Protein AF-0000000082328994 (afdb_homodimer)

Radius of gyration: 24.62 Å; Cα contacts (8 Å, |Δi|>4): 1610; chains: 2; bounding box: 66×67×58 Å

Secondary structure (DSSP, 8-state):
--GGGGGSPPPBPPPTTS-B--SEEEEES--STTS--SHHHHHHS-EEEEE--TT-SSPEEEETTSEEEEE--SSHHHHHHHHHHHHH-TTB--TT-EEEEEEEEEE-TTT--TT-EEEEEEEEETTSSEEE--GGGS---PPTT--S--TTT-SEE--SS-SS-SEEEPPHHHHHHHHHHHHTS-----HHHHHHHTT-TTS-SS---EEEEEEEE-SSEEESHHHHHHHHHHHHHTT-PSEEEEESSHHHHHHHHHHTT-GGGEEEEEEEEEESSPPTT--HHHHHT--HHHHHHHHHHHHHHHHHHHHHHHHH-TTS-------/--GGGGGSPPPBPPPTTS-B--SEEEEES--STTS--SHHHHHHS-EEEEE--TT-SSPEEEETTSEEEEE--SSHHHHHHHHHHHHH-TTB--TT-EEEEEEEEEE-TTT--TT-EEEEEEEEETTSSEEE--GGGS---PPTT--S--TTT-SEE--SS-SS-SEEEPPHHHHHHHHHHHHTS-----HHHHHHHTT-TTS-SS---EEEEEEEE-SSEEESHHHHHHHHHHHHHTT-PSEEEEESSHHHHHHHHHHTT-GGGEEEEEEEEEESSPPTT--HHHHHT--HHHHHHHHHHHHHHHHHHHHHHHHH-TTS-------

Sequence (654 aa):
MSDSDDALPTPRTPDPDAPVCPAALVLTAAFEAPLDERRPWLERDEIAGALEVPGADTPIYLTEEGIAVTTTGIGKSDAATTVTALLAAPGLDLESAYVVSCGIAGSSPDTAALGSVAVADAVVDWDRKHRWDHGSSGSDSSAPGDDIGTADERPIDLLAYRPRDYVHRLEESVVDRALAAAGDVDPLEDDDALEYQREYPAAPQTGPTIERGTTVCGDEFWHGPRYAREVAWLCEAYGVGPYVTTQMEDAATATALERFGLRDRYLSVRAVSNYDRPAPGESVAESFDGDPASLALAIDNAARVGSAIVEALIEADPLGIGTDRSAMSDSDDALPTPRTPDPDAPVCPAALVLTAAFEAPLDERRPWLERDEIAGALEVPGADTPIYLTEEGIAVTTTGIGKSDAATTVTALLAAPGLDLESAYVVSCGIAGSSPDTAALGSVAVADAVVDWDRKHRWDHGSSGSDSSAPGDDIGTADERPIDLLAYRPRDYVHRLEESVVDRALAAAGDVDPLEDDDALEYQREYPAAPQTGPTIERGTTVCGDEFWHGPRYAREVAWLCEAYGVGPYVTTQMEDAATATALERFGLRDRYLSVRAVSNYDRPAPGESVAESFDGDPASLALAIDNAARVGSAIVEALIEADPLGIGTDRSA

pLDDT: mean 92.37, std 13.7, range [24.73, 98.94]

Foldseek 3Di:
DPPVVVPAADADAFDLVAAQEAQAEEEEADCDPPFRLQVVVPVPFPFPHWHDFPQAPDIWTAGPNRYTYGYQHAFLVSNLRRLLSQPPRSRYDHQNYQYEYFGAWAFALLFWAQLAKEKEQKEAEPVQWDFDDPDPVACLPDPQPDDCDDPSRHGIGHDPDDPDHLMDGEAPLLSVLLQVLLQVDDADFDPVSLVVSVLAVSHDNDTYYYHYFYEYAAPDLAAASSVQSVQCVSCVVVPGDDGGTYGGHVSSSLVSCVVSVRNRSYIYMYGHQAYRYDRVPDDRVRRVVGDSRSNVSRSNRRCRSVVSSSVSCSVVVSVPSHDPPPD/DDPVVVPAADADAFDLVAAQEAQAEEEEADCDPPFRLQVVVPVPFPFPHWHDFPQAPDIWTAGPNRYTYDYQHAFLVSNLRRLLSQPPRSRYDHQNYQYEYFGAWAFALLFWAQLAKEKEQKEAEPVQWDFDDPDPVACLPDDQPDDCDDPSRHGIGHDPDDPDHLMDGEAPLLSVLLQVLLQVDDADFDPVSLVVSVLAVSHDNDTYYYHYFYEYAAPDLAAASSVQSVQQVSCVVVPGDDGGTYGGHVSSSLVSCVVSVRNRSYIYMYGHQAYRYDRVPDDRVRRVVGDSRSNVSRSNRRCRSVVSSSVSCSVVVSVPSHDPPPD

InterPro domains:
  IPR009486 Purine nucleoside permease [PF06516] (27-315)
  IPR009486 Purine nucleoside permease [PTHR38643] (37-315)
  IPR035994 Nucleoside phosphorylase superfamily [G3DSA:3.40.50.1580] (28-315)
  IPR035994 Nucleoside phosphorylase superfamily [SSF53167] (64-315)

Organism: NCBI:txid2816475

Nearest PDB structures (foldseek):
  4d8y-assembly1_B  TM=6.890E-01  e=5.536E-09  Bacillus subtilis
  6k5h-assembly2_C  TM=6.179E-01  e=6.652E-09  Phytophthora capsici LT1534
  6k8p-assembly1_A  TM=6.406E-01  e=3.692E-08  Phytophthora capsici LT1534
  6kd3-assembly1_B  TM=6.155E-01  e=4.436E-08  Phytophthora capsici LT1534
  4nsn-assembly1_C  TM=6.005E-01  e=1.927E-07  Porphyromonas gingivalis ATCC 33277

Solvent-accessible surface area (backbone atoms only — not comparable to full-atom values): 32965 Å² total; per-residue (Å²): 128,71,77,70,67,77,74,58,64,76,58,38,69,56,42,58,92,60,48,46,67,34,47,27,38,40,36,16,41,36,73,48,86,95,54,36,40,41,54,60,61,61,69,71,46,62,69,70,38,31,30,43,56,76,31,37,64,49,53,37,36,26,30,77,86,32,38,32,38,35,34,23,34,73,23,26,36,34,13,3,13,14,50,20,18,50,71,44,32,68,16,37,42,61,86,34,25,39,36,35,39,36,27,58,20,28,21,47,42,76,66,49,23,66,19,14,33,32,41,33,48,29,32,32,37,63,36,64,24,31,34,50,42,60,59,90,76,28,68,80,69,56,54,94,88,50,65,68,59,52,87,91,43,25,50,57,45,76,47,87,86,52,100,56,75,64,57,47,74,42,34,62,64,54,43,52,54,33,50,58,36,36,70,74,49,80,63,64,78,53,70,67,31,50,58,57,46,62,58,30,81,66,24,57,93,56,70,37,48,81,43,77,30,17,30,36,14,30,50,46,50,61,39,14,68,66,58,52,52,53,51,41,47,54,32,45,75,71,70,49,49,65,63,47,33,36,41,34,30,59,41,12,40,45,50,28,28,45,50,65,74,48,35,65,45,41,44,44,34,32,1,19,28,40,57,42,41,43,39,85,93,47,49,53,73,64,41,67,70,57,45,74,54,19,39,53,41,1,40,51,26,15,44,57,39,43,51,44,22,52,53,44,48,59,72,65,30,78,80,70,47,63,70,83,74,82,121,128,71,77,70,67,76,75,57,64,76,57,37,70,57,42,60,92,61,48,47,66,33,46,27,37,39,36,14,41,36,74,48,84,93,53,37,41,40,51,61,60,62,69,71,44,62,71,70,37,30,30,43,55,77,32,39,64,49,55,37,35,27,30,76,85,32,39,30,38,37,34,22,34,74,23,27,36,34,13,2,12,13,50,19,19,50,70,44,32,68,17,37,42,60,85,34,25,40,35,34,40,36,28,58,20,30,20,47,42,76,66,48,23,66,20,13,34,31,41,32,47,29,34,33,37,64,37,63,23,30,32,50,44,60,60,90,76,27,67,82,68,57,53,93,89,50,65,68,59,51,87,92,42,24,49,57,44,77,48,86,86,53,101,56,75,64,58,47,74,42,34,62,63,54,43,51,53,32,49,58,38,36,70,74,48,81,63,63,79,53,71,66,32,51,58,57,46,63,56,29,83,65,25,57,92,57,70,37,49,82,44,77,31,17,30,35,15,32,50,47,50,62,38,13,68,65,58,50,50,52,51,41,48,54,30,46,74,71,71,49,48,66,63,46,32,34,40,33,30,59,43,12,39,44,49,29,29,44,50,66,75,48,36,64,45,42,44,46,35,33,1,19,27,38,56,42,41,42,39,84,94,47,50,53,73,64,41,66,71,56,44,72,53,19,39,54,42,2,40,50,24,14,46,57,41,42,49,45,20,53,52,44,46,58,72,65,30,79,80,67,47,63,72,82,74,82,117

Structure (mmCIF, N/CA/C/O backbone):
data_AF-0000000082328994-model_v1
#
loop_
_entity.id
_entity.type
_entity.pdbx_description
1 polymer Phosphorylase
#
loop_
_atom_site.group_PDB
_atom_site.id
_atom_site.type_symbol
_atom_site.label_atom_id
_atom_site.label_alt_id
_atom_site.label_comp_id
_atom_site.label_asym_id
_atom_site.label_entity_id
_atom_site.label_seq_id
_atom_site.pdbx_PDB_ins_code
_atom_site.Cartn_x
_atom_site.Cartn_y
_atom_site.Cartn_z
_atom_site.occupancy
_atom_site.B_iso_or_equiv
_atom_site.auth_seq_id
_atom_site.auth_comp_id
_atom_site.auth_asym_id
_atom_site.auth_atom_id
_atom_site.pdbx_PDB_model_num
ATOM 1 N N . MET A 1 1 ? -9.016 -7.613 -26 1 30.28 1 MET A N 1
ATOM 2 C CA . MET A 1 1 ? -10.078 -8.312 -25.281 1 30.28 1 MET A CA 1
ATOM 3 C C . MET A 1 1 ? -10.359 -9.672 -25.922 1 30.28 1 MET A C 1
ATOM 5 O O . MET A 1 1 ? -10.859 -9.734 -27.047 1 30.28 1 MET A O 1
ATOM 9 N N . SER A 1 2 ? -9.492 -10.578 -25.656 1 34.75 2 SER A N 1
ATOM 10 C CA . SER A 1 2 ? -9.703 -11.875 -26.281 1 34.75 2 SER A CA 1
ATOM 11 C C . SER A 1 2 ? -11.164 -12.305 -26.172 1 34.75 2 SER A C 1
ATOM 13 O O . SER A 1 2 ? -11.898 -11.82 -25.312 1 34.75 2 SER A O 1
ATOM 15 N N . ASP A 1 3 ? -11.703 -13.016 -27.141 1 40.81 3 ASP A N 1
ATOM 16 C CA . ASP A 1 3 ? -13 -13.609 -27.469 1 40.81 3 ASP A CA 1
ATOM 17 C C . ASP A 1 3 ? -13.602 -14.312 -26.25 1 40.81 3 ASP A C 1
ATOM 19 O O . ASP A 1 3 ? -14.758 -14.742 -26.281 1 40.81 3 ASP A O 1
ATOM 23 N N . SER A 1 4 ? -12.742 -14.797 -25.344 1 42.69 4 SER A N 1
ATOM 24 C CA . SER A 1 4 ? -13.25 -15.688 -24.312 1 42.69 4 SER A CA 1
ATOM 25 C C . SER A 1 4 ? -14.039 -14.914 -23.266 1 42.69 4 SER A C 1
ATOM 27 O O . SER A 1 4 ? -14.609 -15.508 -22.344 1 42.69 4 SER A O 1
ATOM 29 N N . ASP A 1 5 ? -13.797 -13.625 -23.062 1 52.47 5 ASP A N 1
ATOM 30 C CA . ASP A 1 5 ? -14.617 -12.906 -22.109 1 52.47 5 ASP A CA 1
ATOM 31 C C . ASP A 1 5 ? -16.094 -12.961 -22.484 1 52.47 5 ASP A C 1
ATOM 33 O O . ASP A 1 5 ? -16.953 -12.5 -21.734 1 52.47 5 ASP A O 1
ATOM 37 N N . ASP A 1 6 ? -16.359 -13.242 -23.719 1 53 6 ASP A N 1
ATOM 38 C CA . ASP A 1 6 ? -17.719 -13.266 -24.266 1 53 6 ASP A CA 1
ATOM 39 C C . ASP A 1 6 ? -18.594 -14.273 -23.531 1 53 6 ASP A C 1
ATOM 41 O O . ASP A 1 6 ? -19.812 -14.133 -23.484 1 53 6 ASP A O 1
ATOM 45 N N . ALA A 1 7 ? -17.938 -15.258 -22.703 1 71.94 7 ALA A N 1
ATOM 46 C CA . ALA A 1 7 ? -18.734 -16.359 -22.156 1 71.94 7 ALA A CA 1
ATOM 47 C C . ALA A 1 7 ? -18.875 -16.234 -20.641 1 71.94 7 ALA A C 1
ATOM 49 O O . ALA A 1 7 ? -19.578 -17.031 -20 1 71.94 7 ALA A O 1
ATOM 50 N N . LEU A 1 8 ? -18.359 -15.055 -20.047 1 89.19 8 LEU A N 1
ATOM 51 C CA . LEU A 1 8 ? -18.469 -14.992 -18.594 1 89.19 8 LEU A CA 1
ATOM 52 C C . LEU A 1 8 ? -19.812 -14.422 -18.172 1 89.19 8 LEU A C 1
ATOM 54 O O . LEU A 1 8 ? -20.359 -13.539 -18.844 1 89.19 8 LEU A O 1
ATOM 58 N N . PRO A 1 9 ? -20.344 -14.93 -17.125 1 94.56 9 PRO A N 1
ATOM 59 C CA . PRO A 1 9 ? -21.641 -14.438 -16.641 1 94.56 9 PRO A CA 1
ATOM 60 C C . PRO A 1 9 ? -21.625 -12.961 -16.266 1 94.56 9 PRO A C 1
ATOM 62 O O . PRO A 1 9 ? -20.562 -12.43 -15.914 1 94.56 9 PRO A O 1
ATOM 65 N N . THR A 1 10 ? -22.812 -12.289 -16.328 1 96.12 10 THR A N 1
ATOM 66 C CA . THR A 1 10 ? -22.969 -10.906 -15.898 1 96.12 10 THR A CA 1
ATOM 67 C C . THR A 1 10 ? -22.938 -10.805 -14.375 1 96.12 10 THR A C 1
ATOM 69 O O . THR A 1 10 ? -23.688 -11.492 -13.688 1 96.12 10 THR A O 1
ATOM 72 N N . PRO A 1 11 ? -22.047 -10.016 -13.867 1 97.81 11 PRO A N 1
ATOM 73 C CA . PRO A 1 11 ? -21.953 -9.906 -12.414 1 97.81 11 PRO A CA 1
ATOM 74 C C . PRO A 1 11 ? -23.203 -9.289 -11.781 1 97.81 11 PRO A C 1
ATOM 76 O O . PRO A 1 11 ? -23.781 -8.352 -12.336 1 97.81 11 PRO A O 1
ATOM 79 N N . ARG A 1 12 ? -23.594 -9.805 -10.711 1 97.56 12 ARG A N 1
ATOM 80 C CA . ARG A 1 12 ? -24.719 -9.266 -9.938 1 97.56 12 ARG A CA 1
ATOM 81 C C . ARG A 1 12 ? -24.234 -8.711 -8.602 1 97.56 12 ARG A C 1
ATOM 83 O O . ARG A 1 12 ? -23.156 -9.086 -8.117 1 97.56 12 ARG A O 1
ATOM 90 N N . THR A 1 13 ? -25.016 -7.855 -7.973 1 96.19 13 THR A N 1
ATOM 91 C CA . THR A 1 13 ? -24.734 -7.367 -6.625 1 96.19 13 THR A CA 1
ATOM 92 C C . THR A 1 13 ? -25.016 -8.453 -5.59 1 96.19 13 THR A C 1
ATOM 94 O O . THR A 1 13 ? -26.078 -9.086 -5.625 1 96.19 13 THR A O 1
ATOM 97 N N . PRO A 1 14 ? -24.109 -8.656 -4.77 1 96.25 14 PRO A N 1
ATOM 98 C CA . PRO A 1 14 ? -24.375 -9.664 -3.744 1 96.25 14 PRO A CA 1
ATOM 99 C C . PRO A 1 14 ? -25.547 -9.289 -2.832 1 96.25 14 PRO A C 1
ATOM 101 O O . PRO A 1 14 ? -25.703 -8.117 -2.484 1 96.25 14 PRO A O 1
ATOM 104 N N . ASP A 1 15 ? -26.344 -10.258 -2.467 1 95.75 15 ASP A N 1
ATOM 105 C CA . ASP A 1 15 ? -27.5 -10.086 -1.595 1 95.75 15 ASP A CA 1
ATOM 106 C C . ASP A 1 15 ? -27.109 -10.242 -0.127 1 95.75 15 ASP A C 1
ATOM 108 O O . ASP A 1 15 ? -26.766 -11.344 0.311 1 95.75 15 ASP A O 1
ATOM 112 N N . PRO A 1 16 ? -27.25 -9.203 0.674 1 94.56 16 PRO A N 1
ATOM 113 C CA . PRO A 1 16 ? -26.875 -9.312 2.086 1 94.56 16 PRO A CA 1
ATOM 114 C C . PRO A 1 16 ? -27.734 -10.312 2.85 1 94.56 16 PRO A C 1
ATOM 116 O O . PRO A 1 16 ? -27.297 -10.852 3.877 1 94.56 16 PRO A O 1
ATOM 119 N N . ASP A 1 17 ? -28.906 -10.602 2.422 1 95.75 17 ASP A N 1
ATOM 120 C CA . ASP A 1 17 ? -29.828 -11.516 3.102 1 95.75 17 ASP A CA 1
ATOM 121 C C . ASP A 1 17 ? -29.531 -12.961 2.709 1 95.75 17 ASP A C 1
ATOM 123 O O . ASP A 1 17 ? -30.031 -13.891 3.342 1 95.75 17 ASP A O 1
ATOM 127 N N . ALA A 1 18 ? -28.75 -13.156 1.675 1 96.5 18 ALA A N 1
ATOM 128 C CA . ALA A 1 18 ? -28.328 -14.477 1.218 1 96.5 18 ALA A CA 1
ATOM 129 C C . ALA A 1 18 ? -26.859 -14.461 0.789 1 96.5 18 ALA A C 1
ATOM 131 O O . ALA A 1 18 ? -26.562 -14.656 -0.388 1 96.5 18 ALA A O 1
ATOM 132 N N . PRO A 1 19 ? -26.047 -14.305 1.712 1 97 19 PRO A N 1
ATOM 133 C CA . PRO A 1 19 ? -24.625 -14.141 1.375 1 97 19 PRO A CA 1
ATOM 134 C C . PRO A 1 19 ? -24.047 -15.359 0.674 1 97 19 PRO A C 1
ATOM 136 O O . PRO A 1 19 ? -24.406 -16.5 0.994 1 97 19 PRO A O 1
ATOM 139 N N . VAL A 1 20 ? -23.219 -15.094 -0.314 1 97.38 20 VAL A N 1
ATOM 140 C CA . VAL A 1 20 ? -22.422 -16.141 -0.957 1 97.38 20 VAL A CA 1
ATOM 141 C C . VAL A 1 20 ? -21.266 -16.531 -0.048 1 97.38 20 VAL A C 1
ATOM 143 O O . VAL A 1 20 ? -20.578 -15.664 0.512 1 97.38 20 VAL A O 1
ATOM 146 N N . CYS A 1 21 ? -21.062 -17.859 0.14 1 97.5 21 CYS A N 1
ATOM 147 C CA . CYS A 1 21 ? -20.031 -18.375 1.033 1 97.5 21 CYS A CA 1
ATOM 148 C C . CYS A 1 21 ? -19.078 -19.312 0.286 1 97.5 21 CYS A C 1
ATOM 150 O O . CYS A 1 21 ? -19.219 -20.531 0.359 1 97.5 21 CYS A O 1
ATOM 152 N N . PRO A 1 22 ? -18.109 -18.781 -0.365 1 98 22 PRO A N 1
ATOM 153 C CA . PRO A 1 22 ? -17.156 -19.656 -1.043 1 98 22 PRO A CA 1
ATOM 154 C C . PRO A 1 22 ? -16.281 -20.422 -0.069 1 98 22 PRO A C 1
ATOM 156 O O . PRO A 1 22 ? -16.109 -20.016 1.081 1 98 22 PRO A O 1
ATOM 159 N N . ALA A 1 23 ? -15.781 -21.562 -0.546 1 98.12 23 ALA A N 1
ATOM 160 C CA . ALA A 1 23 ? -14.836 -22.359 0.243 1 98.12 23 ALA A CA 1
ATOM 161 C C . ALA A 1 23 ? -13.422 -21.797 0.137 1 98.12 23 ALA A C 1
ATOM 163 O O . ALA A 1 23 ? -12.594 -22 1.029 1 98.12 23 ALA A O 1
ATOM 164 N N . ALA A 1 24 ? -13.203 -21.109 -0.997 1 98.69 24 ALA A N 1
ATOM 165 C CA . ALA A 1 24 ? -11.898 -20.5 -1.216 1 98.69 24 ALA A CA 1
ATOM 166 C C . ALA A 1 24 ? -12.023 -19.234 -2.051 1 98.69 24 ALA A C 1
ATOM 168 O O . ALA A 1 24 ? -12.953 -19.094 -2.848 1 98.69 24 ALA A O 1
ATOM 169 N N . LEU A 1 25 ? -11.164 -18.312 -1.786 1 98.94 25 LEU A N 1
ATOM 170 C CA . LEU A 1 25 ? -10.961 -17.109 -2.59 1 98.94 25 LEU A CA 1
ATOM 171 C C . LEU A 1 25 ? -9.555 -17.094 -3.189 1 98.94 25 LEU A C 1
ATOM 173 O O . LEU A 1 25 ? -8.562 -17.094 -2.459 1 98.94 25 LEU A O 1
ATOM 177 N N . VAL A 1 26 ? -9.5 -17.125 -4.504 1 98.88 26 VAL A N 1
ATOM 178 C CA . VAL A 1 26 ? -8.227 -17.047 -5.219 1 98.88 26 VAL A CA 1
ATOM 179 C C . VAL A 1 26 ? -8.016 -15.633 -5.738 1 98.88 26 VAL A C 1
ATOM 181 O O . VAL A 1 26 ? -8.875 -15.078 -6.43 1 98.88 26 VAL A O 1
ATOM 184 N N . LEU A 1 27 ? -6.883 -15.102 -5.352 1 98.94 27 LEU A N 1
ATOM 185 C CA . LEU A 1 27 ? -6.508 -13.742 -5.719 1 98.94 27 LEU A CA 1
ATOM 186 C C . LEU A 1 27 ? -5.324 -13.742 -6.68 1 98.94 27 LEU A C 1
ATOM 188 O O . LEU A 1 27 ? -4.215 -14.133 -6.305 1 98.94 27 LEU A O 1
ATOM 192 N N . THR A 1 28 ? -5.539 -13.305 -7.902 1 98.69 28 THR A N 1
ATOM 193 C CA . THR A 1 28 ? -4.449 -13.008 -8.82 1 98.69 28 THR A CA 1
ATOM 194 C C . THR A 1 28 ? -4.242 -11.5 -8.945 1 98.69 28 THR A C 1
ATOM 196 O O . THR A 1 28 ? -5.102 -10.719 -8.531 1 98.69 28 THR A O 1
ATOM 199 N N . ALA A 1 29 ? -3.104 -11.086 -9.461 1 96.31 29 ALA A N 1
ATOM 200 C CA . ALA A 1 29 ? -2.807 -9.656 -9.484 1 96.31 29 ALA A CA 1
ATOM 201 C C . ALA A 1 29 ? -3.355 -9 -10.742 1 96.31 29 ALA A C 1
ATOM 203 O O . ALA A 1 29 ? -3.887 -7.887 -10.695 1 96.31 29 ALA A O 1
ATOM 204 N N . ALA A 1 30 ? -3.244 -9.695 -11.883 1 92.81 30 ALA A N 1
ATOM 205 C CA . ALA A 1 30 ? -3.533 -9.07 -13.172 1 92.81 30 ALA A CA 1
ATOM 206 C C . ALA A 1 30 ? -4.402 -9.984 -14.031 1 92.81 30 ALA A C 1
ATOM 208 O O . ALA A 1 30 ? -4.43 -11.195 -13.836 1 92.81 30 ALA A O 1
ATOM 209 N N . PHE A 1 31 ? -5.133 -9.344 -15.047 1 89.19 31 PHE A N 1
ATOM 210 C CA . PHE A 1 31 ? -6.066 -10.109 -15.859 1 89.19 31 PHE A CA 1
ATOM 211 C C . PHE A 1 31 ? -5.891 -9.797 -17.344 1 89.19 31 PHE A C 1
ATOM 213 O O . PHE A 1 31 ? -6.703 -10.211 -18.172 1 89.19 31 PHE A O 1
ATOM 220 N N . GLU A 1 32 ? -4.906 -9 -17.609 1 89.06 32 GLU A N 1
ATOM 221 C CA . GLU A 1 32 ? -4.668 -8.648 -19.016 1 89.06 32 GLU A CA 1
ATOM 222 C C . GLU A 1 32 ? -3.326 -9.195 -19.5 1 89.06 32 GLU A C 1
ATOM 224 O O . GLU A 1 32 ? -2.367 -9.266 -18.719 1 89.06 32 GLU A O 1
ATOM 229 N N . ALA A 1 33 ? -3.375 -9.523 -20.781 1 86.12 33 ALA A N 1
ATOM 230 C CA . ALA A 1 33 ? -2.115 -9.938 -21.391 1 86.12 33 ALA A CA 1
ATOM 231 C C . ALA A 1 33 ? -1.089 -8.805 -21.344 1 86.12 33 ALA A C 1
ATOM 233 O O . ALA A 1 33 ? -1.441 -7.633 -21.469 1 86.12 33 ALA A O 1
ATOM 234 N N . PRO A 1 34 ? 0.236 -9.234 -21.172 1 87.12 34 PRO A N 1
ATOM 235 C CA . PRO A 1 34 ? 0.789 -10.586 -21.078 1 87.12 34 PRO A CA 1
ATOM 236 C C . PRO A 1 34 ? 0.764 -11.133 -19.656 1 87.12 34 PRO A C 1
ATOM 238 O O . PRO A 1 34 ? 1.148 -12.281 -19.422 1 87.12 34 PRO A O 1
ATOM 241 N N . LEU A 1 35 ? 0.246 -10.367 -18.688 1 90.5 35 LEU A N 1
ATOM 242 C CA . LEU A 1 35 ? 0.301 -10.75 -17.281 1 90.5 35 LEU A CA 1
ATOM 243 C C . LEU A 1 35 ? -1.03 -11.336 -16.828 1 90.5 35 LEU A C 1
ATOM 245 O O . LEU A 1 35 ? -1.448 -11.125 -15.688 1 90.5 35 LEU A O 1
ATOM 249 N N . ASP A 1 36 ? -1.715 -12.078 -17.672 1 94.44 36 ASP A N 1
ATOM 250 C CA . ASP A 1 36 ? -3.039 -12.578 -17.328 1 94.44 36 ASP A CA 1
ATOM 251 C C . ASP A 1 36 ? -2.941 -13.828 -16.453 1 94.44 36 ASP A C 1
ATOM 253 O O . ASP A 1 36 ? -3.133 -14.945 -16.938 1 94.44 36 ASP A O 1
ATOM 257 N N . GLU A 1 37 ? -2.816 -13.617 -15.219 1 96.88 37 GLU A N 1
ATOM 258 C CA . GLU A 1 37 ? -2.703 -14.68 -14.227 1 96.88 37 GLU A CA 1
ATOM 259 C C . GLU A 1 37 ? -4.066 -15.297 -13.914 1 96.88 37 GLU A C 1
ATOM 261 O O . GLU A 1 37 ? -4.145 -16.391 -13.352 1 96.88 37 GLU A O 1
ATOM 266 N N . ARG A 1 38 ? -5.102 -14.625 -14.242 1 97.19 38 ARG A N 1
ATOM 267 C CA . ARG A 1 38 ? -6.449 -15.086 -13.922 1 97.19 38 ARG A CA 1
ATOM 268 C C . ARG A 1 38 ? -6.941 -16.094 -14.961 1 97.19 38 ARG A C 1
ATOM 270 O O . ARG A 1 38 ? -7.746 -16.969 -14.641 1 97.19 38 ARG A O 1
ATOM 277 N N . ARG A 1 39 ? -6.461 -16.016 -16.156 1 95.88 39 ARG A N 1
ATOM 278 C CA . ARG A 1 39 ? -6.938 -16.781 -17.312 1 95.88 39 ARG A CA 1
ATOM 279 C C . ARG A 1 39 ? -6.941 -18.281 -17 1 95.88 39 ARG A C 1
ATOM 281 O O . ARG A 1 39 ? -7.957 -18.953 -17.188 1 95.88 39 ARG A O 1
ATOM 288 N N . PRO A 1 40 ? -5.867 -18.844 -16.469 1 96.62 40 PRO A N 1
ATOM 289 C CA . PRO A 1 40 ? -5.863 -20.297 -16.234 1 96.62 40 PRO A CA 1
ATOM 290 C C . PRO A 1 40 ? -6.945 -20.734 -15.258 1 96.62 40 PRO A C 1
ATOM 292 O O . PRO A 1 40 ? -7.465 -21.844 -15.359 1 96.62 40 PRO A O 1
ATOM 295 N N . TRP A 1 41 ? -7.297 -19.938 -14.312 1 96.19 41 TRP A N 1
ATOM 296 C CA . TRP A 1 41 ? -8.312 -20.266 -13.312 1 96.19 41 TRP A CA 1
ATOM 297 C C . TRP A 1 41 ? -9.703 -20.266 -13.938 1 96.19 41 TRP A C 1
ATOM 299 O O . TRP A 1 41 ? -10.531 -21.109 -13.617 1 96.19 41 TRP A O 1
ATOM 309 N N . LEU A 1 42 ? -9.945 -19.312 -14.797 1 95 42 LEU A N 1
ATOM 310 C CA . LEU A 1 42 ? -11.258 -19.188 -15.422 1 95 42 LEU A CA 1
ATOM 311 C C . LEU A 1 42 ? -11.445 -20.25 -16.5 1 95 42 LEU A C 1
ATOM 313 O O . LEU A 1 42 ? -12.578 -20.641 -16.797 1 95 42 LEU A O 1
ATOM 317 N N . GLU A 1 43 ? -10.359 -20.75 -17.031 1 94.06 43 GLU A N 1
ATOM 318 C CA . GLU A 1 43 ? -10.438 -21.75 -18.094 1 94.06 43 GLU A CA 1
ATOM 319 C C . GLU A 1 43 ? -10.57 -23.156 -17.516 1 94.06 43 GLU A C 1
ATOM 321 O O . GLU A 1 43 ? -11.07 -24.062 -18.188 1 94.06 43 GLU A O 1
ATOM 326 N N . ARG A 1 44 ? -10.188 -23.344 -16.375 1 90.88 44 ARG A N 1
ATOM 327 C CA . ARG A 1 44 ? -10.109 -24.656 -15.758 1 90.88 44 ARG A CA 1
ATOM 328 C C . ARG A 1 44 ? -11.492 -25.141 -15.305 1 90.88 44 ARG A C 1
ATOM 330 O O . ARG A 1 44 ? -11.805 -26.312 -15.422 1 90.88 44 ARG A O 1
ATOM 337 N N . ASP A 1 45 ? -12.266 -24.219 -14.797 1 87.25 45 ASP A N 1
ATOM 338 C CA . ASP A 1 45 ? -13.523 -24.609 -14.172 1 87.25 45 ASP A CA 1
ATOM 339 C C . ASP A 1 45 ? -14.703 -23.906 -14.852 1 87.25 45 ASP A C 1
ATOM 341 O O . ASP A 1 45 ? -14.539 -22.844 -15.461 1 87.25 45 ASP A O 1
ATOM 345 N N . GLU A 1 46 ? -15.805 -24.578 -14.672 1 91.38 46 GLU A N 1
ATOM 346 C CA . GLU A 1 46 ? -17.031 -23.906 -15.109 1 91.38 46 GLU A CA 1
ATOM 347 C C . GLU A 1 46 ? -17.391 -22.766 -14.172 1 91.38 46 GLU A C 1
ATOM 349 O O . GLU A 1 46 ? -17.375 -22.922 -12.945 1 91.38 46 GLU A O 1
ATOM 354 N N . ILE A 1 47 ? -17.672 -21.641 -14.703 1 96.38 47 ILE A N 1
ATOM 355 C CA . ILE A 1 47 ? -18.047 -20.469 -13.93 1 96.38 47 ILE A CA 1
ATOM 356 C C . ILE A 1 47 ? -19.562 -20.406 -13.773 1 96.38 47 ILE A C 1
ATOM 358 O O . ILE A 1 47 ? -20.297 -20.281 -14.766 1 96.38 47 ILE A O 1
ATOM 362 N N . ALA A 1 48 ? -20.047 -20.5 -12.57 1 95.62 48 ALA A N 1
ATOM 363 C CA . ALA A 1 48 ? -21.469 -20.609 -12.258 1 95.62 48 ALA A CA 1
ATOM 364 C C . ALA A 1 48 ? -22.109 -19.234 -12.078 1 95.62 48 ALA A C 1
ATOM 366 O O . ALA A 1 48 ? -23.328 -19.078 -12.227 1 95.62 48 ALA A O 1
ATOM 367 N N . GLY A 1 49 ? -21.297 -18.25 -11.758 1 96.81 49 GLY A N 1
ATOM 368 C CA . GLY A 1 49 ? -21.812 -16.906 -11.508 1 96.81 49 GLY A CA 1
ATOM 369 C C . GLY A 1 49 ? -20.719 -15.883 -11.281 1 96.81 49 GLY A C 1
ATOM 370 O O . GLY A 1 49 ? -19.531 -16.219 -11.32 1 96.81 49 GLY A O 1
ATOM 371 N N . ALA A 1 50 ? -21.203 -14.664 -11.125 1 98.19 50 ALA A N 1
ATOM 372 C CA . ALA A 1 50 ? -20.281 -13.57 -10.867 1 98.19 50 ALA A CA 1
ATOM 373 C C . ALA A 1 50 ? -20.906 -12.516 -9.969 1 98.19 50 ALA A C 1
ATOM 375 O O . ALA A 1 50 ? -22.125 -12.328 -9.977 1 98.19 50 ALA A O 1
ATOM 376 N N . LEU A 1 51 ? -20.078 -11.922 -9.164 1 98.56 51 LEU A N 1
ATOM 377 C CA . LEU A 1 51 ? -20.5 -10.859 -8.258 1 98.56 51 LEU A CA 1
ATOM 378 C C . LEU A 1 51 ? -19.75 -9.562 -8.547 1 98.56 51 LEU A C 1
ATOM 380 O O . LEU A 1 51 ? -18.562 -9.586 -8.867 1 98.56 51 LEU A O 1
ATOM 384 N N . GLU A 1 52 ? -20.422 -8.531 -8.422 1 98.31 52 GLU A N 1
ATOM 385 C CA . GLU A 1 52 ? -19.828 -7.199 -8.43 1 98.31 52 GLU A CA 1
ATOM 386 C C . GLU A 1 52 ? -19.812 -6.59 -7.031 1 98.31 52 GLU A C 1
ATOM 388 O O . GLU A 1 52 ? -20.875 -6.43 -6.41 1 98.31 52 GLU A O 1
ATOM 393 N N . VAL A 1 53 ? -18.672 -6.344 -6.547 1 98.31 53 VAL A N 1
ATOM 394 C CA . VAL A 1 53 ? -18.5 -5.73 -5.234 1 98.31 53 VAL A CA 1
ATOM 395 C C . VAL A 1 53 ? -17.828 -4.367 -5.387 1 98.31 53 VAL A C 1
ATOM 397 O O . VAL A 1 53 ? -16.719 -4.27 -5.906 1 98.31 53 VAL A O 1
ATOM 400 N N . PRO A 1 54 ? -18.484 -3.25 -4.934 1 97.62 54 PRO A N 1
ATOM 401 C CA . PRO A 1 54 ? -17.828 -1.942 -4.996 1 97.62 54 PRO A CA 1
ATOM 402 C C . PRO A 1 54 ? -16.453 -1.938 -4.336 1 97.62 54 PRO A C 1
ATOM 404 O O . PRO A 1 54 ? -16.266 -2.543 -3.275 1 97.62 54 PRO A O 1
ATOM 407 N N . GLY A 1 55 ? -15.508 -1.312 -4.992 1 98.38 55 GLY A N 1
ATOM 408 C CA . GLY A 1 55 ? -14.156 -1.221 -4.457 1 98.38 55 GLY A CA 1
ATOM 409 C C . GLY A 1 55 ? -13.227 -2.287 -5 1 98.38 55 GLY A C 1
ATOM 410 O O . GLY A 1 55 ? -12.008 -2.152 -4.918 1 98.38 55 GLY A O 1
ATOM 411 N N . ALA A 1 56 ? -13.789 -3.422 -5.477 1 98.62 56 ALA A N 1
ATOM 412 C CA . ALA A 1 56 ? -12.969 -4.496 -6.035 1 98.62 56 ALA A CA 1
ATOM 413 C C . ALA A 1 56 ? -12.445 -4.125 -7.418 1 98.62 56 ALA A C 1
ATOM 415 O O . ALA A 1 56 ? -13.047 -3.314 -8.125 1 98.62 56 ALA A O 1
ATOM 416 N N . ASP A 1 57 ? -11.336 -4.707 -7.789 1 97.62 57 ASP A N 1
ATOM 417 C CA . ASP A 1 57 ? -10.664 -4.441 -9.055 1 97.62 57 ASP A CA 1
ATOM 418 C C . ASP A 1 57 ? -11.477 -4.977 -10.234 1 97.62 57 ASP A C 1
ATOM 420 O O . ASP A 1 57 ? -11.648 -4.289 -11.242 1 97.62 57 ASP A O 1
ATOM 424 N N . THR A 1 58 ? -11.922 -6.211 -10.148 1 97.5 58 THR A N 1
ATOM 425 C CA . THR A 1 58 ? -12.75 -6.895 -11.141 1 97.5 58 THR A CA 1
ATOM 426 C C . THR A 1 58 ? -13.867 -7.676 -10.453 1 97.5 58 THR A C 1
ATOM 428 O O . THR A 1 58 ? -13.883 -7.805 -9.227 1 97.5 58 THR A O 1
ATOM 431 N N . PRO A 1 59 ? -14.828 -8.141 -11.25 1 98.06 59 PRO A N 1
ATOM 432 C CA . PRO A 1 59 ? -15.836 -9.008 -10.641 1 98.06 59 PRO A CA 1
ATOM 433 C C . PRO A 1 59 ? -15.234 -10.273 -10.023 1 98.06 59 PRO A C 1
ATOM 435 O O . PRO A 1 59 ? -14.117 -10.656 -10.375 1 98.06 59 PRO A O 1
ATOM 438 N N . ILE A 1 60 ? -15.961 -10.812 -9.094 1 98.56 60 ILE A N 1
ATOM 439 C CA . ILE A 1 60 ? -15.641 -12.109 -8.516 1 98.56 60 ILE A CA 1
ATOM 440 C C . ILE A 1 60 ? -16.344 -13.211 -9.289 1 98.56 60 ILE A C 1
ATOM 442 O O . ILE A 1 60 ? -17.578 -13.219 -9.398 1 98.56 60 ILE A O 1
ATOM 446 N N . TYR A 1 61 ? -15.586 -14.109 -9.805 1 98.19 61 TYR A N 1
ATOM 447 C CA . TYR A 1 61 ? -16.156 -15.234 -10.539 1 98.19 61 TYR A CA 1
ATOM 448 C C . TYR A 1 61 ? -16.234 -16.469 -9.656 1 98.19 61 TYR A C 1
ATOM 450 O O . TYR A 1 61 ? -15.281 -16.812 -8.953 1 98.19 61 TYR A O 1
ATOM 458 N N . LEU A 1 62 ? -17.438 -17.094 -9.688 1 97.94 62 LEU A N 1
ATOM 459 C CA . LEU A 1 62 ? -17.719 -18.234 -8.828 1 97.94 62 LEU A CA 1
ATOM 460 C C . LEU A 1 62 ? -17.75 -19.531 -9.633 1 97.94 62 LEU A C 1
ATOM 462 O O . LEU A 1 62 ? -18.531 -19.656 -10.578 1 97.94 62 LEU A O 1
ATOM 466 N N . THR A 1 63 ? -16.891 -20.469 -9.227 1 96.62 63 THR A N 1
ATOM 467 C CA . THR A 1 63 ? -16.922 -21.766 -9.875 1 96.62 63 THR A CA 1
ATOM 468 C C . THR A 1 63 ? -18.031 -22.641 -9.281 1 96.62 63 THR A C 1
ATOM 470 O O . THR A 1 63 ? -18.562 -22.328 -8.219 1 96.62 63 THR A O 1
ATOM 473 N N . GLU A 1 64 ? -18.359 -23.734 -9.961 1 93.19 64 GLU A N 1
ATOM 474 C CA . GLU A 1 64 ? -19.375 -24.672 -9.484 1 93.19 64 GLU A CA 1
ATOM 475 C C . GLU A 1 64 ? -18.922 -25.344 -8.188 1 93.19 64 GLU A C 1
ATOM 477 O O . GLU A 1 64 ? -19.75 -25.75 -7.371 1 93.19 64 GLU A O 1
ATOM 482 N N . GLU A 1 65 ? -17.641 -25.375 -7.977 1 91.25 65 GLU A N 1
ATOM 483 C CA . GLU A 1 65 ? -17.078 -26.062 -6.824 1 91.25 65 GLU A CA 1
ATOM 484 C C . GLU A 1 65 ? -16.969 -25.141 -5.621 1 91.25 65 GLU A C 1
ATOM 486 O O . GLU A 1 65 ? -16.484 -25.531 -4.562 1 91.25 65 GLU A O 1
ATOM 491 N N . GLY A 1 66 ? -17.422 -23.891 -5.793 1 93.88 66 GLY A N 1
ATOM 492 C CA . GLY A 1 66 ? -17.438 -22.969 -4.66 1 93.88 66 GLY A CA 1
ATOM 493 C C . GLY A 1 66 ? -16.156 -22.203 -4.492 1 93.88 66 GLY A C 1
ATOM 494 O O . GLY A 1 66 ? -15.836 -21.734 -3.393 1 93.88 66 GLY A O 1
ATOM 495 N N . ILE A 1 67 ? -15.391 -22.156 -5.52 1 97.81 67 ILE A N 1
ATOM 496 C CA . ILE A 1 67 ? -14.172 -21.359 -5.516 1 97.81 67 ILE A CA 1
ATOM 497 C C . ILE A 1 67 ? -14.445 -20 -6.16 1 97.81 67 ILE A C 1
ATOM 499 O O . ILE A 1 67 ? -15.031 -19.938 -7.242 1 97.81 67 ILE A O 1
ATOM 503 N N . ALA A 1 68 ? -14.102 -18.953 -5.418 1 98.56 68 ALA A N 1
ATOM 504 C CA . ALA A 1 68 ? -14.18 -17.594 -5.945 1 98.56 68 ALA A CA 1
ATOM 505 C C . ALA A 1 68 ? -12.836 -17.125 -6.504 1 98.56 68 ALA A C 1
ATOM 507 O O . ALA A 1 68 ? -11.789 -17.406 -5.918 1 98.56 68 ALA A O 1
ATOM 508 N N . VAL A 1 69 ? -12.859 -16.453 -7.676 1 98.62 69 VAL A N 1
ATOM 509 C CA . VAL A 1 69 ? -11.641 -15.984 -8.336 1 98.62 69 VAL A CA 1
ATOM 510 C C . VAL A 1 69 ? -11.789 -14.508 -8.695 1 98.62 69 VAL A C 1
ATOM 512 O O . VAL A 1 69 ? -12.805 -14.094 -9.266 1 98.62 69 VAL A O 1
ATOM 515 N N . THR A 1 70 ? -10.844 -13.695 -8.352 1 98.56 70 THR A N 1
ATOM 516 C CA . THR A 1 70 ? -10.828 -12.297 -8.766 1 98.56 70 THR A CA 1
ATOM 517 C C . THR A 1 70 ? -9.398 -11.773 -8.836 1 98.56 70 THR A C 1
ATOM 519 O O . THR A 1 70 ? -8.445 -12.516 -8.578 1 98.56 70 THR A O 1
ATOM 522 N N . THR A 1 71 ? -9.219 -10.539 -9.297 1 98.56 71 THR A N 1
ATOM 523 C CA . THR A 1 71 ? -7.918 -9.875 -9.328 1 98.56 71 THR A CA 1
ATOM 524 C C . THR A 1 71 ? -7.848 -8.773 -8.281 1 98.56 71 THR A C 1
ATOM 526 O O . THR A 1 71 ? -8.836 -8.086 -8.031 1 98.56 71 THR A O 1
ATOM 529 N N . THR A 1 72 ? -6.703 -8.617 -7.742 1 98.56 72 THR A N 1
ATOM 530 C CA . THR A 1 72 ? -6.523 -7.578 -6.734 1 98.56 72 THR A CA 1
ATOM 531 C C . THR A 1 72 ? -6.152 -6.25 -7.391 1 98.56 72 THR A C 1
ATOM 533 O O . THR A 1 72 ? -6.336 -5.184 -6.793 1 98.56 72 THR A O 1
ATOM 536 N N . GLY A 1 73 ? -5.703 -6.336 -8.594 1 97.44 73 GLY A N 1
ATOM 537 C CA . GLY A 1 73 ? -4.863 -5.25 -9.078 1 97.44 73 GLY A CA 1
ATOM 538 C C . GLY A 1 73 ? -3.424 -5.363 -8.617 1 97.44 73 GLY A C 1
ATOM 539 O O . GLY A 1 73 ? -3.098 -6.195 -7.773 1 97.44 73 GLY A O 1
ATOM 540 N N . ILE A 1 74 ? -2.615 -4.531 -9.211 1 97.31 74 ILE A N 1
ATOM 541 C CA . ILE A 1 74 ? -1.184 -4.664 -8.961 1 97.3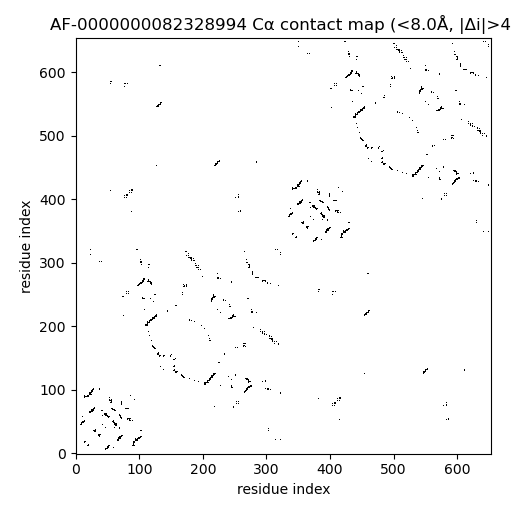1 74 ILE A CA 1
ATOM 542 C C . ILE A 1 74 ? -0.748 -3.646 -7.906 1 97.31 74 ILE A C 1
ATOM 544 O O . ILE A 1 74 ? -1.073 -2.461 -8.008 1 97.31 74 ILE A O 1
ATOM 548 N N . GLY A 1 75 ? -0.032 -4.152 -6.91 1 97.62 75 GLY A N 1
ATOM 549 C CA . GLY A 1 75 ? 0.513 -3.277 -5.883 1 97.62 75 GLY A CA 1
ATOM 550 C C . GLY A 1 75 ? -0.286 -3.299 -4.594 1 97.62 75 GLY A C 1
ATOM 551 O O . GLY A 1 75 ? -1.404 -3.818 -4.559 1 97.62 75 GLY A O 1
ATOM 552 N N . LYS A 1 76 ? 0.268 -2.705 -3.561 1 98.62 76 LYS A N 1
ATOM 553 C CA . LYS A 1 76 ? -0.29 -2.807 -2.217 1 98.62 76 LYS A CA 1
ATOM 554 C C . LYS A 1 76 ? -1.591 -2.018 -2.1 1 98.62 76 LYS A C 1
ATOM 556 O O . LYS A 1 76 ? -2.551 -2.482 -1.481 1 98.62 76 LYS A O 1
ATOM 561 N N . SER A 1 77 ? -1.619 -0.791 -2.713 1 98.69 77 SER A N 1
ATOM 562 C CA . SER A 1 77 ? -2.842 0.003 -2.643 1 98.69 77 SER A CA 1
ATOM 563 C C . SER A 1 77 ? -4.02 -0.74 -3.268 1 98.69 77 SER A C 1
ATOM 565 O O . SER A 1 77 ? -5.102 -0.807 -2.68 1 98.69 77 SER A O 1
ATOM 567 N N . ASP A 1 78 ? -3.787 -1.351 -4.41 1 98.56 78 ASP A N 1
ATOM 568 C CA . ASP A 1 78 ? -4.836 -2.078 -5.117 1 98.56 78 ASP A CA 1
ATOM 569 C C . ASP A 1 78 ? -5.246 -3.334 -4.348 1 98.56 78 ASP A C 1
ATOM 571 O O . ASP A 1 78 ? -6.438 -3.604 -4.176 1 98.56 78 ASP A O 1
ATOM 575 N N . ALA A 1 79 ? -4.273 -4.047 -3.916 1 98.88 79 ALA A N 1
ATOM 576 C CA . ALA A 1 79 ? -4.543 -5.309 -3.234 1 98.88 79 ALA A CA 1
ATOM 577 C C . ALA A 1 79 ? -5.32 -5.082 -1.941 1 98.88 79 ALA A C 1
ATOM 579 O O . ALA A 1 79 ? -6.332 -5.742 -1.692 1 98.88 79 ALA A O 1
ATOM 580 N N . ALA A 1 80 ? -4.855 -4.125 -1.125 1 98.94 80 ALA A N 1
ATOM 581 C CA . ALA A 1 80 ? -5.543 -3.838 0.133 1 98.94 80 ALA A CA 1
ATOM 582 C C . ALA A 1 80 ? -6.973 -3.365 -0.117 1 98.94 80 ALA A C 1
ATOM 584 O O . ALA A 1 80 ? -7.898 -3.77 0.591 1 98.94 80 ALA A O 1
ATOM 585 N N . THR A 1 81 ? -7.137 -2.51 -1.112 1 98.94 81 THR A N 1
ATOM 586 C CA . THR A 1 81 ? -8.461 -1.989 -1.42 1 98.94 81 THR A CA 1
ATOM 587 C C . THR A 1 81 ? -9.406 -3.117 -1.842 1 98.94 81 THR A C 1
ATOM 589 O O . THR A 1 81 ? -10.5 -3.25 -1.302 1 98.94 81 THR A O 1
ATOM 592 N N . THR A 1 82 ? -8.945 -3.963 -2.734 1 98.94 82 THR A N 1
ATOM 593 C CA . THR A 1 82 ? -9.781 -5.055 -3.223 1 98.94 82 THR A CA 1
ATOM 594 C C . THR A 1 82 ? -10.109 -6.027 -2.096 1 98.94 82 THR A C 1
ATOM 596 O O . THR A 1 82 ? -11.281 -6.344 -1.867 1 98.94 82 THR A O 1
ATOM 599 N N . VAL A 1 83 ? -9.148 -6.477 -1.393 1 98.94 83 VAL A N 1
ATOM 600 C CA . VAL A 1 83 ? -9.352 -7.508 -0.379 1 98.94 83 VAL A CA 1
ATOM 601 C C . VAL A 1 83 ? -10.25 -6.973 0.734 1 98.94 83 VAL A C 1
ATOM 603 O O . VAL A 1 83 ? -11.172 -7.656 1.176 1 98.94 83 VAL A O 1
ATOM 606 N N . THR A 1 84 ? -10.031 -5.734 1.126 1 98.94 84 THR A N 1
ATOM 607 C CA . THR A 1 84 ? -10.852 -5.152 2.18 1 98.94 84 THR A CA 1
ATOM 608 C C . THR A 1 84 ? -12.297 -4.984 1.711 1 98.94 84 THR A C 1
ATOM 610 O O . THR A 1 84 ? -13.234 -5.242 2.469 1 98.94 84 THR A O 1
ATOM 613 N N . ALA A 1 85 ? -12.445 -4.547 0.486 1 98.88 85 ALA A N 1
ATOM 614 C CA . ALA A 1 85 ? -13.797 -4.414 -0.063 1 98.88 85 ALA A CA 1
ATOM 615 C C . ALA A 1 85 ? -14.547 -5.742 -0.008 1 98.88 85 ALA A C 1
ATOM 617 O O . ALA A 1 85 ? -15.719 -5.785 0.362 1 98.88 85 ALA A O 1
ATOM 618 N N . LEU A 1 86 ? -13.859 -6.805 -0.346 1 98.88 86 LEU A N 1
ATOM 619 C CA . LEU A 1 86 ? -14.477 -8.125 -0.331 1 98.88 86 LEU A CA 1
ATOM 620 C C . LEU A 1 86 ? -14.812 -8.555 1.094 1 98.88 86 LEU A C 1
ATOM 622 O O . LEU A 1 86 ? -15.898 -9.086 1.349 1 98.88 86 LEU A O 1
ATOM 626 N N . LEU A 1 87 ? -13.93 -8.32 1.999 1 98.75 87 LEU A N 1
ATOM 627 C CA . LEU A 1 87 ? -14.109 -8.711 3.395 1 98.75 87 LEU A CA 1
ATOM 628 C C . LEU A 1 87 ? -15.266 -7.941 4.027 1 98.75 87 LEU A C 1
ATOM 630 O O . LEU A 1 87 ? -15.945 -8.461 4.914 1 98.75 87 LEU A O 1
ATOM 634 N N . ALA A 1 88 ? -15.508 -6.738 3.559 1 98.38 88 ALA A N 1
ATOM 635 C CA . ALA A 1 88 ? -16.5 -5.859 4.172 1 98.38 88 ALA A CA 1
ATOM 636 C C . ALA A 1 88 ? -17.844 -5.977 3.467 1 98.38 88 ALA A C 1
ATOM 638 O O . ALA A 1 88 ? -18.828 -5.375 3.896 1 98.38 88 ALA A O 1
ATOM 639 N N . ALA A 1 89 ? -17.938 -6.75 2.379 1 97.5 89 ALA A N 1
ATOM 640 C CA . ALA A 1 89 ? -19.156 -6.848 1.583 1 97.5 89 ALA A CA 1
ATOM 641 C C . ALA A 1 89 ? -20.203 -7.699 2.289 1 97.5 89 ALA A C 1
ATOM 643 O O . ALA A 1 89 ? -20 -8.898 2.494 1 97.5 89 ALA A O 1
ATOM 644 N N . PRO A 1 90 ? -21.391 -7.207 2.713 1 93.88 90 PRO A N 1
ATOM 645 C CA . PRO A 1 90 ? -22.375 -7.988 3.471 1 93.88 90 PRO A CA 1
ATOM 646 C C . PRO A 1 90 ? -22.922 -9.172 2.68 1 93.88 90 PRO A C 1
ATOM 648 O O . PRO A 1 90 ? -23.359 -10.164 3.27 1 93.88 90 PRO A O 1
ATOM 651 N N . GLY A 1 91 ? -22.875 -9.164 1.401 1 96.5 91 GLY A N 1
ATOM 652 C CA . GLY A 1 91 ? -23.391 -10.266 0.608 1 96.5 91 GLY A CA 1
ATOM 653 C C . GLY A 1 91 ? -22.344 -11.305 0.271 1 96.5 91 GLY A C 1
ATOM 654 O O . GLY A 1 91 ? -22.609 -12.242 -0.48 1 96.5 91 GLY A O 1
ATOM 655 N N . LEU A 1 92 ? -21.172 -11.18 0.811 1 97.81 92 LEU A N 1
ATOM 656 C CA . LEU A 1 92 ? -20.047 -12.109 0.642 1 97.81 92 LEU A CA 1
ATOM 657 C C . LEU A 1 92 ? -19.453 -12.492 1.991 1 97.81 92 LEU A C 1
ATOM 659 O O . LEU A 1 92 ? -18.922 -11.641 2.701 1 97.81 92 LEU A O 1
ATOM 663 N N . ASP A 1 93 ? -19.625 -13.742 2.33 1 97.5 93 ASP A N 1
ATOM 664 C CA . ASP A 1 93 ? -19.109 -14.234 3.605 1 97.5 93 ASP A CA 1
ATOM 665 C C . ASP A 1 93 ? -17.844 -15.062 3.404 1 97.5 93 ASP A C 1
ATOM 667 O O . ASP A 1 93 ? -17.906 -16.172 2.881 1 97.5 93 ASP A O 1
ATOM 671 N N . LEU A 1 94 ? -16.719 -14.562 3.9 1 98.12 94 LEU A N 1
ATOM 672 C CA . LEU A 1 94 ? -15.438 -15.219 3.672 1 98.12 94 LEU A CA 1
ATOM 673 C C . LEU A 1 94 ? -14.93 -15.883 4.949 1 98.12 94 LEU A C 1
ATOM 675 O O . LEU A 1 94 ? -13.773 -16.312 5.016 1 98.12 94 LEU A O 1
ATOM 679 N N . GLU A 1 95 ? -15.758 -16.016 5.938 1 96.88 95 GLU A N 1
ATOM 680 C CA . GLU A 1 95 ? -15.367 -16.562 7.23 1 96.88 95 GLU A CA 1
ATOM 681 C C . GLU A 1 95 ? -14.953 -18.031 7.109 1 96.88 95 GLU A C 1
ATOM 683 O O . GLU A 1 95 ? -14.148 -18.516 7.898 1 96.88 95 GLU A O 1
ATOM 688 N N . SER A 1 96 ? -15.477 -18.719 6.098 1 97 96 SER A N 1
ATOM 689 C CA . SER A 1 96 ? -15.18 -20.141 5.922 1 97 96 SER A CA 1
ATOM 690 C C . SER A 1 96 ? -14.32 -20.375 4.684 1 97 96 SER A C 1
ATOM 692 O O . SER A 1 96 ? -14.211 -21.5 4.199 1 97 96 SER A O 1
ATOM 694 N N . ALA A 1 97 ? -13.742 -19.328 4.152 1 98.62 97 ALA A N 1
ATOM 695 C CA . ALA A 1 97 ? -12.984 -19.438 2.914 1 98.62 97 ALA A CA 1
ATOM 696 C C . ALA A 1 97 ? -11.484 -19.406 3.189 1 98.62 97 ALA A C 1
ATOM 698 O O . ALA A 1 97 ? -11 -18.562 3.955 1 98.62 97 ALA A O 1
ATOM 699 N N . TYR A 1 98 ? -10.719 -20.328 2.65 1 98.88 98 TYR A N 1
ATOM 700 C CA . TYR A 1 98 ? -9.281 -20.141 2.518 1 98.88 98 TYR A CA 1
ATOM 701 C C . TYR A 1 98 ? -8.969 -19.094 1.451 1 98.88 98 TYR A C 1
ATOM 703 O O . TYR A 1 98 ? -9.617 -19.062 0.402 1 98.88 98 TYR A O 1
ATOM 711 N N . VAL A 1 99 ? -8.086 -18.203 1.74 1 98.94 99 VAL A N 1
ATOM 712 C CA . VAL A 1 99 ? -7.707 -17.141 0.812 1 98.94 99 VAL A CA 1
ATOM 713 C C . VAL A 1 99 ? -6.301 -17.406 0.276 1 98.94 99 VAL A C 1
ATOM 715 O O . VAL A 1 99 ? -5.352 -17.531 1.049 1 98.94 99 VAL A O 1
ATOM 718 N N . VAL A 1 100 ? -6.152 -17.453 -1.053 1 98.94 100 VAL A N 1
ATOM 719 C CA . VAL A 1 100 ? -4.879 -17.812 -1.662 1 98.94 100 VAL A CA 1
ATOM 720 C C . VAL A 1 100 ? -4.5 -16.781 -2.727 1 98.94 100 VAL A C 1
ATOM 722 O O . VAL A 1 100 ? -5.191 -16.656 -3.742 1 98.94 100 VAL A O 1
ATOM 725 N N . SER A 1 101 ? -3.443 -16 -2.451 1 98.94 101 SER A N 1
ATOM 726 C CA . SER A 1 101 ? -2.812 -15.273 -3.545 1 98.94 101 SER A CA 1
ATOM 727 C C . SER A 1 101 ? -2.041 -16.219 -4.465 1 98.94 101 SER A C 1
ATOM 729 O O . SER A 1 101 ? -1.227 -17.016 -4 1 98.94 101 SER A O 1
ATOM 731 N N . CYS A 1 102 ? -2.307 -16.109 -5.707 1 98.88 102 CYS A N 1
ATOM 732 C CA . CYS A 1 102 ? -1.671 -17.016 -6.664 1 98.88 102 CYS A CA 1
ATOM 733 C C . CYS A 1 102 ? -1.228 -16.25 -7.91 1 98.88 102 CYS A C 1
ATOM 735 O O . CYS A 1 102 ? -2.057 -15.68 -8.625 1 98.88 102 CYS A O 1
ATOM 737 N N . GLY A 1 103 ? 0.027 -16.219 -8.141 1 98.56 103 GLY A N 1
ATOM 738 C CA . GLY A 1 103 ? 0.524 -15.5 -9.297 1 98.56 103 GLY A CA 1
ATOM 739 C C . GLY A 1 103 ? 2.021 -15.641 -9.492 1 98.56 103 GLY A C 1
ATOM 740 O O . GLY A 1 103 ? 2.65 -16.516 -8.906 1 98.56 103 GLY A O 1
ATOM 741 N N . ILE A 1 104 ? 2.598 -14.82 -10.398 1 98.31 104 ILE A N 1
ATOM 742 C CA . ILE A 1 104 ? 4.012 -14.898 -10.758 1 98.31 104 ILE A CA 1
ATOM 743 C C . ILE A 1 104 ? 4.836 -14.086 -9.758 1 98.31 104 ILE A C 1
ATOM 745 O O . ILE A 1 104 ? 4.293 -13.266 -9.016 1 98.31 104 ILE A O 1
ATOM 749 N N . ALA A 1 105 ? 6.113 -14.336 -9.742 1 98.25 105 ALA A N 1
ATOM 750 C CA . ALA A 1 105 ? 7.059 -13.648 -8.867 1 98.25 105 ALA A CA 1
ATOM 751 C C . ALA A 1 105 ? 8.469 -13.672 -9.453 1 98.25 105 ALA A C 1
ATOM 753 O O . ALA A 1 105 ? 8.75 -14.453 -10.367 1 98.25 105 ALA A O 1
ATOM 754 N N . GLY A 1 106 ? 9.289 -12.758 -8.984 1 97.62 106 GLY A N 1
ATOM 755 C CA . GLY A 1 106 ? 10.727 -12.859 -9.195 1 97.62 106 GLY A CA 1
ATOM 756 C C . GLY A 1 106 ? 11.422 -13.727 -8.156 1 97.62 106 GLY A C 1
ATOM 757 O O . GLY A 1 106 ? 10.844 -14.047 -7.121 1 97.62 106 GLY A O 1
ATOM 758 N N . SER A 1 107 ? 12.633 -14.109 -8.477 1 98.25 107 SER A N 1
ATOM 759 C CA . SER A 1 107 ? 13.445 -14.891 -7.543 1 98.25 107 SER A CA 1
ATOM 760 C C . SER A 1 107 ? 14.93 -14.664 -7.789 1 98.25 107 SER A C 1
ATOM 762 O O . SER A 1 107 ? 15.32 -14.016 -8.766 1 98.25 107 SER A O 1
ATOM 764 N N . SER A 1 108 ? 15.664 -15.148 -6.828 1 97.19 108 SER A N 1
ATOM 765 C CA . SER A 1 108 ? 17.109 -15.234 -7.016 1 97.19 108 SER A CA 1
ATOM 766 C C . SER A 1 108 ? 17.484 -16.484 -7.812 1 97.19 108 SER A C 1
ATOM 768 O O . SER A 1 108 ? 16.953 -17.562 -7.578 1 97.19 108 SER A O 1
ATOM 770 N N . PRO A 1 109 ? 18.438 -16.281 -8.734 1 97 109 PRO A N 1
ATOM 771 C CA . PRO A 1 109 ? 18.906 -17.484 -9.43 1 97 109 PRO A CA 1
ATOM 772 C C . PRO A 1 109 ? 19.531 -18.516 -8.477 1 97 109 PRO A C 1
ATOM 774 O O . PRO A 1 109 ? 19.578 -19.703 -8.797 1 97 109 PRO A O 1
ATOM 777 N N . ASP A 1 110 ? 19.906 -18.078 -7.309 1 95.94 110 ASP A N 1
ATOM 778 C CA . ASP A 1 110 ? 20.531 -18.984 -6.336 1 95.94 110 ASP A CA 1
ATOM 779 C C . ASP A 1 110 ? 19.484 -19.844 -5.629 1 95.94 110 ASP A C 1
ATOM 781 O O . ASP A 1 110 ? 19.812 -20.828 -4.969 1 95.94 110 ASP A O 1
ATOM 785 N N . THR A 1 111 ? 18.25 -19.469 -5.812 1 96 111 THR A N 1
ATOM 786 C CA . THR A 1 111 ? 17.234 -20.047 -4.934 1 96 111 THR A CA 1
ATOM 787 C C . THR A 1 111 ? 16.391 -21.078 -5.68 1 96 111 THR A C 1
ATOM 789 O O . THR A 1 111 ? 16.141 -22.172 -5.168 1 96 111 THR A O 1
ATOM 792 N N . ALA A 1 112 ? 15.922 -20.719 -6.93 1 97.25 112 ALA A N 1
ATOM 793 C CA . ALA A 1 112 ? 14.945 -21.578 -7.582 1 97.25 112 ALA A CA 1
ATOM 794 C C . ALA A 1 112 ? 15.07 -21.5 -9.102 1 97.25 112 ALA A C 1
ATOM 796 O O . ALA A 1 112 ? 15.477 -20.469 -9.648 1 97.25 112 ALA A O 1
ATOM 797 N N . ALA A 1 113 ? 14.648 -22.609 -9.703 1 98.38 113 ALA A N 1
ATOM 798 C CA . ALA A 1 113 ? 14.539 -22.641 -11.164 1 98.38 113 ALA A CA 1
ATOM 799 C C . ALA A 1 113 ? 13.352 -21.797 -11.633 1 98.38 113 ALA A C 1
ATOM 801 O O . ALA A 1 113 ? 12.391 -21.609 -10.891 1 98.38 113 ALA A O 1
ATOM 802 N N . LEU A 1 114 ? 13.508 -21.312 -12.891 1 98.31 114 LEU A N 1
ATOM 803 C CA . LEU A 1 114 ? 12.352 -20.672 -13.508 1 98.31 114 LEU A CA 1
ATOM 804 C C . LEU A 1 114 ? 11.18 -21.641 -13.602 1 98.31 114 LEU A C 1
ATOM 806 O O . LEU A 1 114 ? 11.367 -22.828 -13.891 1 98.31 114 LEU A O 1
ATOM 810 N N . GLY A 1 115 ? 9.984 -21.141 -13.281 1 98.62 115 GLY A N 1
ATOM 811 C CA . GLY A 1 115 ? 8.789 -21.969 -13.305 1 98.62 115 GLY A CA 1
ATOM 812 C C . GLY A 1 115 ? 8.516 -22.641 -11.977 1 98.62 115 GLY A C 1
ATOM 813 O O . GLY A 1 115 ? 7.422 -23.188 -11.766 1 98.62 115 GLY A O 1
ATOM 814 N N . SER A 1 116 ? 9.477 -22.641 -11.078 1 98.88 116 SER A N 1
ATOM 815 C CA . SER A 1 116 ? 9.25 -23.203 -9.758 1 98.88 116 SER A CA 1
ATOM 816 C C . SER A 1 116 ? 8.117 -22.5 -9.031 1 98.88 116 SER A C 1
ATOM 818 O O . SER A 1 116 ? 7.84 -21.328 -9.289 1 98.88 116 SER A O 1
ATOM 820 N N . VAL A 1 117 ? 7.445 -23.234 -8.18 1 98.94 117 VAL A N 1
ATOM 821 C CA . VAL A 1 117 ? 6.336 -22.688 -7.41 1 98.94 117 VAL A CA 1
ATOM 822 C C . VAL A 1 117 ? 6.699 -22.672 -5.93 1 98.94 117 VAL A C 1
ATOM 824 O O . VAL A 1 117 ? 7.102 -23.688 -5.363 1 98.94 117 VAL A O 1
ATOM 827 N N . ALA A 1 118 ? 6.578 -21.531 -5.336 1 98.94 118 ALA A N 1
ATOM 828 C CA . ALA A 1 118 ? 6.902 -21.344 -3.924 1 98.94 118 ALA A CA 1
ATOM 829 C C . ALA A 1 118 ? 5.641 -21.156 -3.09 1 98.94 118 ALA A C 1
ATOM 831 O O . ALA A 1 118 ? 4.766 -20.375 -3.449 1 98.94 118 ALA A O 1
ATOM 832 N N . VAL A 1 119 ? 5.531 -21.906 -2.031 1 98.94 119 VAL A N 1
ATOM 833 C CA . VAL A 1 119 ? 4.555 -21.688 -0.97 1 98.94 119 VAL A CA 1
ATOM 834 C C . VAL A 1 119 ? 5.188 -20.875 0.159 1 98.94 119 VAL A C 1
ATOM 836 O O . VAL A 1 119 ? 6.156 -21.312 0.779 1 98.94 119 VAL A O 1
ATOM 839 N N . ALA A 1 120 ? 4.629 -19.734 0.426 1 98.94 120 ALA A N 1
ATOM 840 C CA . ALA A 1 120 ? 5.262 -18.844 1.396 1 98.94 120 ALA A CA 1
ATOM 841 C C . ALA A 1 120 ? 4.926 -19.266 2.824 1 98.94 120 ALA A C 1
ATOM 843 O O . ALA A 1 120 ? 3.793 -19.641 3.113 1 98.94 120 ALA A O 1
ATOM 844 N N . ASP A 1 121 ? 5.891 -19.141 3.691 1 98.88 121 ASP A N 1
ATOM 845 C CA . ASP A 1 121 ? 5.629 -19.312 5.121 1 98.88 121 ASP A CA 1
ATOM 846 C C . ASP A 1 121 ? 5.75 -17.969 5.852 1 98.88 121 ASP A C 1
ATOM 848 O O . ASP A 1 121 ? 5.348 -17.859 7.012 1 98.88 121 ASP A O 1
ATOM 852 N N . ALA A 1 122 ? 6.262 -16.984 5.148 1 98.94 122 ALA A N 1
ATOM 853 C CA . ALA A 1 122 ? 6.332 -15.617 5.652 1 98.94 122 ALA A CA 1
ATOM 854 C C . ALA A 1 122 ? 6.211 -14.602 4.516 1 98.94 122 ALA A C 1
ATOM 856 O O . ALA A 1 122 ? 6.66 -14.859 3.395 1 98.94 122 ALA A O 1
ATOM 857 N N . VAL A 1 123 ? 5.602 -13.469 4.801 1 98.94 123 VAL A N 1
ATOM 858 C CA . VAL A 1 123 ? 5.512 -12.336 3.891 1 98.94 123 VAL A CA 1
ATOM 859 C C . VAL A 1 123 ? 6.191 -11.117 4.512 1 98.94 123 VAL A C 1
ATOM 861 O O . VAL A 1 123 ? 5.812 -10.672 5.598 1 98.94 123 VAL A O 1
ATOM 864 N N . VAL A 1 124 ? 7.227 -10.594 3.852 1 98.88 124 VAL A N 1
ATOM 865 C CA . VAL A 1 124 ? 7.938 -9.414 4.324 1 98.88 124 VAL A CA 1
ATOM 866 C C . VAL A 1 124 ? 7.539 -8.203 3.49 1 98.88 124 VAL A C 1
ATOM 868 O O . VAL A 1 124 ? 7.473 -8.281 2.262 1 98.88 124 VAL A O 1
ATOM 871 N N . ASP A 1 125 ? 7.203 -7.121 4.133 1 98.62 125 ASP A N 1
ATOM 872 C CA . ASP A 1 125 ? 6.984 -5.867 3.424 1 98.62 125 ASP A CA 1
ATOM 873 C C . ASP A 1 125 ? 8.297 -5.117 3.215 1 98.62 125 ASP A C 1
ATOM 875 O O . ASP A 1 125 ? 8.766 -4.406 4.109 1 98.62 125 ASP A O 1
ATOM 879 N N . TRP A 1 126 ? 8.797 -5.152 2.01 1 98.12 126 TRP A N 1
ATOM 880 C CA . TRP A 1 126 ? 10.094 -4.613 1.615 1 98.12 126 TRP A CA 1
ATOM 881 C C . TRP A 1 126 ? 10.102 -3.09 1.694 1 98.12 126 TRP A C 1
ATOM 883 O O . TRP A 1 126 ? 11.133 -2.479 1.993 1 98.12 126 TRP A O 1
ATOM 893 N N . ASP A 1 127 ? 9.023 -2.502 1.497 1 97.94 127 ASP A N 1
ATOM 894 C CA . ASP A 1 127 ? 8.984 -1.046 1.408 1 97.94 127 ASP A CA 1
ATOM 895 C C . ASP A 1 127 ? 9.055 -0.409 2.795 1 97.94 127 ASP A C 1
ATOM 897 O O . ASP A 1 127 ? 9.375 0.774 2.924 1 97.94 127 ASP A O 1
ATOM 901 N N . ARG A 1 128 ? 8.68 -1.131 3.793 1 97.94 128 ARG A N 1
ATOM 902 C CA . ARG A 1 128 ? 8.703 -0.612 5.156 1 97.94 128 ARG A CA 1
ATOM 903 C C . ARG A 1 128 ? 10.117 -0.676 5.738 1 97.94 128 ARG A C 1
ATOM 905 O O . ARG A 1 128 ? 10.43 -1.582 6.512 1 97.94 128 ARG A O 1
ATOM 912 N N . LYS A 1 129 ? 10.914 0.371 5.438 1 96.75 129 LYS A N 1
ATOM 913 C CA . LYS A 1 129 ? 12.32 0.448 5.84 1 96.75 129 LYS A CA 1
ATOM 914 C C . LYS A 1 129 ? 12.836 1.88 5.754 1 96.75 129 LYS A C 1
ATOM 916 O O . LYS A 1 129 ? 12.203 2.74 5.145 1 96.75 129 LYS A O 1
ATOM 921 N N . HIS A 1 130 ? 14 2.092 6.426 1 94.62 130 HIS A N 1
ATOM 922 C CA . HIS A 1 130 ? 14.766 3.301 6.156 1 94.62 130 HIS A CA 1
ATOM 923 C C . HIS A 1 130 ? 15.695 3.109 4.961 1 94.62 130 HIS A C 1
ATOM 925 O O . HIS A 1 130 ? 16.234 2.021 4.762 1 94.62 130 HIS A O 1
ATOM 931 N N . ARG A 1 131 ? 15.844 4.082 4.207 1 94.94 131 ARG A N 1
ATOM 932 C CA . ARG A 1 131 ? 16.891 4.16 3.203 1 94.94 131 ARG A CA 1
ATOM 933 C C . ARG A 1 131 ? 17.719 5.426 3.377 1 94.94 131 ARG A C 1
ATOM 935 O O . ARG A 1 131 ? 17.188 6.531 3.387 1 94.94 131 ARG A O 1
ATOM 942 N N . TRP A 1 132 ? 19 5.227 3.377 1 92.62 132 TRP A N 1
ATOM 943 C CA . TRP A 1 132 ? 19.922 6.309 3.746 1 92.62 132 TRP A CA 1
ATOM 944 C C . TRP A 1 132 ? 20.828 6.68 2.576 1 92.62 132 TRP A C 1
ATOM 946 O O . TRP A 1 132 ? 21.406 5.805 1.927 1 92.62 132 TRP A O 1
ATOM 956 N N . ASP A 1 133 ? 20.875 7.926 2.375 1 90.25 133 ASP A N 1
ATOM 957 C CA . ASP A 1 133 ? 21.906 8.461 1.495 1 90.25 133 ASP A CA 1
ATOM 958 C C . ASP A 1 133 ? 23.141 8.867 2.287 1 90.25 133 ASP A C 1
ATOM 960 O O . ASP A 1 133 ? 23.234 10 2.764 1 90.25 133 ASP A O 1
ATOM 964 N N . HIS A 1 134 ? 24.094 7.977 2.359 1 83.69 134 HIS A N 1
ATOM 965 C CA . HIS A 1 134 ? 25.297 8.266 3.133 1 83.69 134 HIS A CA 1
ATOM 966 C C . HIS A 1 134 ? 26.281 9.117 2.336 1 83.69 134 HIS A C 1
ATOM 968 O O . HIS A 1 134 ? 27.344 9.484 2.84 1 83.69 134 HIS A O 1
ATOM 974 N N . GLY A 1 135 ? 25.891 9.586 1.183 1 72.25 135 GLY A N 1
ATOM 975 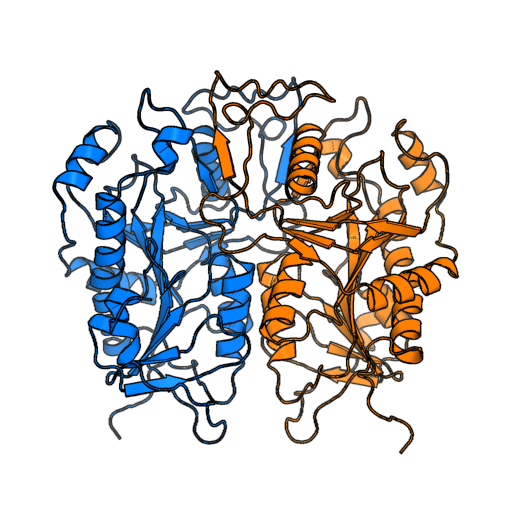C CA . GLY A 1 135 ? 26.766 10.383 0.352 1 72.25 135 GLY A CA 1
ATOM 976 C C . GLY A 1 135 ? 28 9.625 -0.109 1 72.25 135 GLY A C 1
ATOM 977 O O . GLY A 1 135 ? 27.938 8.422 -0.362 1 72.25 135 GLY A O 1
ATOM 978 N N . SER A 1 136 ? 28.984 10.461 -0.442 1 57.59 136 SER A N 1
ATOM 979 C CA . SER A 1 136 ? 30.234 9.898 -0.941 1 57.59 136 SER A CA 1
ATOM 980 C C . SER A 1 136 ? 30.891 9 0.101 1 57.59 136 SER A C 1
ATOM 982 O O . SER A 1 136 ? 31.766 8.195 -0.228 1 57.59 136 SER A O 1
ATOM 984 N N . SER A 1 137 ? 30.609 9.234 1.265 1 49.66 137 SER A N 1
ATOM 985 C CA . SER A 1 137 ? 31.25 8.445 2.303 1 49.66 137 SER A CA 1
ATOM 986 C C . SER A 1 137 ? 30.672 7.035 2.369 1 49.66 137 SER A C 1
ATOM 988 O O . SER A 1 137 ? 31.25 6.145 2.992 1 49.66 137 SER A O 1
ATOM 990 N N . GLY A 1 138 ? 29.5 6.832 1.859 1 49.69 138 GLY A N 1
ATOM 991 C CA . GLY A 1 138 ? 28.875 5.523 2.014 1 49.69 138 GLY A CA 1
ATOM 992 C C . GLY A 1 138 ? 29.375 4.504 1.009 1 49.69 138 GLY A C 1
ATOM 993 O O . GLY A 1 138 ? 29.75 4.859 -0.114 1 49.69 138 GLY A O 1
ATOM 994 N N . SER A 1 139 ? 30.172 3.586 1.363 1 44.59 139 SER A N 1
ATOM 995 C CA . SER A 1 139 ? 30.641 2.471 0.552 1 44.59 139 SER A CA 1
ATOM 996 C C . SER A 1 139 ? 29.5 1.789 -0.18 1 44.59 139 SER A C 1
ATOM 998 O O . SER A 1 139 ? 28.703 1.065 0.43 1 44.59 139 SER A O 1
ATOM 1000 N N . ASP A 1 140 ? 28.844 2.529 -1.068 1 51.34 140 ASP A N 1
ATOM 1001 C CA . ASP A 1 140 ? 27.891 1.796 -1.896 1 51.34 140 ASP A CA 1
ATOM 1002 C C . ASP A 1 140 ? 28.516 0.535 -2.479 1 51.34 140 ASP A C 1
ATOM 1004 O O . ASP A 1 140 ? 27.875 -0.193 -3.24 1 51.34 140 ASP A O 1
ATOM 1008 N N . SER A 1 141 ? 29.875 0.469 -2.305 1 45.38 141 SER A N 1
ATOM 1009 C CA . SER A 1 141 ? 30.719 -0.453 -3.049 1 45.38 141 SER A CA 1
ATOM 1010 C C . SER A 1 141 ? 30.703 -1.843 -2.42 1 45.38 141 SER A C 1
ATOM 1012 O O . SER A 1 141 ? 31.766 -2.457 -2.242 1 45.38 141 SER A O 1
ATOM 1014 N N . SER A 1 142 ? 29.656 -2.111 -1.77 1 46.5 142 SER A N 1
ATOM 1015 C CA . SER A 1 142 ? 29.922 -3.451 -1.252 1 46.5 142 SER A CA 1
ATOM 1016 C C . SER A 1 142 ? 29.984 -4.477 -2.377 1 46.5 142 SER A C 1
ATOM 1018 O O . SER A 1 142 ? 29.141 -4.465 -3.277 1 46.5 142 SER A O 1
ATOM 1020 N N . ALA A 1 143 ? 31.109 -5.047 -2.539 1 44.28 143 ALA A N 1
ATOM 1021 C CA . ALA A 1 143 ? 31.281 -6.176 -3.449 1 44.28 143 ALA A CA 1
ATOM 1022 C C . ALA A 1 143 ? 30.203 -7.227 -3.246 1 44.28 143 ALA A C 1
ATOM 1024 O O . ALA A 1 143 ? 29.625 -7.324 -2.164 1 44.28 143 ALA A O 1
ATOM 1025 N N . PRO A 1 144 ? 29.938 -7.941 -4.289 1 46.06 144 PRO A N 1
ATOM 1026 C CA . PRO A 1 144 ? 29.078 -9.125 -4.172 1 46.06 144 PRO A CA 1
ATOM 1027 C C . PRO A 1 144 ? 29.484 -10.031 -3.012 1 46.06 144 PRO A C 1
ATOM 1029 O O . PRO A 1 144 ? 30.656 -10.312 -2.824 1 46.06 144 PRO A O 1
ATOM 1032 N N . GLY A 1 145 ? 28.625 -10.266 -2.008 1 47.41 145 GLY A N 1
ATOM 1033 C CA . GLY A 1 145 ? 28.875 -11.094 -0.837 1 47.41 145 GLY A CA 1
ATOM 1034 C C . GLY A 1 145 ? 29.062 -10.281 0.435 1 47.41 145 GLY A C 1
ATOM 1035 O O . GLY A 1 145 ? 29.078 -10.844 1.534 1 47.41 145 GLY A O 1
ATOM 1036 N N . ASP A 1 146 ? 29.359 -9.016 0.284 1 56.03 146 ASP A N 1
ATOM 1037 C CA . ASP A 1 146 ? 29.672 -8.203 1.458 1 56.03 146 ASP A CA 1
ATOM 1038 C C . ASP A 1 146 ? 28.406 -7.816 2.215 1 56.03 146 ASP A C 1
ATOM 1040 O O . ASP A 1 146 ? 27.328 -7.703 1.618 1 56.03 146 ASP A O 1
ATOM 1044 N N . ASP A 1 147 ? 28.562 -7.875 3.453 1 64.25 147 ASP A N 1
ATOM 1045 C CA . ASP A 1 147 ? 27.562 -7.332 4.371 1 64.25 147 ASP A CA 1
ATOM 1046 C C . ASP A 1 147 ? 27.203 -5.895 4.004 1 64.25 147 ASP A C 1
ATOM 1048 O O . ASP A 1 147 ? 27.969 -5.207 3.332 1 64.25 147 ASP A O 1
ATOM 1052 N N . ILE A 1 148 ? 25.984 -5.602 3.91 1 71.19 148 ILE A N 1
ATOM 1053 C CA . ILE A 1 148 ? 25.578 -4.27 3.496 1 71.19 148 I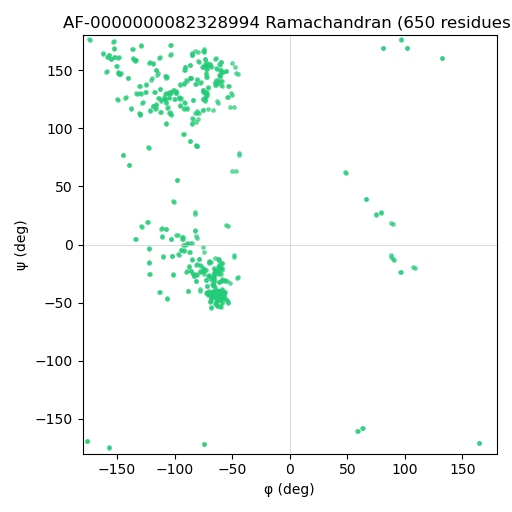LE A CA 1
ATOM 1054 C C . ILE A 1 148 ? 26.203 -3.221 4.41 1 71.19 148 ILE A C 1
ATOM 1056 O O . ILE A 1 148 ? 25.828 -2.049 4.375 1 71.19 148 ILE A O 1
ATOM 1060 N N . GLY A 1 149 ? 27.234 -3.615 5.168 1 69.31 149 GLY A N 1
ATOM 1061 C CA . GLY A 1 149 ? 27.969 -2.65 5.965 1 69.31 149 GLY A CA 1
ATOM 1062 C C . GLY A 1 149 ? 27.5 -2.584 7.406 1 69.31 149 GLY A C 1
ATOM 1063 O O . GLY A 1 149 ? 26.594 -3.322 7.805 1 69.31 149 GLY A O 1
ATOM 1064 N N . THR A 1 150 ? 28.234 -1.762 8.109 1 71.25 150 THR A N 1
ATOM 1065 C CA . THR A 1 150 ? 27.891 -1.522 9.508 1 71.25 150 THR A CA 1
ATOM 1066 C C . THR A 1 150 ? 26.672 -0.623 9.625 1 71.25 150 THR A C 1
ATOM 1068 O O . THR A 1 150 ? 26.219 -0.052 8.633 1 71.25 150 THR A O 1
ATOM 1071 N N . ALA A 1 151 ? 26.156 -0.577 10.734 1 69.12 151 ALA A N 1
ATOM 1072 C CA . ALA A 1 151 ? 24.938 0.186 11 1 69.12 151 ALA A CA 1
ATOM 1073 C C . ALA A 1 151 ? 25.078 1.622 10.5 1 69.12 151 ALA A C 1
ATOM 1075 O O . ALA A 1 151 ? 24.125 2.191 9.961 1 69.12 151 ALA A O 1
ATOM 1076 N N . ASP A 1 152 ? 26.219 2.105 10.562 1 70.69 152 ASP A N 1
ATOM 1077 C CA . ASP A 1 152 ? 26.422 3.504 10.203 1 70.69 152 ASP A CA 1
ATOM 1078 C C . ASP A 1 152 ? 26.656 3.656 8.703 1 70.69 152 ASP A C 1
ATOM 1080 O O . ASP A 1 152 ? 26.594 4.766 8.172 1 70.69 152 ASP A O 1
ATOM 1084 N N . GLU A 1 153 ? 26.766 2.484 8.008 1 78.62 153 GLU A N 1
ATOM 1085 C CA . GLU A 1 153 ? 27.156 2.545 6.602 1 78.62 153 GLU A CA 1
ATOM 1086 C C . GLU A 1 153 ? 26.094 1.895 5.711 1 78.62 153 GLU A C 1
ATOM 1088 O O . GLU A 1 153 ? 26.062 2.143 4.504 1 78.62 153 GLU A O 1
ATOM 1093 N N . ARG A 1 154 ? 25.312 1.191 6.387 1 85.88 154 ARG A N 1
ATOM 1094 C CA . ARG A 1 154 ? 24.406 0.412 5.551 1 85.88 154 ARG A CA 1
ATOM 1095 C C . ARG A 1 154 ? 23.359 1.307 4.898 1 85.88 154 ARG A C 1
ATOM 1097 O O . ARG A 1 154 ? 22.844 2.238 5.527 1 85.88 154 ARG A O 1
ATOM 1104 N N . PRO A 1 155 ? 23.016 0.952 3.699 1 91.31 155 PRO A N 1
ATOM 1105 C CA . PRO A 1 155 ? 22.125 1.802 2.906 1 91.31 155 PRO A CA 1
ATOM 1106 C C . PRO A 1 155 ? 20.688 1.749 3.389 1 91.31 155 PRO A C 1
ATOM 1108 O O . PRO A 1 155 ? 19.891 2.635 3.064 1 91.31 155 PRO A O 1
ATOM 1111 N N . ILE A 1 156 ? 20.328 0.647 4.113 1 93.94 156 ILE A N 1
ATOM 1112 C CA . ILE A 1 156 ? 18.969 0.515 4.613 1 93.94 156 ILE A CA 1
ATOM 1113 C C . ILE A 1 156 ? 18.984 0.069 6.07 1 93.94 156 ILE A C 1
ATOM 1115 O O . ILE A 1 156 ? 20.016 -0.42 6.562 1 93.94 156 ILE A O 1
ATOM 1119 N N . ASP A 1 157 ? 17.938 0.3 6.746 1 93.56 157 ASP A N 1
ATOM 1120 C CA . ASP A 1 157 ? 17.766 -0.118 8.133 1 93.56 157 ASP A CA 1
ATOM 1121 C C . ASP A 1 157 ? 16.297 -0.419 8.445 1 93.56 157 ASP A C 1
ATOM 1123 O O . ASP A 1 157 ? 15.406 -0.048 7.676 1 93.56 157 ASP A O 1
ATOM 1127 N N . LEU A 1 158 ? 16.125 -1.187 9.547 1 94.56 158 LEU A N 1
ATOM 1128 C CA . LEU A 1 158 ? 14.773 -1.288 10.078 1 94.56 158 LEU A CA 1
ATOM 1129 C C . LEU A 1 158 ? 14.227 0.09 10.43 1 94.56 158 LEU A C 1
ATOM 1131 O O . LEU A 1 158 ? 14.984 0.986 10.805 1 94.56 158 LEU A O 1
ATOM 1135 N N . LEU A 1 159 ? 12.906 0.241 10.289 1 92.75 159 LEU A N 1
ATOM 1136 C CA . LEU A 1 159 ? 12.297 1.503 10.688 1 92.75 159 LEU A CA 1
ATOM 1137 C C . LEU A 1 159 ? 12.547 1.783 12.172 1 92.75 159 LEU A C 1
ATOM 1139 O O . LEU A 1 159 ? 12.484 0.874 13 1 92.75 159 LEU A O 1
ATOM 1143 N N . ALA A 1 160 ? 12.805 3.043 12.484 1 87.31 160 ALA A N 1
ATOM 1144 C CA . ALA A 1 160 ? 13.008 3.449 13.875 1 87.31 160 ALA A CA 1
ATOM 1145 C C . ALA A 1 160 ? 11.703 3.344 14.664 1 87.31 160 ALA A C 1
ATOM 1147 O O . ALA A 1 160 ? 11.688 2.795 15.773 1 87.31 160 ALA A O 1
ATOM 1148 N N . TYR A 1 161 ? 10.648 4.008 14.148 1 86.44 161 TYR A N 1
ATOM 1149 C CA . TYR A 1 161 ? 9.32 3.785 14.711 1 86.44 161 TYR A CA 1
ATOM 1150 C C . TYR A 1 161 ? 8.672 2.551 14.102 1 86.44 161 TYR A C 1
ATOM 1152 O O . TYR A 1 161 ? 8.266 2.564 12.938 1 86.44 161 TYR A O 1
ATOM 1160 N N . ARG A 1 162 ? 8.57 1.519 14.844 1 88.75 162 ARG A N 1
ATOM 1161 C CA . ARG A 1 162 ? 8.133 0.21 14.375 1 88.75 162 ARG A CA 1
ATOM 1162 C C . ARG A 1 162 ? 7.312 -0.511 15.438 1 88.75 162 ARG A C 1
ATOM 1164 O O . ARG A 1 162 ? 7.785 -1.469 16.047 1 88.75 162 ARG A O 1
ATOM 1171 N N . PRO A 1 163 ? 6.039 -0.089 15.57 1 87.25 163 PRO A N 1
ATOM 1172 C CA . PRO A 1 163 ? 5.199 -0.685 16.609 1 87.25 163 PRO A CA 1
ATOM 1173 C C . PRO A 1 163 ? 5 -2.188 16.422 1 87.25 163 PRO A C 1
ATOM 1175 O O . PRO A 1 163 ? 4.562 -2.877 17.344 1 87.25 163 PRO A O 1
ATOM 1178 N N . ARG A 1 164 ? 5.34 -2.664 15.273 1 91.06 164 ARG A N 1
ATOM 1179 C CA . ARG A 1 164 ? 5.355 -4.086 14.945 1 91.06 164 ARG A CA 1
ATOM 1180 C C . ARG A 1 164 ? 6.387 -4.387 13.859 1 91.06 164 ARG A C 1
ATOM 1182 O O . ARG A 1 164 ? 6.848 -3.479 13.164 1 91.06 164 ARG A O 1
ATOM 1189 N N . ASP A 1 165 ? 6.73 -5.684 13.797 1 96 165 ASP A N 1
ATOM 1190 C CA . ASP A 1 165 ? 7.527 -6.09 12.641 1 96 165 ASP A CA 1
ATOM 1191 C C . ASP A 1 165 ? 6.676 -6.125 11.367 1 96 165 ASP A C 1
ATOM 1193 O O . ASP A 1 165 ? 5.484 -6.43 11.422 1 96 165 ASP A O 1
ATOM 1197 N N . TYR A 1 166 ? 7.277 -5.828 10.312 1 97.75 166 TYR A N 1
ATOM 1198 C CA . TYR A 1 166 ? 6.539 -5.824 9.055 1 97.75 166 TYR A CA 1
ATOM 1199 C C . TYR A 1 166 ? 6.754 -7.125 8.289 1 97.75 166 TYR A C 1
ATOM 1201 O O . TYR A 1 166 ? 7.211 -7.113 7.148 1 97.75 166 TYR A O 1
ATOM 1209 N N . VAL A 1 167 ? 6.438 -8.148 9.016 1 98.56 167 VAL A N 1
ATOM 1210 C CA . VAL A 1 167 ? 6.465 -9.547 8.586 1 98.56 167 VAL A CA 1
ATOM 1211 C C . VAL A 1 167 ? 5.172 -10.242 9 1 98.56 167 VAL A C 1
ATOM 1213 O O . VAL A 1 167 ? 4.68 -10.039 10.117 1 98.56 167 VAL A O 1
ATOM 1216 N N . HIS A 1 168 ? 4.555 -10.906 8.07 1 98.75 168 HIS A N 1
ATOM 1217 C CA . HIS A 1 168 ? 3.451 -11.812 8.383 1 98.75 168 HIS A CA 1
ATOM 1218 C C . HIS A 1 168 ? 3.902 -13.266 8.344 1 98.75 168 HIS A C 1
ATOM 1220 O O . HIS A 1 168 ? 4.266 -13.781 7.285 1 98.75 168 HIS A O 1
ATOM 1226 N N . ARG A 1 169 ? 3.928 -13.883 9.445 1 98.69 169 ARG A N 1
ATOM 1227 C CA . ARG A 1 169 ? 4.164 -15.32 9.492 1 98.69 169 ARG A CA 1
ATOM 1228 C C . ARG A 1 169 ? 2.867 -16.094 9.273 1 98.69 169 ARG A C 1
ATOM 1230 O O . ARG A 1 169 ? 1.878 -15.867 9.969 1 98.69 169 ARG A O 1
ATOM 1237 N N . LEU A 1 170 ? 2.879 -16.953 8.297 1 98.88 170 LEU A N 1
ATOM 1238 C CA . LEU A 1 170 ? 1.645 -17.625 7.891 1 98.88 170 LEU A CA 1
ATOM 1239 C C . LEU A 1 170 ? 1.405 -18.875 8.719 1 98.88 170 LEU A C 1
ATOM 1241 O O . LEU A 1 170 ? 2.342 -19.438 9.305 1 98.88 170 LEU A O 1
ATOM 1245 N N . GLU A 1 171 ? 0.177 -19.266 8.836 1 98.88 171 GLU A N 1
ATOM 1246 C CA . GLU A 1 171 ? -0.26 -20.359 9.695 1 98.88 171 GLU A CA 1
ATOM 1247 C C . GLU A 1 171 ? 0.362 -21.688 9.266 1 98.88 171 GLU A C 1
ATOM 1249 O O . GLU A 1 171 ? 0.117 -22.156 8.148 1 98.88 171 GLU A O 1
ATOM 1254 N N . GLU A 1 172 ? 1.049 -22.297 10.148 1 98.69 172 GLU A N 1
ATOM 1255 C CA . GLU A 1 172 ? 1.874 -23.469 9.852 1 98.69 172 GLU A CA 1
ATOM 1256 C C . GLU A 1 172 ? 1.029 -24.625 9.305 1 98.69 172 GLU A C 1
ATOM 1258 O O . GLU A 1 172 ? 1.431 -25.297 8.359 1 98.69 172 GLU A O 1
ATOM 1263 N N . SER A 1 173 ? -0.116 -24.875 9.859 1 98.81 173 SER A N 1
ATOM 1264 C CA . SER A 1 173 ? -0.944 -26 9.43 1 98.81 173 SER A CA 1
ATOM 1265 C C . SER A 1 173 ? -1.439 -25.797 8 1 98.81 173 SER A C 1
ATOM 1267 O O . SER A 1 173 ? -1.57 -26.766 7.238 1 98.81 173 SER A O 1
ATOM 1269 N N . VAL A 1 174 ? -1.717 -24.562 7.652 1 98.94 174 VAL A N 1
ATOM 1270 C CA . VAL A 1 174 ? -2.156 -24.234 6.301 1 98.94 174 VAL A CA 1
ATOM 1271 C C . VAL A 1 174 ? -0.989 -24.375 5.324 1 98.94 174 VAL A C 1
ATOM 1273 O O . VAL A 1 174 ? -1.136 -24.984 4.258 1 98.94 174 VAL A O 1
ATOM 1276 N N . VAL A 1 175 ? 0.182 -23.922 5.691 1 98.94 175 VAL A N 1
ATOM 1277 C CA . VAL A 1 175 ? 1.379 -24.016 4.859 1 98.94 175 VAL A CA 1
ATOM 1278 C C . VAL A 1 175 ? 1.757 -25.469 4.645 1 98.94 175 VAL A C 1
ATOM 1280 O O . VAL A 1 175 ? 2.035 -25.891 3.518 1 98.94 175 VAL A O 1
ATOM 1283 N N . ASP A 1 176 ? 1.717 -26.234 5.695 1 98.88 176 ASP A N 1
ATOM 1284 C CA . ASP A 1 176 ? 2.096 -27.641 5.613 1 98.88 176 ASP A CA 1
ATOM 1285 C C . ASP A 1 176 ? 1.155 -28.406 4.688 1 98.88 176 ASP A C 1
ATOM 1287 O O . ASP A 1 176 ? 1.602 -29.234 3.879 1 98.88 176 ASP A O 1
ATOM 1291 N N . ARG A 1 177 ? -0.094 -28.172 4.859 1 98.81 177 ARG A N 1
ATOM 1292 C CA . ARG A 1 177 ? -1.062 -28.859 4.004 1 98.81 177 ARG A CA 1
ATOM 1293 C C . ARG A 1 177 ? -0.868 -28.469 2.543 1 98.81 177 ARG A C 1
ATOM 1295 O O . ARG A 1 177 ? -0.984 -29.312 1.65 1 98.81 177 ARG A O 1
ATOM 1302 N N . ALA A 1 178 ? -0.59 -27.203 2.299 1 98.94 178 ALA A N 1
ATOM 1303 C CA . ALA A 1 178 ? -0.344 -26.719 0.945 1 98.94 178 ALA A CA 1
ATOM 1304 C C . ALA A 1 178 ? 0.885 -27.391 0.337 1 98.94 178 ALA A C 1
ATOM 1306 O O . ALA A 1 178 ? 0.857 -27.828 -0.818 1 98.94 178 ALA A O 1
ATOM 1307 N N . LEU A 1 179 ? 1.896 -27.516 1.145 1 98.94 179 LEU A N 1
ATOM 1308 C CA . LEU A 1 179 ? 3.139 -28.109 0.665 1 98.94 179 LEU A CA 1
ATOM 1309 C C . LEU A 1 179 ? 2.939 -29.578 0.326 1 98.94 179 LEU A C 1
ATOM 1311 O O . LEU A 1 179 ? 3.482 -30.062 -0.667 1 98.94 179 LEU A O 1
ATOM 1315 N N . ALA A 1 180 ? 2.217 -30.266 1.132 1 98.81 180 ALA A N 1
ATOM 1316 C CA . ALA A 1 180 ? 1.918 -31.672 0.851 1 98.81 180 ALA A CA 1
ATOM 1317 C C . ALA A 1 180 ? 1.185 -31.812 -0.479 1 98.81 180 ALA A C 1
ATOM 1319 O O . ALA A 1 180 ? 1.539 -32.656 -1.3 1 98.81 180 ALA A O 1
ATOM 1320 N N . ALA A 1 181 ? 0.227 -31 -0.67 1 98.88 181 ALA A N 1
ATOM 1321 C CA . ALA A 1 181 ? -0.539 -31.031 -1.913 1 98.88 181 ALA A CA 1
ATOM 1322 C C . ALA A 1 181 ? 0.335 -30.672 -3.107 1 98.88 181 ALA A C 1
ATOM 1324 O O . ALA A 1 181 ? 0.245 -31.281 -4.168 1 98.88 181 ALA A O 1
ATOM 1325 N N . ALA A 1 182 ? 1.116 -29.625 -2.965 1 98.88 182 ALA A N 1
ATOM 1326 C CA . ALA A 1 182 ? 2.004 -29.172 -4.031 1 98.88 182 ALA A CA 1
ATOM 1327 C C . ALA A 1 182 ? 2.982 -30.266 -4.434 1 98.88 182 ALA A C 1
ATOM 1329 O O . ALA A 1 182 ? 3.311 -30.422 -5.613 1 98.88 182 ALA A O 1
ATOM 1330 N N . GLY A 1 183 ? 3.436 -30.984 -3.469 1 98 183 GLY A N 1
ATOM 1331 C CA . GLY A 1 183 ? 4.402 -32.031 -3.701 1 98 183 GLY A CA 1
ATOM 1332 C C . GLY A 1 183 ? 3.879 -33.125 -4.605 1 98 183 GLY A C 1
ATOM 1333 O O . GLY A 1 183 ? 4.66 -33.906 -5.188 1 98 183 GLY A O 1
ATOM 1334 N N . ASP A 1 184 ? 2.613 -33.25 -4.758 1 97.56 184 ASP A N 1
ATOM 1335 C CA . ASP A 1 184 ? 1.987 -34.281 -5.555 1 97.56 184 ASP A CA 1
ATOM 1336 C C . ASP A 1 184 ? 1.774 -33.812 -6.996 1 97.56 184 ASP A C 1
ATOM 1338 O O . ASP A 1 184 ? 1.238 -34.562 -7.82 1 97.56 184 ASP A O 1
ATOM 1342 N N . VAL A 1 185 ? 2.152 -32.625 -7.293 1 98.31 185 VAL A N 1
ATOM 1343 C CA . VAL A 1 185 ? 1.952 -32.031 -8.625 1 98.31 185 VAL A CA 1
ATOM 1344 C C . VAL A 1 185 ? 3.295 -31.922 -9.344 1 98.31 185 VAL A C 1
ATOM 1346 O O . VAL A 1 185 ? 4.254 -31.375 -8.789 1 98.31 185 VAL A O 1
ATOM 1349 N N . ASP A 1 186 ? 3.365 -32.469 -10.5 1 97.12 186 ASP A N 1
ATOM 1350 C CA . ASP A 1 186 ? 4.539 -32.219 -11.336 1 97.12 186 ASP A CA 1
ATOM 1351 C C . ASP A 1 186 ? 4.426 -30.859 -12.055 1 97.12 186 ASP A C 1
ATOM 1353 O O . ASP A 1 186 ? 3.578 -30.703 -12.938 1 97.12 186 ASP A O 1
ATOM 1357 N N . PRO A 1 187 ? 5.297 -29.953 -11.664 1 98.25 187 PRO A N 1
ATOM 1358 C CA . PRO A 1 187 ? 5.23 -28.703 -12.43 1 98.25 187 PRO A CA 1
ATOM 1359 C C . PRO A 1 187 ? 5.582 -28.891 -13.898 1 98.25 187 PRO A C 1
ATOM 1361 O O . PRO A 1 187 ? 6.348 -29.781 -14.242 1 98.25 187 PRO A O 1
ATOM 1364 N N . LEU A 1 188 ? 4.996 -28.016 -14.719 1 98.5 188 LEU A N 1
ATOM 1365 C CA . LEU A 1 188 ? 5.328 -28.031 -16.141 1 98.5 188 LEU A CA 1
ATOM 1366 C C . LEU A 1 188 ? 6.762 -27.562 -16.359 1 98.5 188 LEU A C 1
ATOM 1368 O O . LEU A 1 188 ? 7.316 -26.828 -15.555 1 98.5 188 LEU A O 1
ATOM 1372 N N . GLU A 1 189 ? 7.309 -28.062 -17.453 1 98.25 189 GLU A N 1
ATOM 1373 C CA . GLU A 1 189 ? 8.625 -27.625 -17.922 1 98.25 189 GLU A CA 1
ATOM 1374 C C . GLU A 1 189 ? 8.539 -26.984 -19.312 1 98.25 189 GLU A C 1
ATOM 1376 O O . GLU A 1 189 ? 7.562 -27.188 -20.031 1 98.25 189 GLU A O 1
ATOM 1381 N N . ASP A 1 190 ? 9.469 -26.172 -19.578 1 98.19 190 ASP A N 1
ATOM 1382 C CA . ASP A 1 190 ? 9.57 -25.531 -20.875 1 98.19 190 ASP A CA 1
ATOM 1383 C C . ASP A 1 190 ? 11.023 -25.406 -21.312 1 98.19 190 ASP A C 1
ATOM 1385 O O . ASP A 1 190 ? 11.852 -24.812 -20.609 1 98.19 190 ASP A O 1
ATOM 1389 N N . ASP A 1 191 ? 11.352 -25.906 -22.547 1 97.44 191 ASP A N 1
ATOM 1390 C CA . ASP A 1 191 ? 12.727 -25.969 -23.031 1 97.44 191 ASP A CA 1
ATOM 1391 C C . ASP A 1 191 ? 13.305 -24.562 -23.219 1 97.44 191 ASP A C 1
ATOM 1393 O O . ASP A 1 191 ? 14.492 -24.328 -22.984 1 97.44 191 ASP A O 1
ATOM 1397 N N . ASP A 1 192 ? 12.547 -23.688 -23.719 1 97.56 192 ASP A N 1
ATOM 1398 C CA . ASP A 1 192 ? 13.016 -22.328 -23.922 1 97.56 192 ASP A CA 1
ATOM 1399 C C . ASP A 1 192 ? 13.336 -21.641 -22.594 1 97.56 192 ASP A C 1
ATOM 1401 O O . ASP A 1 192 ? 14.312 -20.906 -22.5 1 97.56 192 ASP A O 1
ATOM 1405 N N . ALA A 1 193 ? 12.453 -21.859 -21.625 1 97.56 193 ALA A N 1
ATOM 1406 C CA . ALA A 1 193 ? 12.719 -21.312 -20.297 1 97.56 193 ALA A CA 1
ATOM 1407 C C . ALA A 1 193 ? 14.008 -21.891 -19.719 1 97.56 193 ALA A C 1
ATOM 1409 O O . ALA A 1 193 ? 14.797 -21.172 -19.094 1 97.56 193 ALA A O 1
ATOM 1410 N N . LEU A 1 194 ? 14.18 -23.141 -19.906 1 97.25 194 LEU A N 1
ATOM 1411 C CA . LEU A 1 194 ? 15.391 -23.797 -19.422 1 97.25 194 LEU A CA 1
ATOM 1412 C C . LEU A 1 194 ? 16.625 -23.25 -20.125 1 97.25 194 LEU A C 1
ATOM 1414 O O . LEU A 1 194 ? 17.672 -23.062 -19.484 1 97.25 194 LEU A O 1
ATOM 1418 N N . GLU A 1 195 ? 16.594 -23.078 -21.406 1 96.19 195 GLU A N 1
ATOM 1419 C CA . GLU A 1 195 ? 17.703 -22.5 -22.156 1 96.19 195 GLU A CA 1
ATOM 1420 C C . GLU A 1 195 ? 18.062 -21.125 -21.625 1 96.19 195 GLU A C 1
ATOM 1422 O O . GLU A 1 195 ? 19.25 -20.797 -21.453 1 96.19 195 GLU A O 1
ATOM 1427 N N . TYR A 1 196 ? 17.062 -20.344 -21.391 1 95.56 196 TYR A N 1
ATOM 1428 C CA . TYR A 1 196 ? 17.297 -19.016 -20.828 1 95.56 196 TYR A CA 1
ATOM 1429 C C . TYR A 1 196 ? 17.922 -19.125 -19.438 1 95.56 196 TYR A C 1
ATOM 1431 O O . TYR A 1 196 ? 18.828 -18.359 -19.109 1 95.56 196 TYR A O 1
ATOM 1439 N N . GLN A 1 197 ? 17.438 -20.031 -18.641 1 97 197 GLN A N 1
ATOM 1440 C CA . GLN A 1 197 ? 17.938 -20.266 -17.281 1 97 197 GLN A CA 1
ATOM 1441 C C . GLN A 1 197 ? 19.438 -20.562 -17.297 1 97 197 GLN A C 1
ATOM 1443 O O . GLN A 1 197 ? 20.156 -20.203 -16.359 1 97 197 GLN A O 1
ATOM 1448 N N . ARG A 1 198 ? 19.922 -21.141 -18.297 1 96.25 198 ARG A N 1
ATOM 1449 C CA . ARG A 1 198 ? 21.312 -21.547 -18.391 1 96.25 198 ARG A CA 1
ATOM 1450 C C . ARG A 1 198 ? 22.234 -20.328 -18.516 1 96.25 198 ARG A C 1
ATOM 1452 O O . ARG A 1 198 ? 23.453 -20.453 -18.312 1 96.25 198 ARG A O 1
ATOM 1459 N N . GLU A 1 199 ? 21.672 -19.25 -18.812 1 95.12 199 GLU A N 1
ATOM 1460 C CA . GLU A 1 199 ? 22.469 -18.031 -18.844 1 95.12 199 GLU A CA 1
ATOM 1461 C C . GLU A 1 199 ? 22.891 -17.625 -17.438 1 95.12 199 GLU A C 1
ATOM 1463 O O . GLU A 1 199 ? 23.781 -16.766 -17.281 1 95.12 199 GLU A O 1
ATOM 1468 N N . TYR A 1 200 ? 22.219 -18.25 -16.484 1 96.56 200 TYR A N 1
ATOM 1469 C CA . TYR A 1 200 ? 22.516 -17.984 -15.078 1 96.56 200 TYR A CA 1
ATOM 1470 C C . TYR A 1 200 ? 23.25 -19.156 -14.438 1 96.56 200 TYR A C 1
ATOM 1472 O O . TYR A 1 200 ? 22.625 -20.094 -13.953 1 96.56 200 TYR A O 1
ATOM 1480 N N . PRO A 1 201 ? 24.531 -18.969 -14.273 1 96.38 201 PRO A N 1
ATOM 1481 C CA . PRO A 1 201 ? 25.297 -20.109 -13.766 1 96.38 201 PRO A CA 1
ATOM 1482 C C . PRO A 1 201 ? 24.906 -20.5 -12.344 1 96.38 201 PRO A C 1
ATOM 1484 O O . PRO A 1 201 ? 25.062 -21.656 -11.945 1 96.38 201 PRO A O 1
ATOM 1487 N N . ALA A 1 202 ? 24.391 -19.578 -11.602 1 95.75 202 ALA A N 1
ATOM 1488 C CA . ALA A 1 202 ? 24.047 -19.844 -10.203 1 95.75 202 ALA A CA 1
ATOM 1489 C C . ALA A 1 202 ? 22.703 -20.578 -10.102 1 95.75 202 ALA A C 1
ATOM 1491 O O . ALA A 1 202 ? 22.375 -21.125 -9.047 1 95.75 202 ALA A O 1
ATOM 1492 N N . ALA A 1 203 ? 21.938 -20.547 -11.148 1 97.44 203 ALA A N 1
ATOM 1493 C CA . ALA A 1 203 ? 20.609 -21.156 -11.117 1 97.44 203 ALA A CA 1
ATOM 1494 C C . ALA A 1 203 ? 20.719 -22.688 -11.117 1 97.44 203 ALA A C 1
ATOM 1496 O O . ALA A 1 203 ? 21.672 -23.25 -11.641 1 97.44 203 ALA A O 1
ATOM 1497 N N . PRO A 1 204 ? 19.719 -23.297 -10.508 1 95.88 204 PRO A N 1
ATOM 1498 C CA . PRO A 1 204 ? 19.703 -24.766 -10.617 1 95.88 204 PRO A CA 1
ATOM 1499 C C . PRO A 1 204 ? 19.719 -25.25 -12.062 1 95.88 204 PRO A C 1
ATOM 1501 O O . PRO A 1 204 ? 19.125 -24.609 -12.938 1 95.88 204 PRO A O 1
ATOM 1504 N N . GLN A 1 205 ? 20.281 -26.344 -12.25 1 91.75 205 GLN A N 1
ATOM 1505 C CA . GLN A 1 205 ? 20.375 -26.906 -13.594 1 91.75 205 GLN A CA 1
ATOM 1506 C C . GLN A 1 205 ? 19.203 -27.844 -13.883 1 91.75 205 GLN A C 1
ATOM 1508 O O . GLN A 1 205 ? 19.141 -28.469 -14.938 1 91.75 205 GLN A O 1
ATOM 1513 N N . THR A 1 206 ? 18.328 -27.906 -12.984 1 91.69 206 THR A N 1
ATOM 1514 C CA . THR A 1 206 ? 17.156 -28.766 -13.102 1 91.69 206 THR A CA 1
ATOM 1515 C C . THR A 1 206 ? 15.914 -27.938 -13.438 1 91.69 206 THR A C 1
ATOM 1517 O O . THR A 1 206 ? 15.984 -26.703 -13.516 1 91.69 206 THR A O 1
ATOM 1520 N N . GLY A 1 207 ? 14.844 -28.625 -13.734 1 96 207 GLY A N 1
ATOM 1521 C CA . GLY A 1 207 ? 13.57 -27.984 -13.984 1 96 207 GLY A CA 1
ATOM 1522 C C . GLY A 1 207 ? 12.898 -27.469 -12.727 1 96 207 GLY A C 1
ATOM 1523 O O . GLY A 1 207 ? 13.516 -27.438 -11.656 1 96 207 GLY A O 1
ATOM 1524 N N . PRO A 1 208 ? 11.664 -27.031 -12.883 1 98.56 208 PRO A N 1
ATOM 1525 C CA . PRO A 1 208 ? 10.922 -26.422 -11.789 1 98.56 208 PRO A CA 1
ATOM 1526 C C . PRO A 1 208 ? 10.727 -27.359 -10.594 1 98.56 208 PRO A C 1
ATOM 1528 O O . PRO A 1 208 ? 10.57 -28.562 -10.781 1 98.56 208 PRO A O 1
ATOM 1531 N N . THR A 1 209 ? 10.758 -26.781 -9.43 1 98.31 209 THR A N 1
ATOM 1532 C CA . THR A 1 209 ? 10.547 -27.484 -8.172 1 98.31 209 THR A CA 1
ATOM 1533 C C . THR A 1 209 ? 9.5 -26.781 -7.32 1 98.31 209 THR A C 1
ATOM 1535 O O . THR A 1 209 ? 9 -25.719 -7.691 1 98.31 209 THR A O 1
ATOM 1538 N N . ILE A 1 210 ? 9.102 -27.453 -6.227 1 98.75 210 ILE A N 1
ATOM 1539 C CA . ILE A 1 210 ? 8.281 -26.844 -5.188 1 98.75 210 ILE A CA 1
ATOM 1540 C C . ILE A 1 210 ? 9.18 -26.312 -4.07 1 98.75 210 ILE A C 1
ATOM 1542 O O . ILE A 1 210 ? 10.047 -27.016 -3.568 1 98.75 210 ILE A O 1
ATOM 1546 N N . GLU A 1 211 ? 9 -25.047 -3.777 1 98.44 211 GLU A N 1
ATOM 1547 C CA . GLU A 1 211 ? 9.805 -24.391 -2.746 1 98.44 211 GLU A CA 1
ATOM 1548 C C . GLU A 1 211 ? 8.938 -23.938 -1.577 1 98.44 211 GLU A C 1
ATOM 1550 O O . GLU A 1 211 ? 7.738 -23.703 -1.74 1 98.44 211 GLU A O 1
ATOM 1555 N N . ARG A 1 212 ? 9.492 -23.891 -0.386 1 98.75 212 ARG A N 1
ATOM 1556 C CA . ARG A 1 212 ? 8.953 -23.219 0.792 1 98.75 212 ARG A CA 1
ATOM 1557 C C . ARG A 1 212 ? 9.828 -22.031 1.189 1 98.75 212 ARG A C 1
ATOM 1559 O O . ARG A 1 212 ? 11.055 -22.141 1.22 1 98.75 212 ARG A O 1
ATOM 1566 N N . GLY A 1 213 ? 9.188 -20.859 1.474 1 98.56 213 GLY A N 1
ATOM 1567 C CA . GLY A 1 213 ? 10.039 -19.828 2.037 1 98.56 213 GLY A CA 1
ATOM 1568 C C . GLY A 1 213 ? 9.414 -18.438 2.002 1 98.56 213 GLY A C 1
ATOM 1569 O O . GLY A 1 213 ? 8.234 -18.297 1.653 1 98.56 213 GLY A O 1
ATOM 1570 N N . THR A 1 214 ? 10.203 -17.438 2.324 1 98.88 214 THR A N 1
ATOM 1571 C CA . THR A 1 214 ? 9.781 -16.047 2.475 1 98.88 214 THR A CA 1
ATOM 1572 C C . THR A 1 214 ? 9.484 -15.422 1.113 1 98.88 214 THR A C 1
ATOM 1574 O O . THR A 1 214 ? 10.258 -15.586 0.169 1 98.88 214 THR A O 1
ATOM 1577 N N . THR A 1 215 ? 8.344 -14.867 0.984 1 98.94 215 THR A N 1
ATOM 1578 C CA . THR A 1 215 ? 8.047 -14 -0.151 1 98.94 215 THR A CA 1
ATOM 1579 C C . THR A 1 215 ? 8.141 -12.531 0.252 1 98.94 215 THR A C 1
ATOM 1581 O O . THR A 1 215 ? 7.715 -12.156 1.349 1 98.94 215 THR A O 1
ATOM 1584 N N . VAL A 1 216 ? 8.812 -11.742 -0.547 1 98.94 216 VAL A N 1
ATOM 1585 C CA . VAL A 1 216 ? 9.055 -10.328 -0.259 1 98.94 216 VAL A CA 1
ATOM 1586 C C . VAL A 1 216 ? 8.141 -9.461 -1.128 1 98.94 216 VAL A C 1
ATOM 1588 O O . VAL A 1 216 ? 8.125 -9.602 -2.354 1 98.94 216 VAL A O 1
ATOM 1591 N N . CYS A 1 217 ? 7.422 -8.602 -0.459 1 98.88 217 CYS A N 1
ATOM 1592 C CA . CYS A 1 217 ? 6.453 -7.738 -1.117 1 98.88 217 CYS A CA 1
ATOM 1593 C C . CYS A 1 217 ? 6.973 -6.309 -1.22 1 98.88 217 CYS A C 1
ATOM 1595 O O . CYS A 1 217 ? 7.422 -5.734 -0.225 1 98.88 217 CYS A O 1
ATOM 1597 N N . GLY A 1 218 ? 6.898 -5.746 -2.393 1 98.44 218 GLY A N 1
ATOM 1598 C CA . GLY A 1 218 ? 7.223 -4.344 -2.588 1 98.44 218 GLY A CA 1
ATOM 1599 C C . GLY A 1 218 ? 6.617 -3.76 -3.85 1 98.44 218 GLY A C 1
ATOM 1600 O O . GLY A 1 218 ? 6.523 -4.441 -4.871 1 98.44 218 GLY A O 1
ATOM 1601 N N . ASP A 1 219 ? 6.301 -2.473 -3.779 1 98 219 ASP A N 1
ATOM 1602 C CA . ASP A 1 219 ? 5.711 -1.805 -4.938 1 98 219 ASP A CA 1
ATOM 1603 C C . ASP A 1 219 ? 6.789 -1.347 -5.914 1 98 219 ASP A C 1
ATOM 1605 O O . ASP A 1 219 ? 6.508 -1.108 -7.09 1 98 219 ASP A O 1
ATOM 1609 N N . GLU A 1 220 ? 7.957 -1.126 -5.398 1 96.75 220 GLU A N 1
ATOM 1610 C CA . GLU A 1 220 ? 9.078 -0.797 -6.273 1 96.75 220 GLU A CA 1
ATOM 1611 C C . GLU A 1 220 ? 9.586 -2.033 -7.012 1 96.75 220 GLU A C 1
ATOM 1613 O O . GLU A 1 220 ? 9.867 -3.061 -6.391 1 96.75 220 GLU A O 1
ATOM 1618 N N . PHE A 1 221 ? 9.617 -1.889 -8.258 1 94.38 221 PHE A N 1
ATOM 1619 C CA . PHE A 1 221 ? 10.18 -2.963 -9.07 1 94.38 221 PHE A CA 1
ATOM 1620 C C . PHE A 1 221 ? 11.688 -2.814 -9.203 1 94.38 221 PHE A C 1
ATOM 1622 O O . PHE A 1 221 ? 12.18 -2.283 -10.203 1 94.38 221 PHE A O 1
ATOM 1629 N N . TRP A 1 222 ? 12.406 -3.359 -8.328 1 95.5 222 TRP A N 1
ATOM 1630 C CA . TRP A 1 222 ? 13.867 -3.268 -8.289 1 95.5 222 TRP A CA 1
ATOM 1631 C C . TRP A 1 222 ? 14.5 -4.418 -9.062 1 95.5 222 TRP A C 1
ATOM 1633 O O . TRP A 1 222 ? 13.914 -5.492 -9.188 1 95.5 222 TRP A O 1
ATOM 1643 N N . HIS A 1 223 ? 15.664 -4.184 -9.555 1 95.31 223 HIS A N 1
ATOM 1644 C CA . HIS A 1 223 ? 16.391 -5.18 -10.336 1 95.31 223 HIS A CA 1
ATOM 1645 C C . HIS A 1 223 ? 17.891 -5.016 -10.172 1 95.31 223 HIS A C 1
ATOM 1647 O O . HIS A 1 223 ? 18.422 -3.916 -10.344 1 95.31 223 HIS A O 1
ATOM 1653 N N . GLY A 1 224 ? 18.562 -6.113 -9.742 1 93.69 224 GLY A N 1
ATOM 1654 C CA . GLY A 1 224 ? 20.016 -6.098 -9.672 1 93.69 224 GLY A CA 1
ATOM 1655 C C . GLY A 1 224 ? 20.547 -6.633 -8.359 1 93.69 224 GLY A C 1
ATOM 1656 O O . GLY A 1 224 ? 19.844 -6.656 -7.352 1 93.69 224 GLY A O 1
ATOM 1657 N N . PRO A 1 225 ? 21.859 -7.043 -8.336 1 92.31 225 PRO A N 1
ATOM 1658 C CA . PRO A 1 225 ? 22.438 -7.738 -7.184 1 92.31 225 PRO A CA 1
ATOM 1659 C C . PRO A 1 225 ? 22.5 -6.859 -5.938 1 92.31 225 PRO A C 1
ATOM 1661 O O . PRO A 1 225 ? 22.375 -7.363 -4.816 1 92.31 225 PRO A O 1
ATOM 1664 N N . ARG A 1 226 ? 22.688 -5.555 -6.102 1 91.25 226 ARG A N 1
ATOM 1665 C CA . ARG A 1 226 ? 22.734 -4.66 -4.949 1 91.25 226 ARG A CA 1
ATOM 1666 C C . ARG A 1 226 ? 21.438 -4.73 -4.148 1 91.25 226 ARG A C 1
ATOM 1668 O O . ARG A 1 226 ? 21.469 -4.93 -2.932 1 91.25 226 ARG A O 1
ATOM 1675 N N . TYR A 1 227 ? 20.375 -4.609 -4.82 1 95.06 227 TYR A N 1
ATOM 1676 C CA . TYR A 1 227 ? 19.094 -4.59 -4.145 1 95.06 227 TYR A CA 1
ATOM 1677 C C . TYR A 1 227 ? 18.719 -5.977 -3.641 1 95.06 227 TYR A C 1
ATOM 1679 O O . TYR A 1 227 ? 18.062 -6.117 -2.602 1 95.06 227 TYR A O 1
ATOM 1687 N N . ALA A 1 228 ? 19.172 -6.984 -4.355 1 95.44 228 ALA A N 1
ATOM 1688 C CA . ALA A 1 228 ? 18.969 -8.344 -3.865 1 95.44 228 ALA A CA 1
ATOM 1689 C C . ALA A 1 228 ? 19.641 -8.539 -2.514 1 95.44 228 ALA A C 1
ATOM 1691 O O . ALA A 1 228 ? 19.094 -9.172 -1.616 1 95.44 228 ALA A O 1
ATOM 1692 N N . ARG A 1 229 ? 20.828 -7.973 -2.359 1 94.62 229 ARG A N 1
ATOM 1693 C CA . ARG A 1 229 ? 21.547 -8.07 -1.091 1 94.62 229 ARG A CA 1
ATOM 1694 C C . ARG A 1 229 ? 20.812 -7.316 0.011 1 94.62 229 ARG A C 1
ATOM 1696 O O . ARG A 1 229 ? 20.766 -7.773 1.155 1 94.62 229 ARG A O 1
ATOM 1703 N N . GLU A 1 230 ? 20.328 -6.191 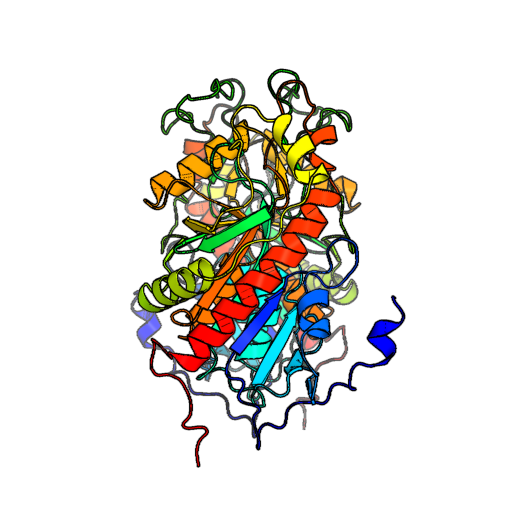-0.338 1 95.62 230 GLU A N 1
ATOM 1704 C CA . GLU A 1 230 ? 19.578 -5.406 0.636 1 95.62 230 GLU A CA 1
ATOM 1705 C C . GLU A 1 230 ? 18.328 -6.148 1.089 1 95.62 230 GLU A C 1
ATOM 1707 O O . GLU A 1 230 ? 18 -6.168 2.279 1 95.62 230 GLU A O 1
ATOM 1712 N N . VAL A 1 231 ? 17.641 -6.758 0.159 1 97.69 231 VAL A N 1
ATOM 1713 C CA . VAL A 1 231 ? 16.453 -7.531 0.465 1 97.69 231 VAL A CA 1
ATOM 1714 C C . VAL A 1 231 ? 16.812 -8.703 1.378 1 97.69 231 VAL A C 1
ATOM 1716 O O . VAL A 1 231 ? 16.125 -8.953 2.375 1 97.69 231 VAL A O 1
ATOM 1719 N N . ALA A 1 232 ? 17.844 -9.391 1.009 1 96.75 232 ALA A N 1
ATOM 1720 C CA . ALA A 1 232 ? 18.297 -10.508 1.833 1 96.75 232 ALA A CA 1
ATOM 1721 C C . ALA A 1 232 ? 18.609 -10.047 3.256 1 96.75 232 ALA A C 1
ATOM 1723 O O . ALA A 1 232 ? 18.234 -10.719 4.223 1 96.75 232 ALA A O 1
ATOM 1724 N N . TRP A 1 233 ? 19.234 -8.898 3.383 1 96.44 233 TRP A N 1
ATOM 1725 C CA . TRP A 1 233 ? 19.562 -8.367 4.699 1 96.44 233 TRP A CA 1
ATOM 1726 C C . TRP A 1 233 ? 18.297 -8.125 5.52 1 96.44 233 TRP A C 1
ATOM 1728 O O . TRP A 1 233 ? 18.25 -8.461 6.703 1 96.44 233 TRP A O 1
ATOM 1738 N N . LEU A 1 234 ? 17.344 -7.488 4.91 1 97.44 234 LEU A N 1
ATOM 1739 C CA . LEU A 1 234 ? 16.109 -7.184 5.633 1 97.44 234 LEU A CA 1
ATOM 1740 C C . LEU A 1 234 ? 15.43 -8.461 6.121 1 97.44 234 LEU A C 1
ATOM 1742 O O . LEU A 1 234 ? 14.953 -8.516 7.254 1 97.44 234 LEU A O 1
ATOM 1746 N N . CYS A 1 235 ? 15.367 -9.484 5.277 1 98.12 235 CYS A N 1
ATOM 1747 C CA . CYS A 1 235 ? 14.773 -10.766 5.66 1 98.12 235 CYS A CA 1
ATOM 1748 C C . CYS A 1 235 ? 15.547 -11.391 6.816 1 98.12 235 CYS A C 1
ATOM 1750 O O . CYS A 1 235 ? 14.938 -11.945 7.742 1 98.12 235 CYS A O 1
ATOM 1752 N N . GLU A 1 236 ? 16.859 -11.305 6.789 1 97 236 GLU A N 1
ATOM 1753 C CA . GLU A 1 236 ? 17.672 -11.836 7.879 1 97 236 GLU A CA 1
ATOM 1754 C C . GLU A 1 236 ? 17.438 -11.055 9.172 1 97 236 GLU A C 1
ATOM 1756 O O . GLU A 1 236 ? 17.375 -11.648 10.25 1 97 236 GLU A O 1
ATOM 1761 N N . ALA A 1 237 ? 17.328 -9.781 9.039 1 96.38 237 ALA A N 1
ATOM 1762 C CA . ALA A 1 237 ? 17.094 -8.945 10.211 1 96.38 237 ALA A CA 1
ATOM 1763 C C . ALA A 1 237 ? 15.797 -9.336 10.914 1 96.38 237 ALA A C 1
ATOM 1765 O O . ALA A 1 237 ? 15.68 -9.219 12.133 1 96.38 237 ALA A O 1
ATOM 1766 N N . TYR A 1 238 ? 14.82 -9.805 10.141 1 97.69 238 TYR A N 1
ATOM 1767 C CA . TYR A 1 238 ? 13.547 -10.227 10.703 1 97.69 238 TYR A CA 1
ATOM 1768 C C . TYR A 1 238 ? 13.555 -11.711 11.039 1 97.69 238 TYR A C 1
ATOM 1770 O O . TYR A 1 238 ? 12.57 -12.242 11.562 1 97.69 238 TYR A O 1
ATOM 1778 N N . GLY A 1 239 ? 14.602 -12.414 10.719 1 97.88 239 GLY A N 1
ATOM 1779 C CA . GLY A 1 239 ? 14.75 -13.82 11.07 1 97.88 239 GLY A CA 1
ATOM 1780 C C . GLY A 1 239 ? 13.984 -14.75 10.148 1 97.88 239 GLY A C 1
ATOM 1781 O O . GLY A 1 239 ? 13.562 -15.828 10.555 1 97.88 239 GLY A O 1
ATOM 1782 N N . VAL A 1 240 ? 13.766 -14.305 8.875 1 98.38 240 VAL A N 1
ATOM 1783 C CA . VAL A 1 240 ? 12.953 -15.117 7.98 1 98.38 240 VAL A CA 1
ATOM 1784 C C . VAL A 1 240 ? 13.695 -15.336 6.664 1 98.38 240 VAL A C 1
ATOM 1786 O O . VAL A 1 240 ? 13.07 -15.594 5.633 1 98.38 240 VAL A O 1
ATOM 1789 N N . GLY A 1 241 ? 14.969 -15.094 6.574 1 95.69 241 GLY A N 1
ATOM 1790 C CA . GLY A 1 241 ? 15.773 -15.359 5.391 1 95.69 241 GLY A CA 1
ATOM 1791 C C . GLY A 1 241 ? 16.078 -16.828 5.191 1 95.69 241 GLY A C 1
ATOM 1792 O O . GLY A 1 241 ? 15.914 -17.625 6.117 1 95.69 241 GLY A O 1
ATOM 1793 N N . PRO A 1 242 ? 16.547 -17.156 4.02 1 96.75 242 PRO A N 1
ATOM 1794 C CA . PRO A 1 242 ? 16.578 -16.375 2.775 1 96.75 242 PRO A CA 1
ATOM 1795 C C . PRO A 1 242 ? 15.195 -16.25 2.129 1 96.75 242 PRO A C 1
ATOM 1797 O O . PRO A 1 242 ? 14.305 -17.062 2.398 1 96.75 242 PRO A O 1
ATOM 1800 N N . TYR A 1 243 ? 15.031 -15.219 1.323 1 98.62 243 TYR A N 1
ATOM 1801 C CA . TYR A 1 243 ? 13.773 -15.109 0.587 1 98.62 243 TYR A CA 1
ATOM 1802 C C . TYR A 1 243 ? 13.781 -16.031 -0.632 1 98.62 243 TYR A C 1
ATOM 1804 O O . TYR A 1 243 ? 14.836 -16.359 -1.157 1 98.62 243 TYR A O 1
ATOM 1812 N N . VAL A 1 244 ? 12.562 -16.359 -1.086 1 98.75 244 VAL A N 1
ATOM 1813 C CA . VAL A 1 244 ? 12.406 -17.25 -2.227 1 98.75 244 VAL A CA 1
ATOM 1814 C C . VAL A 1 244 ? 11.805 -16.5 -3.406 1 98.75 244 VAL A C 1
ATOM 1816 O O . VAL A 1 244 ? 12.234 -16.672 -4.551 1 98.75 244 VAL A O 1
ATOM 1819 N N . THR A 1 245 ? 10.836 -15.664 -3.111 1 98.88 245 THR A N 1
ATOM 1820 C CA . THR A 1 245 ? 10.18 -14.945 -4.195 1 98.88 245 THR A CA 1
ATOM 1821 C C . THR A 1 245 ? 9.977 -13.477 -3.834 1 98.88 245 THR A C 1
ATOM 1823 O O . THR A 1 245 ? 10.039 -13.109 -2.658 1 98.88 245 THR A O 1
ATOM 1826 N N . THR A 1 246 ? 9.781 -12.641 -4.848 1 98.62 246 THR A N 1
ATOM 1827 C CA . THR A 1 246 ? 9.43 -11.227 -4.715 1 98.62 246 THR A CA 1
ATOM 1828 C C . THR A 1 246 ? 8.164 -10.914 -5.496 1 98.62 246 THR A C 1
ATOM 1830 O O . THR A 1 246 ? 7.941 -11.453 -6.582 1 98.62 246 THR A O 1
ATOM 1833 N N . GLN A 1 247 ? 7.297 -10.18 -4.988 1 98.44 247 GLN A N 1
ATOM 1834 C CA . GLN A 1 247 ? 6.023 -9.82 -5.602 1 98.44 247 GLN A CA 1
ATOM 1835 C C . GLN A 1 247 ? 5.477 -8.523 -5.02 1 98.44 247 GLN A C 1
ATOM 1837 O O . GLN A 1 247 ? 6.152 -7.855 -4.238 1 98.44 247 GLN A O 1
ATOM 1842 N N . MET A 1 248 ? 4.273 -8.07 -5.375 1 98.31 248 MET A N 1
ATOM 1843 C CA . MET A 1 248 ? 3.908 -6.688 -5.09 1 98.31 248 MET A CA 1
ATOM 1844 C C . MET A 1 248 ? 2.652 -6.625 -4.227 1 98.31 248 MET A C 1
ATOM 1846 O O . MET A 1 248 ? 2.295 -5.559 -3.721 1 98.31 248 MET A O 1
ATOM 1850 N N . GLU A 1 249 ? 1.969 -7.742 -3.869 1 98.75 249 GLU A N 1
ATOM 1851 C CA . GLU A 1 249 ? 0.616 -7.59 -3.344 1 98.75 249 GLU A CA 1
ATOM 1852 C C . GLU A 1 249 ? 0.491 -8.195 -1.949 1 98.75 249 GLU A C 1
ATOM 1854 O O . GLU A 1 249 ? -0.346 -7.766 -1.153 1 98.75 249 GLU A O 1
ATOM 1859 N N . ASP A 1 250 ? 1.253 -9.109 -1.574 1 98.94 250 ASP A N 1
ATOM 1860 C CA . ASP A 1 250 ? 0.909 -10.078 -0.54 1 98.94 250 ASP A CA 1
ATOM 1861 C C . ASP A 1 250 ? 0.91 -9.43 0.843 1 98.94 250 ASP A C 1
ATOM 1863 O O . ASP A 1 250 ? 0.128 -9.812 1.716 1 98.94 250 ASP A O 1
ATOM 1867 N N . ALA A 1 251 ? 1.813 -8.477 1.122 1 98.94 251 ALA A N 1
ATOM 1868 C CA . ALA A 1 251 ? 1.835 -7.832 2.432 1 98.94 251 ALA A CA 1
ATOM 1869 C C . ALA A 1 251 ? 0.534 -7.078 2.689 1 98.94 251 ALA A C 1
ATOM 1871 O O . ALA A 1 251 ? 0.017 -7.086 3.811 1 98.94 251 ALA A O 1
ATOM 1872 N N . ALA A 1 252 ? 0.048 -6.441 1.692 1 98.94 252 ALA A N 1
ATOM 1873 C CA . ALA A 1 252 ? -1.202 -5.699 1.819 1 98.94 252 ALA A CA 1
ATOM 1874 C C . ALA A 1 252 ? -2.387 -6.641 2.002 1 98.94 252 ALA A C 1
ATOM 1876 O O . ALA A 1 252 ? -3.289 -6.367 2.799 1 98.94 252 ALA A O 1
ATOM 1877 N N . THR A 1 253 ? -2.391 -7.734 1.223 1 98.94 253 THR A N 1
ATOM 1878 C CA . THR A 1 253 ? -3.432 -8.742 1.371 1 98.94 253 THR A CA 1
ATOM 1879 C C . THR A 1 253 ? -3.461 -9.289 2.797 1 98.94 253 THR A C 1
ATOM 1881 O O . THR A 1 253 ? -4.52 -9.344 3.424 1 98.94 253 THR A O 1
ATOM 1884 N N . ALA A 1 254 ? -2.322 -9.602 3.311 1 98.94 254 ALA A N 1
ATOM 1885 C CA . ALA A 1 254 ? -2.215 -10.133 4.668 1 98.94 254 ALA A CA 1
ATOM 1886 C C . ALA A 1 254 ? -2.686 -9.102 5.695 1 98.94 254 ALA A C 1
ATOM 1888 O O . ALA A 1 254 ? -3.357 -9.453 6.668 1 98.94 254 ALA A O 1
ATOM 1889 N N . THR A 1 255 ? -2.346 -7.836 5.473 1 98.81 255 THR A N 1
ATOM 1890 C CA . THR A 1 255 ? -2.756 -6.773 6.379 1 98.81 255 THR A CA 1
ATOM 1891 C C . THR A 1 255 ? -4.277 -6.656 6.426 1 98.81 255 THR A C 1
ATOM 1893 O O . THR A 1 255 ? -4.867 -6.574 7.508 1 98.81 255 THR A O 1
ATOM 1896 N N . ALA A 1 256 ? -4.879 -6.66 5.281 1 98.94 256 ALA A N 1
ATOM 1897 C CA . ALA A 1 256 ? -6.336 -6.578 5.23 1 98.94 256 ALA A CA 1
ATOM 1898 C C . ALA A 1 256 ? -6.98 -7.754 5.961 1 98.94 256 ALA A C 1
ATOM 1900 O O . ALA A 1 256 ? -7.879 -7.562 6.785 1 98.94 256 ALA A O 1
ATOM 1901 N N . LEU A 1 257 ? -6.488 -8.938 5.711 1 98.94 257 LEU A N 1
ATOM 1902 C CA . LEU A 1 257 ? -7.039 -10.125 6.348 1 98.94 257 LEU A CA 1
ATOM 1903 C C . LEU A 1 257 ? -6.836 -10.078 7.859 1 98.94 257 LEU A C 1
ATOM 1905 O O . LEU A 1 257 ? -7.727 -10.453 8.625 1 98.94 257 LEU A O 1
ATOM 1909 N N . GLU A 1 258 ? -5.715 -9.648 8.266 1 98.69 258 GLU A N 1
ATOM 1910 C CA . GLU A 1 258 ? -5.414 -9.539 9.688 1 98.69 258 GLU A CA 1
ATOM 1911 C C . GLU A 1 258 ? -6.398 -8.609 10.391 1 98.69 258 GLU A C 1
ATOM 1913 O O . GLU A 1 258 ? -6.863 -8.906 11.492 1 98.69 258 GLU A O 1
ATOM 1918 N N . ARG A 1 259 ? -6.719 -7.52 9.781 1 98.5 259 ARG A N 1
ATOM 1919 C CA . ARG A 1 259 ? -7.602 -6.516 10.367 1 98.5 259 ARG A CA 1
ATOM 1920 C C . ARG A 1 259 ? -9.016 -7.066 10.539 1 98.5 259 ARG A C 1
ATOM 1922 O O . ARG A 1 259 ? -9.805 -6.535 11.32 1 98.5 259 ARG A O 1
ATOM 1929 N N . PHE A 1 260 ? -9.344 -8.102 9.805 1 98.56 260 PHE A N 1
ATOM 1930 C CA . PHE A 1 260 ? -10.648 -8.742 9.93 1 98.56 260 PHE A CA 1
ATOM 1931 C C . PHE A 1 260 ? -10.547 -10.039 10.719 1 98.56 260 PHE A C 1
ATOM 1933 O O . PHE A 1 260 ? -11.508 -10.805 10.789 1 98.56 260 PHE A O 1
ATOM 1940 N N . GLY A 1 261 ? -9.367 -10.352 11.258 1 98.19 261 GLY A N 1
ATOM 1941 C CA . GLY A 1 261 ? -9.164 -11.547 12.07 1 98.19 261 GLY A CA 1
ATOM 1942 C C . GLY A 1 261 ? -9.109 -12.82 11.25 1 98.19 261 GLY A C 1
ATOM 1943 O O . GLY A 1 261 ? -9.422 -13.898 11.758 1 98.19 261 GLY A O 1
ATOM 1944 N N . LEU A 1 262 ? -8.703 -12.688 9.922 1 98.62 262 LEU A N 1
ATOM 1945 C CA . LEU A 1 262 ? -8.797 -13.844 9.039 1 98.62 262 LEU A CA 1
ATOM 1946 C C . LEU A 1 262 ? -7.438 -14.164 8.422 1 98.62 262 LEU A C 1
ATOM 1948 O O . LEU A 1 262 ? -7.359 -14.852 7.402 1 98.62 262 LEU A O 1
ATOM 1952 N N . ARG A 1 263 ? -6.348 -13.727 8.945 1 98.62 263 ARG A N 1
ATOM 1953 C CA . ARG A 1 263 ? -5.031 -13.93 8.352 1 98.62 263 ARG A CA 1
ATOM 1954 C C . ARG A 1 263 ? -4.605 -15.391 8.438 1 98.62 263 ARG A C 1
ATOM 1956 O O . ARG A 1 263 ? -3.852 -15.875 7.598 1 98.62 263 ARG A O 1
ATOM 1963 N N . ASP A 1 264 ? -5.105 -16.141 9.43 1 98.62 264 ASP A N 1
ATOM 1964 C CA . ASP A 1 264 ? -4.691 -17.516 9.633 1 98.62 264 ASP A CA 1
ATOM 1965 C C . ASP A 1 264 ? -5.047 -18.375 8.422 1 98.62 264 ASP A C 1
ATOM 1967 O O . ASP A 1 264 ? -4.465 -19.453 8.219 1 98.62 264 ASP A O 1
ATOM 1971 N N . ARG A 1 265 ? -5.973 -17.984 7.652 1 98.5 265 ARG A N 1
ATOM 1972 C CA . ARG A 1 265 ? -6.434 -18.797 6.531 1 98.5 265 ARG A CA 1
ATOM 1973 C C . ARG A 1 265 ? -5.797 -18.344 5.223 1 98.5 265 ARG A C 1
ATOM 1975 O O . ARG A 1 265 ? -6.164 -18.812 4.148 1 98.5 265 ARG A O 1
ATOM 1982 N N . TYR A 1 266 ? -4.836 -17.453 5.27 1 98.94 266 TYR A N 1
ATOM 1983 C CA . TYR A 1 266 ? -4.184 -16.875 4.102 1 98.94 266 TYR A CA 1
ATOM 1984 C C . TYR A 1 266 ? -2.98 -17.703 3.676 1 98.94 266 TYR A C 1
ATOM 1986 O O . TYR A 1 266 ? -2.219 -18.188 4.52 1 98.94 266 TYR A O 1
ATOM 1994 N N . LEU A 1 267 ? -2.818 -17.828 2.398 1 98.94 267 LEU A N 1
ATOM 1995 C CA . LEU A 1 267 ? -1.65 -18.453 1.796 1 98.94 267 LEU A CA 1
ATOM 1996 C C . LEU A 1 267 ? -1.206 -17.703 0.548 1 98.94 267 LEU A C 1
ATOM 1998 O O . LEU A 1 267 ? -2.039 -17.188 -0.202 1 98.94 267 LEU A O 1
ATOM 2002 N N . SER A 1 268 ? 0.102 -17.609 0.321 1 98.94 268 SER A N 1
ATOM 2003 C CA . SER A 1 268 ? 0.679 -17.078 -0.909 1 98.94 268 SER A CA 1
ATOM 2004 C C . SER A 1 268 ? 1.376 -18.172 -1.712 1 98.94 268 SER A C 1
ATOM 2006 O O . SER A 1 268 ? 2.268 -18.844 -1.199 1 98.94 268 SER A O 1
ATOM 2008 N N . VAL A 1 269 ? 0.983 -18.328 -2.922 1 98.94 269 VAL A N 1
ATOM 2009 C CA . VAL A 1 269 ? 1.558 -19.281 -3.873 1 98.94 269 VAL A CA 1
ATOM 2010 C C . VAL A 1 269 ? 2.066 -18.531 -5.102 1 98.94 269 VAL A C 1
ATOM 2012 O O . VAL A 1 269 ? 1.279 -17.938 -5.852 1 98.94 269 VAL A O 1
ATOM 2015 N N . ARG A 1 270 ? 3.377 -18.562 -5.324 1 98.88 270 ARG A N 1
ATOM 2016 C CA . ARG A 1 270 ? 3.986 -17.75 -6.379 1 98.88 270 ARG A CA 1
ATOM 2017 C C . ARG A 1 270 ? 4.914 -18.594 -7.246 1 98.88 270 ARG A C 1
ATOM 2019 O O . ARG A 1 270 ? 5.676 -19.422 -6.734 1 98.88 270 ARG A O 1
ATOM 2026 N N . ALA A 1 271 ? 4.816 -18.391 -8.523 1 98.88 271 ALA A N 1
ATOM 2027 C CA . ALA A 1 271 ? 5.707 -19.094 -9.438 1 98.88 271 ALA A CA 1
ATOM 2028 C C . ALA A 1 271 ? 6.758 -18.156 -10.023 1 98.88 271 ALA A C 1
ATOM 2030 O O . ALA A 1 271 ? 6.449 -17.016 -10.359 1 98.88 271 ALA A O 1
ATOM 2031 N N . VAL A 1 272 ? 7.945 -18.656 -10.211 1 98.69 272 VAL A N 1
ATOM 2032 C CA . VAL A 1 272 ? 9.102 -17.859 -10.602 1 98.69 272 VAL A CA 1
ATOM 2033 C C . VAL A 1 272 ? 9.047 -17.562 -12.102 1 98.69 272 VAL A C 1
ATOM 2035 O O . VAL A 1 272 ? 9.242 -18.469 -12.922 1 98.69 272 VAL A O 1
ATOM 2038 N N . SER A 1 273 ? 8.875 -16.312 -12.438 1 97.81 273 SER A N 1
ATOM 2039 C CA . SER A 1 273 ? 8.773 -15.922 -13.836 1 97.81 273 SER A CA 1
ATOM 2040 C C . SER A 1 273 ? 10.086 -15.336 -14.352 1 97.81 273 SER A C 1
ATOM 2042 O O . SER A 1 273 ? 10.344 -15.336 -15.555 1 97.81 273 SER A O 1
ATOM 2044 N N . ASN A 1 274 ? 10.891 -14.781 -13.5 1 97.12 274 ASN A N 1
ATOM 2045 C CA . ASN A 1 274 ? 12.141 -14.109 -13.844 1 97.12 274 ASN A CA 1
ATOM 2046 C C . ASN A 1 274 ? 13.086 -14.047 -12.641 1 97.12 274 ASN A C 1
ATOM 2048 O O . ASN A 1 274 ? 12.656 -14.227 -11.5 1 97.12 274 ASN A O 1
ATOM 2052 N N . TYR A 1 275 ? 14.32 -13.812 -12.977 1 97.5 275 TYR A N 1
ATOM 2053 C CA . TYR A 1 275 ? 15.281 -13.57 -11.906 1 97.5 275 TYR A CA 1
ATOM 2054 C C . TYR A 1 275 ? 15.391 -12.078 -11.602 1 97.5 275 TYR A C 1
ATOM 2056 O O . TYR A 1 275 ? 15.219 -11.242 -12.484 1 97.5 275 TYR A O 1
ATOM 2064 N N . ASP A 1 276 ? 15.68 -11.75 -10.398 1 96.62 276 ASP A N 1
ATOM 2065 C CA . ASP A 1 276 ? 15.656 -10.383 -9.891 1 96.62 276 ASP A CA 1
ATOM 2066 C C . ASP A 1 276 ? 16.953 -9.648 -10.234 1 96.62 276 ASP A C 1
ATOM 2068 O O . ASP A 1 276 ? 17.188 -8.531 -9.766 1 96.62 276 ASP A O 1
ATOM 2072 N N . ARG A 1 277 ? 17.703 -10.211 -11.078 1 95.69 277 ARG A N 1
ATOM 2073 C CA . ARG A 1 277 ? 18.984 -9.625 -11.469 1 95.69 277 ARG A CA 1
ATOM 2074 C C . ARG A 1 277 ? 19.422 -10.141 -12.844 1 95.69 277 ARG A C 1
ATOM 2076 O O . ARG A 1 277 ? 18.953 -11.18 -13.305 1 95.69 277 ARG A O 1
ATOM 2083 N N . PRO A 1 278 ? 20.391 -9.383 -13.422 1 94.62 278 PRO A N 1
ATOM 2084 C CA . PRO A 1 278 ? 20.875 -9.812 -14.742 1 94.62 278 PRO A CA 1
ATOM 2085 C C . PRO A 1 278 ? 21.812 -11.016 -14.664 1 94.62 278 PRO A C 1
ATOM 2087 O O . PRO A 1 278 ? 22.438 -11.25 -13.625 1 94.62 278 PRO A O 1
ATOM 2090 N N . ALA A 1 279 ? 21.797 -11.758 -15.758 1 94.5 279 ALA A N 1
ATOM 2091 C CA . ALA A 1 279 ? 22.844 -12.75 -15.922 1 94.5 279 ALA A CA 1
ATOM 2092 C C . ALA A 1 279 ? 24.219 -12.086 -16.047 1 94.5 279 ALA A C 1
ATOM 2094 O O . ALA A 1 279 ? 24.297 -10.883 -16.328 1 94.5 279 ALA A O 1
ATOM 2095 N N . PRO A 1 280 ? 25.234 -12.906 -15.789 1 91.81 280 PRO A N 1
ATOM 2096 C CA . PRO A 1 280 ? 26.562 -12.32 -15.984 1 91.81 280 PRO A CA 1
ATOM 2097 C C . PRO A 1 280 ? 26.75 -11.719 -17.375 1 91.81 280 PRO A C 1
ATOM 2099 O O . PRO A 1 280 ? 26.422 -12.359 -18.375 1 91.81 280 PRO A O 1
ATOM 2102 N N . GLY A 1 281 ? 27.172 -10.445 -17.391 1 89.25 281 GLY A N 1
ATOM 2103 C CA . GLY A 1 281 ? 27.453 -9.781 -18.656 1 89.25 281 GLY A CA 1
ATOM 2104 C C . GLY A 1 281 ? 26.234 -9.117 -19.266 1 89.25 281 GLY A C 1
ATOM 2105 O O . GLY A 1 281 ? 26.344 -8.391 -20.25 1 89.25 281 GLY A O 1
ATOM 2106 N N . GLU A 1 282 ? 25.141 -9.359 -18.734 1 89.69 282 GLU A N 1
ATOM 2107 C CA . GLU A 1 282 ? 23.891 -8.766 -19.219 1 89.69 282 GLU A CA 1
ATOM 2108 C C . GLU A 1 282 ? 23.578 -7.469 -18.484 1 89.69 282 GLU A C 1
ATOM 2110 O O . GLU A 1 282 ? 23.75 -7.379 -17.266 1 89.69 282 GLU A O 1
ATOM 2115 N N . SER A 1 283 ? 23.109 -6.457 -19.219 1 85.56 283 SER A N 1
ATOM 2116 C CA . SER A 1 283 ? 22.703 -5.219 -18.562 1 85.56 283 SER A CA 1
ATOM 2117 C C . SER A 1 283 ? 21.375 -5.395 -17.812 1 85.56 283 SER A C 1
ATOM 2119 O O . SER A 1 283 ? 20.609 -6.305 -18.125 1 85.56 283 SER A O 1
ATOM 2121 N N . VAL A 1 284 ? 21.172 -4.512 -16.891 1 86 284 VAL A N 1
ATOM 2122 C CA . VAL A 1 284 ? 19.969 -4.582 -16.094 1 86 284 VAL A CA 1
ATOM 2123 C C . VAL A 1 284 ? 18.734 -4.297 -16.969 1 86 284 VAL A C 1
ATOM 2125 O O . VAL A 1 284 ? 17.688 -4.922 -16.797 1 86 284 VAL A O 1
ATOM 2128 N N . ALA A 1 285 ? 18.812 -3.461 -17.922 1 78.38 285 ALA A N 1
ATOM 2129 C CA . ALA A 1 285 ? 17.719 -3.121 -18.828 1 78.38 285 ALA A CA 1
ATOM 2130 C C . ALA A 1 285 ? 17.344 -4.312 -19.703 1 78.38 285 ALA A C 1
ATOM 2132 O O . ALA A 1 285 ? 16.156 -4.605 -19.891 1 78.38 285 ALA A O 1
ATOM 2133 N N . GLU A 1 286 ? 18.391 -4.969 -20.172 1 80.69 286 GLU A N 1
ATOM 2134 C CA . GLU A 1 286 ? 18.172 -6.152 -21 1 80.69 286 GLU A CA 1
ATOM 2135 C C . GLU A 1 286 ? 17.531 -7.277 -20.203 1 80.69 286 GLU A C 1
ATOM 2137 O O . GLU A 1 286 ? 16.625 -7.961 -20.688 1 80.69 286 GLU A O 1
ATOM 2142 N N . SER A 1 287 ? 18 -7.395 -19.078 1 86.75 287 SER A N 1
ATOM 2143 C CA . SER A 1 287 ? 17.531 -8.469 -18.219 1 86.75 287 SER A CA 1
ATOM 2144 C C . SER A 1 287 ? 16.062 -8.266 -17.828 1 86.75 287 SER A C 1
ATOM 2146 O O . SER A 1 287 ? 15.328 -9.242 -17.656 1 86.75 287 SER A O 1
ATOM 2148 N N . PHE A 1 288 ? 15.617 -7.105 -17.781 1 80.94 288 PHE A N 1
ATOM 2149 C CA . PHE A 1 288 ? 14.281 -6.777 -17.297 1 80.94 288 PHE A CA 1
ATOM 2150 C C . PHE A 1 288 ? 13.211 -7.254 -18.281 1 80.94 288 PHE A C 1
ATOM 2152 O O . PHE A 1 288 ? 12.102 -7.605 -17.875 1 80.94 288 PHE A O 1
ATOM 2159 N N . ASP A 1 289 ? 13.562 -7.336 -19.516 1 75.94 289 ASP A N 1
ATOM 2160 C CA . ASP A 1 289 ? 12.617 -7.805 -20.531 1 75.94 289 ASP A CA 1
ATOM 2161 C C . ASP A 1 289 ? 12.211 -9.25 -20.266 1 75.94 289 ASP A C 1
ATOM 2163 O O . ASP A 1 289 ? 11.133 -9.68 -20.688 1 75.94 289 ASP A O 1
ATOM 2167 N N . GLY A 1 290 ? 13.047 -9.883 -19.578 1 79.75 290 GLY A N 1
ATOM 2168 C CA . GLY A 1 290 ? 12.781 -11.273 -19.234 1 79.75 290 GLY A CA 1
ATOM 2169 C C . GLY A 1 290 ? 12.602 -12.156 -20.453 1 79.75 290 GLY A C 1
ATOM 2170 O O . GLY A 1 290 ? 13.234 -11.938 -21.484 1 79.75 290 GLY A O 1
ATOM 2171 N N . ASP A 1 291 ? 11.992 -13.297 -20.266 1 91.81 291 ASP A N 1
ATOM 2172 C CA . ASP A 1 291 ? 11.727 -14.305 -21.281 1 91.81 291 ASP A CA 1
ATOM 2173 C C . ASP A 1 291 ? 10.25 -14.695 -21.297 1 91.81 291 ASP A C 1
ATOM 2175 O O . ASP A 1 291 ? 9.719 -15.164 -20.297 1 91.81 291 ASP A O 1
ATOM 2179 N N . PRO A 1 292 ? 9.648 -14.508 -22.516 1 94.75 292 PRO A N 1
ATOM 2180 C CA . PRO A 1 292 ? 8.219 -14.812 -22.578 1 94.75 292 PRO A CA 1
ATOM 2181 C C . PRO A 1 292 ? 7.902 -16.25 -22.203 1 94.75 292 PRO A C 1
ATOM 2183 O O . PRO A 1 292 ? 6.828 -16.547 -21.672 1 94.75 292 PRO A O 1
ATOM 2186 N N . ALA A 1 293 ? 8.797 -17.141 -22.453 1 97.31 293 ALA A N 1
ATOM 2187 C CA . ALA A 1 293 ? 8.578 -18.547 -22.141 1 97.31 293 ALA A CA 1
ATOM 2188 C C . ALA A 1 293 ? 8.539 -18.766 -20.625 1 97.31 293 ALA A C 1
ATOM 2190 O O . ALA A 1 293 ? 7.719 -19.547 -20.125 1 97.31 293 ALA A O 1
ATOM 2191 N N . SER A 1 294 ? 9.461 -18.156 -19.953 1 97.62 294 SER A N 1
ATOM 2192 C CA . SER A 1 294 ? 9.469 -18.328 -18.5 1 97.62 294 SER A CA 1
ATOM 2193 C C . SER A 1 294 ? 8.242 -17.672 -17.859 1 97.62 294 SER A C 1
ATOM 2195 O O . SER A 1 294 ? 7.715 -18.172 -16.859 1 97.62 294 SER A O 1
ATOM 2197 N N . LEU A 1 295 ? 7.781 -16.562 -18.438 1 97.44 295 LEU A N 1
ATOM 2198 C CA . LEU A 1 295 ? 6.57 -15.906 -17.969 1 97.44 295 LEU A CA 1
ATOM 2199 C C . LEU A 1 295 ? 5.355 -16.812 -18.141 1 97.44 295 LEU A C 1
ATOM 2201 O O . LEU A 1 295 ? 4.602 -17.031 -17.188 1 97.44 295 LEU A O 1
ATOM 2205 N N . ALA A 1 296 ? 5.18 -17.297 -19.297 1 97.75 296 ALA A N 1
ATOM 2206 C CA . ALA A 1 296 ? 4.055 -18.172 -19.578 1 97.75 296 ALA A CA 1
ATOM 2207 C C . ALA A 1 296 ? 4.098 -19.422 -18.688 1 97.75 296 ALA A C 1
ATOM 2209 O O . ALA A 1 296 ? 3.07 -19.844 -18.156 1 97.75 296 ALA A O 1
ATOM 2210 N N . LEU A 1 297 ? 5.293 -19.984 -18.578 1 98.56 297 LEU A N 1
ATOM 2211 C CA . LEU A 1 297 ? 5.492 -21.156 -17.734 1 98.56 297 LEU A CA 1
ATOM 2212 C C . LEU A 1 297 ? 5.082 -20.875 -16.297 1 98.56 297 LEU A C 1
ATOM 2214 O O . LEU A 1 297 ? 4.391 -21.688 -15.672 1 98.56 297 LEU A O 1
ATOM 2218 N N . ALA A 1 298 ? 5.5 -19.766 -15.781 1 98.62 298 ALA A N 1
ATOM 2219 C CA . ALA A 1 298 ? 5.199 -19.391 -14.406 1 98.62 298 ALA A CA 1
ATOM 2220 C C . ALA A 1 298 ? 3.697 -19.203 -14.203 1 98.62 298 ALA A C 1
ATOM 2222 O O . ALA A 1 298 ? 3.141 -19.641 -13.195 1 98.62 298 ALA A O 1
ATOM 2223 N N . ILE A 1 299 ? 3.004 -18.531 -15.125 1 98.5 299 ILE A N 1
ATOM 2224 C CA . ILE A 1 299 ? 1.562 -18.328 -15.039 1 98.5 299 ILE A CA 1
ATOM 2225 C C . ILE A 1 299 ? 0.858 -19.672 -14.961 1 98.5 299 ILE A C 1
ATOM 2227 O O . ILE A 1 299 ? 0.01 -19.891 -14.094 1 98.5 299 ILE A O 1
ATOM 2231 N N . ASP A 1 300 ? 1.22 -20.562 -15.75 1 98.38 300 ASP A N 1
ATOM 2232 C CA . ASP A 1 300 ? 0.568 -21.859 -15.812 1 98.38 300 ASP A CA 1
ATOM 2233 C C . ASP A 1 300 ? 0.887 -22.703 -14.578 1 98.38 300 ASP A C 1
ATOM 2235 O O . ASP A 1 300 ? 0.005 -23.359 -14.023 1 98.38 300 ASP A O 1
ATOM 2239 N N . ASN A 1 301 ? 2.145 -22.672 -14.164 1 98.88 301 ASN A N 1
ATOM 2240 C CA . ASN A 1 301 ? 2.539 -23.469 -13.008 1 98.88 301 ASN A CA 1
ATOM 2241 C C . ASN A 1 301 ? 1.893 -22.938 -11.727 1 98.88 301 ASN A C 1
ATOM 2243 O O . ASN A 1 301 ? 1.54 -23.719 -10.844 1 98.88 301 ASN A O 1
ATOM 2247 N N . ALA A 1 302 ? 1.842 -21.609 -11.594 1 98.88 302 ALA A N 1
ATOM 2248 C CA . ALA A 1 302 ? 1.154 -21.062 -10.43 1 98.88 302 ALA A CA 1
ATOM 2249 C C . ALA A 1 302 ? -0.27 -21.594 -10.328 1 98.88 302 ALA A C 1
ATOM 2251 O O . ALA A 1 302 ? -0.69 -22.062 -9.266 1 98.88 302 ALA A O 1
ATOM 2252 N N . ALA A 1 303 ? -0.977 -21.562 -11.422 1 98.5 303 ALA A N 1
ATOM 2253 C CA . ALA A 1 303 ? -2.367 -22 -11.422 1 98.5 303 ALA A CA 1
ATOM 2254 C C . ALA A 1 303 ? -2.457 -23.516 -11.219 1 98.5 303 ALA A C 1
ATOM 2256 O O . ALA A 1 303 ? -3.334 -24 -10.5 1 98.5 303 ALA A O 1
ATOM 2257 N N . ARG A 1 304 ? -1.575 -24.266 -11.883 1 98.44 304 ARG A N 1
ATOM 2258 C CA . ARG A 1 304 ? -1.567 -25.719 -11.797 1 98.44 304 ARG A CA 1
ATOM 2259 C C . ARG A 1 304 ? -1.35 -26.188 -10.359 1 98.44 304 ARG A C 1
ATOM 2261 O O . ARG A 1 304 ? -2.145 -26.969 -9.828 1 98.44 304 ARG A O 1
ATOM 2268 N N . VAL A 1 305 ? -0.33 -25.719 -9.773 1 98.88 305 VAL A N 1
ATOM 2269 C CA . VAL A 1 305 ? -0.011 -26.094 -8.398 1 98.88 305 VAL A CA 1
ATOM 2270 C C . VAL A 1 305 ? -1.004 -25.438 -7.438 1 98.88 305 VAL A C 1
ATOM 2272 O O . VAL A 1 305 ? -1.468 -26.078 -6.488 1 98.88 305 VAL A O 1
ATOM 2275 N N . GLY A 1 306 ? -1.325 -24.172 -7.688 1 98.81 306 GLY A N 1
ATOM 2276 C CA . GLY A 1 306 ? -2.281 -23.453 -6.855 1 98.81 306 GLY A CA 1
ATOM 2277 C C . GLY A 1 306 ? -3.633 -24.141 -6.777 1 98.81 306 GLY A C 1
ATOM 2278 O O . GLY A 1 306 ? -4.246 -24.203 -5.711 1 98.81 306 GLY A O 1
ATOM 2279 N N . SER A 1 307 ? -4.105 -24.656 -7.852 1 98.19 307 SER A N 1
ATOM 2280 C CA . SER A 1 307 ? -5.402 -25.328 -7.875 1 98.19 307 SER A CA 1
ATOM 2281 C C . SER A 1 307 ? -5.391 -26.578 -7.008 1 98.19 307 SER A C 1
ATOM 2283 O O . SER A 1 307 ? -6.352 -26.844 -6.285 1 98.19 307 SER A O 1
ATOM 2285 N N . ALA A 1 308 ? -4.336 -27.328 -7.09 1 98.56 308 ALA A N 1
ATOM 2286 C CA . ALA A 1 308 ? -4.207 -28.516 -6.246 1 98.56 308 ALA A CA 1
ATOM 2287 C C . ALA A 1 308 ? -4.199 -28.141 -4.766 1 98.56 308 ALA A C 1
ATOM 2289 O O . ALA A 1 308 ? -4.809 -28.828 -3.941 1 98.56 308 ALA A O 1
ATOM 2290 N N . ILE A 1 309 ? -3.525 -27.078 -4.461 1 98.94 309 ILE A N 1
ATOM 2291 C CA . ILE A 1 309 ? -3.438 -26.609 -3.086 1 98.94 309 ILE A CA 1
ATOM 2292 C C . ILE A 1 309 ? -4.82 -26.203 -2.592 1 98.94 309 ILE A C 1
ATOM 2294 O O . ILE A 1 309 ? -5.242 -26.594 -1.504 1 98.94 309 ILE A O 1
ATOM 2298 N N . VAL A 1 310 ? -5.5 -25.406 -3.375 1 98.69 310 VAL A N 1
ATOM 2299 C CA . VAL A 1 310 ? -6.816 -24.906 -2.984 1 98.69 310 VAL A CA 1
ATOM 2300 C C . VAL A 1 310 ? -7.758 -26.094 -2.734 1 98.69 310 VAL A C 1
ATOM 2302 O O . VAL A 1 310 ? -8.453 -26.125 -1.718 1 98.69 310 VAL A O 1
ATOM 2305 N N . GLU A 1 311 ? -7.773 -27.078 -3.596 1 97.81 311 GLU A N 1
ATOM 2306 C CA . GLU A 1 311 ? -8.609 -28.25 -3.428 1 97.81 311 GLU A CA 1
ATOM 2307 C C . GLU A 1 311 ? -8.258 -29.016 -2.148 1 97.81 311 GLU A C 1
ATOM 2309 O O . GLU A 1 311 ? -9.148 -29.422 -1.404 1 97.81 311 GLU A O 1
ATOM 2314 N N . ALA A 1 312 ? -7.008 -29.109 -1.935 1 98.56 312 ALA A N 1
ATOM 2315 C CA . ALA A 1 312 ? -6.551 -29.828 -0.75 1 98.56 312 ALA A CA 1
ATOM 2316 C C . ALA A 1 312 ? -6.945 -29.094 0.527 1 98.56 312 ALA A C 1
ATOM 2318 O O . ALA A 1 312 ? -7.305 -29.719 1.525 1 98.56 312 ALA A O 1
ATOM 2319 N N . LEU A 1 313 ? -6.805 -27.766 0.567 1 98.69 313 LEU A N 1
ATOM 2320 C CA . LEU A 1 313 ? -7.188 -26.984 1.734 1 98.69 313 LEU A CA 1
ATOM 2321 C C . LEU A 1 313 ? -8.672 -27.125 2.033 1 98.69 313 LEU A C 1
ATOM 2323 O O . LEU A 1 313 ? -9.062 -27.297 3.191 1 98.69 313 LEU A O 1
ATOM 2327 N N . ILE A 1 314 ? -9.445 -27.094 0.965 1 98.06 314 ILE A N 1
ATOM 2328 C CA . ILE A 1 314 ? -10.891 -27.219 1.134 1 98.06 314 ILE A CA 1
ATOM 2329 C C . ILE A 1 314 ? -11.227 -28.609 1.674 1 98.06 314 ILE A C 1
ATOM 2331 O O . ILE A 1 314 ? -12.023 -28.734 2.605 1 98.06 314 ILE A O 1
ATOM 2335 N N . GLU A 1 315 ? -10.617 -29.594 1.118 1 97.38 315 GLU A N 1
ATOM 2336 C CA . GLU A 1 315 ? -10.914 -30.969 1.479 1 97.38 315 GLU A CA 1
ATOM 2337 C C . GLU A 1 315 ? -10.453 -31.281 2.9 1 97.38 315 GLU A C 1
ATOM 2339 O O . GLU A 1 315 ? -11.219 -31.828 3.705 1 97.38 315 GLU A O 1
ATOM 2344 N N . ALA A 1 316 ? -9.234 -30.922 3.205 1 97.81 316 ALA A N 1
ATOM 2345 C CA . ALA A 1 316 ? -8.633 -31.297 4.484 1 97.81 316 ALA A CA 1
ATOM 2346 C C . ALA A 1 316 ? -9.086 -30.344 5.598 1 97.81 316 ALA A C 1
ATOM 2348 O O . ALA A 1 316 ? -9.086 -30.719 6.773 1 97.81 316 ALA A O 1
ATOM 2349 N N . ASP A 1 317 ? -9.344 -29.109 5.281 1 98.06 317 ASP A N 1
ATOM 2350 C CA . ASP A 1 317 ? -9.797 -28.078 6.199 1 98.06 317 ASP A CA 1
ATOM 2351 C C . ASP A 1 317 ? -8.938 -28.047 7.465 1 98.06 317 ASP A C 1
ATOM 2353 O O . ASP A 1 317 ? -9.453 -28.188 8.57 1 98.06 317 ASP A O 1
ATOM 2357 N N . PRO A 1 318 ? -7.688 -27.766 7.297 1 98.12 318 PRO A N 1
ATOM 2358 C CA . PRO A 1 318 ? -6.777 -27.859 8.445 1 98.12 318 PRO A CA 1
ATOM 2359 C C . PRO A 1 318 ? -7.168 -26.922 9.586 1 98.12 318 PRO A C 1
ATOM 2361 O O . PRO A 1 318 ? -6.781 -27.156 10.734 1 98.12 318 PRO A O 1
ATOM 2364 N N . LEU A 1 319 ? -7.949 -25.859 9.32 1 98.06 319 LEU A N 1
ATOM 2365 C CA . LEU A 1 319 ? -8.344 -24.922 10.359 1 98.06 319 LEU A CA 1
ATOM 2366 C C . LEU A 1 319 ? -9.734 -25.25 10.891 1 98.06 319 LEU A C 1
ATOM 2368 O O . LEU A 1 319 ? -10.188 -24.641 11.867 1 98.06 319 LEU A O 1
ATOM 2372 N N . GLY A 1 320 ? -10.422 -26.125 10.305 1 97.62 320 GLY A N 1
ATOM 2373 C CA . GLY A 1 320 ? -11.781 -26.484 10.703 1 97.62 320 GLY A CA 1
ATOM 2374 C C . GLY A 1 320 ? -12.773 -25.344 10.484 1 97.62 320 GLY A C 1
ATOM 2375 O O . GLY A 1 320 ? -13.672 -25.141 11.305 1 97.62 320 GLY A O 1
ATOM 2376 N N . ILE A 1 321 ? -12.602 -24.672 9.406 1 95.62 321 ILE A N 1
ATOM 2377 C CA . ILE A 1 321 ? -13.43 -23.484 9.211 1 95.62 321 ILE A CA 1
ATOM 2378 C C . ILE A 1 321 ? -14.547 -23.797 8.227 1 95.62 321 ILE A C 1
ATOM 2380 O O . ILE A 1 321 ? -15.484 -23 8.062 1 95.62 321 ILE A O 1
ATOM 2384 N N . GLY A 1 322 ? -14.5 -24.922 7.578 1 89 322 GLY A N 1
ATOM 2385 C CA . GLY A 1 322 ? -15.469 -25.266 6.551 1 89 322 GLY A CA 1
ATOM 2386 C C . GLY A 1 322 ? -16.891 -25.406 7.086 1 89 322 GLY A C 1
ATOM 2387 O O . GLY A 1 322 ? -17.078 -25.672 8.273 1 89 322 GLY A O 1
ATOM 2388 N N . THR A 1 323 ? -17.875 -24.828 6.301 1 72.69 323 THR A N 1
ATOM 2389 C CA . THR A 1 323 ? -19.281 -25.047 6.648 1 72.69 323 THR A CA 1
ATOM 2390 C C . THR A 1 323 ? -19.703 -26.469 6.293 1 72.69 323 THR A C 1
ATOM 2392 O O . THR A 1 323 ? -19.125 -27.094 5.398 1 72.69 323 THR A O 1
ATOM 2395 N N . ASP A 1 324 ? -20.359 -27.266 7.137 1 56.44 324 ASP A N 1
ATOM 2396 C CA . ASP A 1 324 ? -20.922 -28.562 6.828 1 56.44 324 ASP A CA 1
ATOM 2397 C C . ASP A 1 324 ? -21.656 -28.547 5.488 1 56.44 324 ASP A C 1
ATOM 2399 O O . ASP A 1 324 ? -22.672 -27.844 5.344 1 56.44 324 ASP A O 1
ATOM 2403 N N . ARG A 1 325 ? -21.125 -28.578 4.512 1 47.25 325 ARG A N 1
ATOM 2404 C CA . ARG A 1 325 ? -21.766 -28.625 3.205 1 47.25 325 ARG A CA 1
ATOM 2405 C C . ARG A 1 325 ? -22.594 -29.906 3.047 1 47.25 325 ARG A C 1
ATOM 2407 O O . ARG A 1 325 ? -23.234 -30.109 2.014 1 47.25 325 ARG A O 1
ATOM 2414 N N . SER A 1 326 ? -22.578 -31 3.826 1 33.91 326 SER A N 1
ATOM 2415 C CA . SER A 1 326 ? -23.453 -32.156 3.686 1 33.91 326 SER A CA 1
ATOM 2416 C C . SER A 1 326 ? -24.859 -31.859 4.188 1 33.91 326 SER A C 1
ATOM 2418 O O . SER A 1 326 ? -25.734 -32.719 4.168 1 33.91 326 SER A O 1
ATOM 2420 N N . ALA A 1 327 ? -25.422 -30.984 4.676 1 24.73 327 ALA A N 1
ATOM 2421 C CA . ALA A 1 327 ? -26.875 -31 4.887 1 24.73 327 ALA A CA 1
ATOM 2422 C C . ALA A 1 327 ? -27.609 -30.719 3.584 1 24.73 327 ALA A C 1
ATOM 2424 O O . ALA A 1 327 ? -27.219 -29.828 2.814 1 24.73 327 ALA A O 1
ATOM 2425 N N . MET B 1 1 ? -0.478 5.602 27.781 1 30.52 1 MET B N 1
ATOM 2426 C CA . MET B 1 1 ? -1.9 5.844 27.547 1 30.52 1 MET B CA 1
ATOM 2427 C C . MET B 1 1 ? -2.373 7.062 28.344 1 30.52 1 MET B C 1
ATOM 2429 O O . MET B 1 1 ? -2.408 7.039 29.562 1 30.52 1 MET B O 1
ATOM 2433 N N . SER B 1 2 ? -2.045 8.203 27.828 1 34.38 2 SER B N 1
ATOM 2434 C CA . SER B 1 2 ? -2.42 9.406 28.578 1 34.38 2 SER B CA 1
ATOM 2435 C C . SER B 1 2 ? -3.869 9.336 29.047 1 34.38 2 SER B C 1
ATOM 2437 O O . SER B 1 2 ? -4.676 8.594 28.469 1 34.38 2 SER B O 1
ATOM 2439 N N . ASP B 1 3 ? -4.227 9.891 30.156 1 40.94 3 ASP B N 1
ATOM 2440 C CA . ASP B 1 3 ? -5.422 10.055 30.984 1 40.94 3 ASP B CA 1
ATOM 2441 C C . ASP B 1 3 ? -6.625 10.445 30.125 1 40.94 3 ASP B C 1
ATOM 2443 O O . ASP B 1 3 ? -7.758 10.477 30.609 1 40.94 3 ASP B O 1
ATOM 2447 N N . SER B 1 4 ? -6.359 11.125 29 1 42.72 4 SER B N 1
ATOM 2448 C CA . SER B 1 4 ? -7.48 11.742 28.297 1 42.72 4 SER B CA 1
ATOM 2449 C C . SER B 1 4 ? -8.305 10.695 27.547 1 42.72 4 SER B C 1
ATOM 2451 O O . SER B 1 4 ? -9.312 11.023 26.922 1 42.72 4 SER B O 1
ATOM 2453 N N . ASP B 1 5 ? -7.766 9.547 27.203 1 52 5 ASP B N 1
ATOM 2454 C CA . ASP B 1 5 ? -8.609 8.539 26.562 1 52 5 ASP B CA 1
ATOM 2455 C C . ASP B 1 5 ? -9.773 8.141 27.469 1 52 5 ASP B C 1
ATOM 2457 O O . ASP B 1 5 ? -10.656 7.387 27.047 1 52 5 ASP B O 1
ATOM 2461 N N . ASP B 1 6 ? -9.633 8.398 28.734 1 53.22 6 ASP B N 1
ATOM 2462 C CA . ASP B 1 6 ? -10.617 8.016 29.734 1 53.22 6 ASP B CA 1
ATOM 2463 C C . ASP B 1 6 ? -11.984 8.633 29.438 1 53.22 6 ASP B C 1
ATOM 2465 O O . ASP B 1 6 ? -13.016 8.078 29.812 1 53.22 6 ASP B O 1
ATOM 2469 N N . ALA B 1 7 ? -12.023 9.742 28.469 1 73.44 7 ALA B N 1
ATOM 2470 C CA . ALA B 1 7 ? -13.281 10.477 28.344 1 73.44 7 ALA B CA 1
ATOM 2471 C C . ALA B 1 7 ? -13.93 10.211 26.984 1 73.44 7 ALA B C 1
ATOM 2473 O O . ALA B 1 7 ? -15.023 10.719 26.703 1 73.44 7 ALA B O 1
ATOM 2474 N N . LEU B 1 8 ? -13.336 9.227 26.172 1 88.75 8 LEU B N 1
ATOM 2475 C CA . LEU B 1 8 ? -13.945 9.039 24.859 1 88.75 8 LEU B CA 1
ATOM 2476 C C . LEU B 1 8 ? -15.102 8.047 24.938 1 88.75 8 LEU B C 1
ATOM 2478 O O . LEU B 1 8 ? -15.047 7.09 25.719 1 88.75 8 LEU B O 1
ATOM 2482 N N . PRO B 1 9 ? -16.109 8.297 24.188 1 94.5 9 PRO B N 1
ATOM 2483 C CA . PRO B 1 9 ? -17.266 7.398 24.203 1 94.5 9 PRO B CA 1
ATOM 2484 C C . PRO B 1 9 ? -16.906 5.98 23.75 1 94.5 9 PRO B C 1
ATOM 2486 O O . PRO B 1 9 ? -15.953 5.793 22.984 1 94.5 9 PRO B O 1
ATOM 2489 N N . THR B 1 10 ? -17.719 4.977 24.203 1 96.12 10 THR B N 1
ATOM 2490 C CA . THR B 1 10 ? -17.578 3.592 23.766 1 96.12 10 THR B CA 1
ATOM 2491 C C . THR B 1 10 ? -18.078 3.408 22.344 1 96.12 10 THR B C 1
ATOM 2493 O O . THR B 1 10 ? -19.219 3.773 22.031 1 96.12 10 THR B O 1
ATOM 2496 N N . PRO B 1 11 ? -17.25 2.906 21.5 1 97.88 11 PRO B N 1
ATOM 24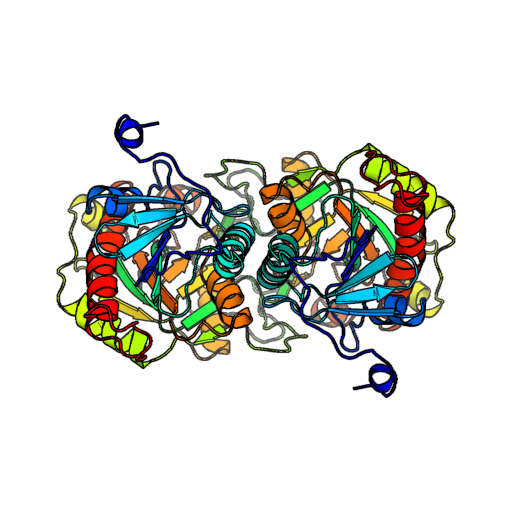97 C CA . PRO B 1 11 ? -17.656 2.742 20.094 1 97.88 11 PRO B CA 1
ATOM 2498 C C . PRO B 1 11 ? -18.797 1.725 19.938 1 97.88 11 PRO B C 1
ATOM 2500 O O . PRO B 1 11 ? -18.797 0.687 20.609 1 97.88 11 PRO B O 1
ATOM 2503 N N . ARG B 1 12 ? -19.703 2.016 19.125 1 97.56 12 ARG B N 1
ATOM 2504 C CA . ARG B 1 12 ? -20.781 1.101 18.781 1 97.56 12 ARG B CA 1
ATOM 2505 C C . ARG B 1 12 ? -20.672 0.646 17.328 1 97.56 12 ARG B C 1
ATOM 2507 O O . ARG B 1 12 ? -20.031 1.307 16.516 1 97.56 12 ARG B O 1
ATOM 2514 N N . THR B 1 13 ? -21.344 -0.454 17 1 96.25 13 THR B N 1
ATOM 2515 C CA . THR B 1 13 ? -21.438 -0.908 15.609 1 96.25 13 THR B CA 1
ATOM 2516 C C . THR B 1 13 ? -22.406 -0.041 14.828 1 96.25 13 THR B C 1
ATOM 2518 O O . THR B 1 13 ? -23.516 0.228 15.289 1 96.25 13 THR B O 1
ATOM 2521 N N . PRO B 1 14 ? -21.984 0.379 13.742 1 96.31 14 PRO B N 1
ATOM 2522 C CA . PRO B 1 14 ? -22.922 1.187 12.961 1 96.31 14 PRO B CA 1
ATOM 2523 C C . PRO B 1 14 ? -24.156 0.402 12.523 1 96.31 14 PRO B C 1
ATOM 2525 O O . PRO B 1 14 ? -24.062 -0.781 12.188 1 96.31 14 PRO B O 1
ATOM 2528 N N . ASP B 1 15 ? -25.297 1.047 12.547 1 95.81 15 ASP B N 1
ATOM 2529 C CA . ASP B 1 15 ? -26.578 0.457 12.156 1 95.81 15 ASP B CA 1
ATOM 2530 C C . ASP B 1 15 ? -26.828 0.639 10.664 1 95.81 15 ASP B C 1
ATOM 2532 O O . ASP B 1 15 ? -27.031 1.761 10.195 1 95.81 15 ASP B O 1
ATOM 2536 N N . PRO B 1 16 ? -26.922 -0.438 9.906 1 94.56 16 PRO B N 1
ATOM 2537 C CA . PRO B 1 16 ? -27.156 -0.308 8.461 1 94.56 16 PRO B CA 1
ATOM 2538 C C . PRO B 1 16 ? -28.5 0.32 8.133 1 94.56 16 PRO B C 1
ATOM 2540 O O . PRO B 1 16 ? -28.672 0.895 7.059 1 94.56 16 PRO B O 1
ATOM 2543 N N . ASP B 1 17 ? -29.453 0.243 8.984 1 95.69 17 ASP B N 1
ATOM 2544 C CA . ASP B 1 17 ? -30.781 0.776 8.75 1 95.69 17 ASP B CA 1
ATOM 2545 C C . ASP B 1 17 ? -30.859 2.262 9.102 1 95.69 17 ASP B C 1
ATOM 2547 O O . ASP B 1 17 ? -31.828 2.939 8.758 1 95.69 17 ASP B O 1
ATOM 2551 N N . ALA B 1 18 ? -29.859 2.762 9.781 1 96.5 18 ALA B N 1
ATOM 2552 C CA . ALA B 1 18 ? -29.734 4.176 10.133 1 96.5 18 ALA B CA 1
ATOM 2553 C C . ALA B 1 18 ? -28.297 4.66 9.984 1 96.5 18 ALA B C 1
ATOM 2555 O O . ALA B 1 18 ? -27.656 5.016 10.969 1 96.5 18 ALA B O 1
ATOM 2556 N N . PRO B 1 19 ? -27.875 4.711 8.82 1 97 19 PRO B N 1
ATOM 2557 C CA . PRO B 1 19 ? -26.469 5.023 8.594 1 97 19 PRO B CA 1
ATOM 2558 C C . PRO B 1 19 ? -26.078 6.414 9.102 1 97 19 PRO B C 1
ATOM 2560 O O . PRO B 1 19 ? -26.891 7.352 9.016 1 97 19 PRO B O 1
ATOM 2563 N N . VAL B 1 20 ? -24.922 6.492 9.703 1 97.38 20 VAL B N 1
ATOM 2564 C CA . VAL B 1 20 ? -24.328 7.77 10.062 1 97.38 20 VAL B CA 1
ATOM 2565 C C . VAL B 1 20 ? -23.766 8.453 8.82 1 97.38 20 VAL B C 1
ATOM 2567 O O . VAL B 1 20 ? -23.109 7.816 7.996 1 97.38 20 VAL B O 1
ATOM 2570 N N . CYS B 1 21 ? -24.078 9.766 8.648 1 97.5 21 CYS B N 1
ATOM 2571 C CA . CYS B 1 21 ? -23.688 10.531 7.473 1 97.5 21 CYS B CA 1
ATOM 2572 C C . CYS B 1 21 ? -22.859 11.758 7.867 1 97.5 21 CYS B C 1
ATOM 2574 O O . CYS B 1 21 ? -23.406 12.867 7.93 1 97.5 21 CYS B O 1
ATOM 2576 N N . PRO B 1 22 ? -21.609 11.602 8.078 1 97.94 22 PRO B N 1
ATOM 2577 C CA . PRO B 1 22 ? -20.812 12.781 8.406 1 97.94 22 PRO B CA 1
ATOM 2578 C C . PRO B 1 22 ? -20.641 13.734 7.227 1 97.94 22 PRO B C 1
ATOM 2580 O O . PRO B 1 22 ? -20.781 13.32 6.074 1 97.94 22 PRO B O 1
ATOM 2583 N N . ALA B 1 23 ? -20.391 15.008 7.559 1 98.12 23 ALA B N 1
ATOM 2584 C CA . ALA B 1 23 ? -20.125 16 6.527 1 98.12 23 ALA B CA 1
ATOM 2585 C C . ALA B 1 23 ? -18.672 15.922 6.066 1 98.12 23 ALA B C 1
ATOM 2587 O O . ALA B 1 23 ? -18.344 16.328 4.949 1 98.12 23 ALA B O 1
ATOM 2588 N N . ALA B 1 24 ? -17.844 15.414 6.988 1 98.69 24 ALA B N 1
ATOM 2589 C CA . ALA B 1 24 ? -16.438 15.266 6.668 1 98.69 24 ALA B CA 1
ATOM 2590 C C . ALA B 1 24 ? -15.828 14.078 7.406 1 98.69 24 ALA B C 1
ATOM 2592 O O . ALA B 1 24 ? -16.297 13.695 8.477 1 98.69 24 ALA B O 1
ATOM 2593 N N . LEU B 1 25 ? -14.875 13.477 6.789 1 98.94 25 LEU B N 1
ATOM 2594 C CA . LEU B 1 25 ? -14.016 12.453 7.383 1 98.94 25 LEU B CA 1
ATOM 2595 C C . LEU B 1 25 ? -12.562 12.922 7.418 1 98.94 25 LEU B C 1
ATOM 2597 O O . LEU B 1 25 ? -11.969 13.195 6.371 1 98.94 25 LEU B O 1
ATOM 2601 N N . VAL B 1 26 ? -12.047 13.062 8.617 1 98.88 26 VAL B N 1
ATOM 2602 C CA . VAL B 1 26 ? -10.648 13.438 8.805 1 98.88 26 VAL B CA 1
ATOM 2603 C C . VAL B 1 26 ? -9.812 12.195 9.109 1 98.88 26 VAL B C 1
ATOM 2605 O O . VAL B 1 26 ? -10.125 11.445 10.039 1 98.88 26 VAL B O 1
ATOM 2608 N N . LEU B 1 27 ? -8.797 12.039 8.305 1 98.94 27 LEU B N 1
ATOM 2609 C CA . LEU B 1 27 ? -7.898 10.891 8.422 1 98.94 27 LEU B CA 1
ATOM 2610 C C . LEU B 1 27 ? -6.512 11.328 8.875 1 98.94 27 LEU B C 1
ATOM 2612 O O . LEU B 1 27 ? -5.805 12.023 8.141 1 98.94 27 LEU B O 1
ATOM 2616 N N . THR B 1 28 ? -6.109 10.93 10.055 1 98.69 28 THR B N 1
ATOM 2617 C CA . THR B 1 28 ? -4.723 11.055 10.492 1 98.69 28 THR B CA 1
ATOM 2618 C C . THR B 1 28 ? -4.016 9.703 10.422 1 98.69 28 THR B C 1
ATOM 2620 O O . THR B 1 28 ? -4.668 8.664 10.305 1 98.69 28 THR B O 1
ATOM 2623 N N . ALA B 1 29 ? -2.697 9.703 10.461 1 96.38 29 ALA B N 1
ATOM 2624 C CA . ALA B 1 29 ? -1.975 8.445 10.281 1 96.38 29 ALA B CA 1
ATOM 2625 C C . ALA B 1 29 ? -1.778 7.727 11.609 1 96.38 29 ALA B C 1
ATOM 2627 O O . ALA B 1 29 ? -1.909 6.504 11.688 1 96.38 29 ALA B O 1
ATOM 2628 N N . ALA B 1 30 ? -1.479 8.492 12.656 1 92.69 30 ALA B N 1
ATOM 2629 C CA . ALA B 1 30 ? -1.057 7.898 13.922 1 92.69 30 ALA B CA 1
ATOM 2630 C C . ALA B 1 30 ? -1.793 8.531 15.102 1 92.69 30 ALA B C 1
ATOM 2632 O O . ALA B 1 30 ? -2.289 9.656 14.992 1 92.69 30 ALA B O 1
ATOM 2633 N N . PHE B 1 31 ? -1.836 7.762 16.266 1 88.81 31 PHE B N 1
ATOM 2634 C CA . PHE B 1 31 ? -2.604 8.242 17.406 1 88.81 31 PHE B CA 1
ATOM 2635 C C . PHE B 1 31 ? -1.804 8.094 18.703 1 88.81 31 PHE B C 1
ATOM 2637 O O . PHE B 1 31 ? -2.338 8.297 19.797 1 88.81 31 PHE B O 1
ATOM 2644 N N . GLU B 1 32 ? -0.581 7.676 18.547 1 89 32 GLU B N 1
ATOM 2645 C CA . GLU B 1 32 ? 0.254 7.512 19.734 1 89 32 GLU B CA 1
ATOM 2646 C C . GLU B 1 32 ? 1.434 8.477 19.719 1 89 32 GLU B C 1
ATOM 2648 O O . GLU B 1 32 ? 1.964 8.805 18.656 1 89 32 GLU B O 1
ATOM 2653 N N . ALA B 1 33 ? 1.755 8.875 20.938 1 86.31 33 ALA B N 1
ATOM 2654 C CA . ALA B 1 33 ? 2.953 9.703 21.062 1 86.31 33 ALA B CA 1
ATOM 2655 C C . ALA B 1 33 ? 4.188 8.953 20.578 1 86.31 33 ALA B C 1
ATOM 2657 O O . ALA B 1 33 ? 4.301 7.742 20.766 1 86.31 33 ALA B O 1
ATOM 2658 N N . PRO B 1 34 ? 5.156 9.758 19.969 1 87.44 34 PRO B N 1
ATOM 2659 C CA . PRO B 1 34 ? 5.176 11.203 19.75 1 87.44 34 PRO B CA 1
ATOM 2660 C C . PRO B 1 34 ? 4.449 11.625 18.469 1 87.44 34 PRO B C 1
ATOM 2662 O O . PRO B 1 34 ? 4.324 12.82 18.203 1 87.44 34 PRO B O 1
ATOM 2665 N N . LEU B 1 35 ? 3.879 10.672 17.734 1 90.62 35 LEU B N 1
ATOM 2666 C CA . LEU B 1 35 ? 3.281 10.961 16.438 1 90.62 35 LEU B CA 1
ATOM 2667 C C . LEU B 1 35 ? 1.765 11.055 16.547 1 90.62 35 LEU B C 1
ATOM 2669 O O . LEU B 1 35 ? 1.044 10.648 15.633 1 90.62 35 LEU B O 1
ATOM 2673 N N . ASP B 1 36 ? 1.244 11.609 17.625 1 94.38 36 ASP B N 1
ATOM 2674 C CA . ASP B 1 36 ? -0.2 11.641 17.828 1 94.38 36 ASP B CA 1
ATOM 2675 C C . ASP B 1 36 ? -0.841 12.789 17.062 1 94.38 36 ASP B C 1
ATOM 2677 O O . ASP B 1 36 ? -1.194 13.812 17.641 1 94.38 36 ASP B O 1
ATOM 2681 N N . GLU B 1 37 ? -1.117 12.555 15.852 1 96.94 37 GLU B N 1
ATOM 2682 C CA . GLU B 1 37 ? -1.729 13.531 14.945 1 96.94 37 GLU B CA 1
ATOM 2683 C C . GLU B 1 37 ? -3.227 13.656 15.211 1 96.94 37 GLU B C 1
ATOM 2685 O O . GLU B 1 37 ? -3.855 14.625 14.781 1 96.94 37 GLU B O 1
ATOM 2690 N N . ARG B 1 38 ? -3.793 12.711 15.859 1 97.19 38 ARG B N 1
ATOM 2691 C CA . ARG B 1 38 ? -5.234 12.695 16.094 1 97.19 38 ARG B CA 1
ATOM 2692 C C . ARG B 1 38 ? -5.602 13.555 17.297 1 97.19 38 ARG B C 1
ATOM 2694 O O . ARG B 1 38 ? -6.699 14.109 17.359 1 97.19 38 ARG B O 1
ATOM 2701 N N . ARG B 1 39 ? -4.707 13.711 18.219 1 95.81 39 ARG B N 1
ATOM 2702 C CA . ARG B 1 39 ? -4.945 14.359 19.516 1 95.81 39 ARG B CA 1
ATOM 2703 C C . ARG B 1 39 ? -5.547 15.75 19.312 1 95.81 39 ARG B C 1
ATOM 2705 O O . ARG B 1 39 ? -6.57 16.078 19.922 1 95.81 39 ARG B O 1
ATOM 2712 N N . PRO B 1 40 ? -4.992 16.594 18.484 1 96.56 40 PRO B N 1
ATOM 2713 C CA . PRO B 1 40 ? -5.539 17.953 18.359 1 96.56 40 PRO B CA 1
ATOM 2714 C C . PRO B 1 40 ? -6.988 17.953 17.875 1 96.56 40 PRO B C 1
ATOM 2716 O O . PRO B 1 40 ? -7.762 18.844 18.234 1 96.56 40 PRO B O 1
ATOM 2719 N N . TRP B 1 41 ? -7.391 17.031 17.062 1 96.19 41 TRP B N 1
ATOM 2720 C CA . TRP B 1 41 ? -8.75 16.953 16.547 1 96.19 41 TRP B CA 1
ATOM 2721 C C . TRP B 1 41 ? -9.734 16.547 17.641 1 96.19 41 TRP B C 1
ATOM 2723 O O . TRP B 1 41 ? -10.852 17.062 17.703 1 96.19 41 TRP B O 1
ATOM 2733 N N . LEU B 1 42 ? -9.32 15.625 18.469 1 95 42 LEU B N 1
ATOM 2734 C CA . LEU B 1 42 ? -10.195 15.133 19.516 1 95 42 LEU B CA 1
ATOM 2735 C C . LEU B 1 42 ? -10.297 16.141 20.656 1 95 42 LEU B C 1
ATOM 2737 O O . LEU B 1 42 ? -11.305 16.172 21.375 1 95 42 LEU B O 1
ATOM 2741 N N . GLU B 1 43 ? -9.312 16.984 20.766 1 93.94 43 GLU B N 1
ATOM 2742 C CA . GLU B 1 43 ? -9.305 17.984 21.844 1 93.94 43 GLU B CA 1
ATOM 2743 C C . GLU B 1 43 ? -10.086 19.234 21.453 1 93.94 43 GLU B C 1
ATOM 2745 O O . GLU B 1 43 ? -10.578 19.953 22.312 1 93.94 43 GLU B O 1
ATOM 2750 N N . ARG B 1 44 ? -10.227 19.453 20.281 1 90.81 44 ARG B N 1
ATOM 2751 C CA . ARG B 1 44 ? -10.812 20.688 19.766 1 90.81 44 ARG B CA 1
ATOM 2752 C C . ARG B 1 44 ? -12.328 20.672 19.891 1 90.81 44 ARG B C 1
ATOM 2754 O O . ARG B 1 44 ? -12.945 21.703 20.188 1 90.81 44 ARG B O 1
ATOM 2761 N N . ASP B 1 45 ? -12.914 19.531 19.625 1 87.38 45 ASP B N 1
ATOM 2762 C CA . ASP B 1 45 ? -14.367 19.469 19.547 1 87.38 45 ASP B CA 1
ATOM 2763 C C . ASP B 1 45 ? -14.922 18.469 20.562 1 87.38 45 ASP B C 1
ATOM 2765 O O . ASP B 1 45 ? -14.211 17.547 21 1 87.38 45 ASP B O 1
ATOM 2769 N N . GLU B 1 46 ? -16.156 18.75 20.844 1 91.25 46 GLU B N 1
ATOM 2770 C CA . GLU B 1 46 ? -16.859 17.75 21.656 1 91.25 46 GLU B CA 1
ATOM 2771 C C . GLU B 1 46 ? -17.156 16.484 20.859 1 91.25 46 GLU B C 1
ATOM 2773 O O . GLU B 1 46 ? -17.656 16.578 19.734 1 91.25 46 GLU B O 1
ATOM 2778 N N . ILE B 1 47 ? -16.844 15.359 21.375 1 96.31 47 ILE B N 1
ATOM 2779 C CA . ILE B 1 47 ? -17.094 14.078 20.719 1 96.31 47 ILE B CA 1
ATOM 2780 C C . ILE B 1 47 ? -18.453 13.531 21.141 1 96.31 47 ILE B C 1
ATOM 2782 O O . ILE B 1 47 ? -18.672 13.25 22.328 1 96.31 47 ILE B O 1
ATOM 2786 N N . ALA B 1 48 ? -19.344 13.383 20.219 1 95.5 48 ALA B N 1
ATOM 2787 C CA . ALA B 1 48 ? -20.734 13.008 20.469 1 95.5 48 ALA B CA 1
ATOM 2788 C C . ALA B 1 48 ? -20.906 11.492 20.453 1 95.5 48 ALA B C 1
ATOM 2790 O O . ALA B 1 48 ? -21.859 10.969 21.031 1 95.5 48 ALA B O 1
ATOM 2791 N N . GLY B 1 49 ? -20.016 10.797 19.781 1 96.81 49 GLY B N 1
ATOM 2792 C CA . GLY B 1 49 ? -20.125 9.359 19.656 1 96.81 49 GLY B CA 1
ATOM 2793 C C . GLY B 1 49 ? -18.922 8.727 18.969 1 96.81 49 GLY B C 1
ATOM 2794 O O . GLY B 1 49 ? -17.984 9.422 18.594 1 96.81 49 GLY B O 1
ATOM 2795 N N . ALA B 1 50 ? -19.016 7.406 18.938 1 98.19 50 ALA B N 1
ATOM 2796 C CA . ALA B 1 50 ? -17.953 6.652 18.281 1 98.19 50 ALA B CA 1
ATOM 2797 C C . ALA B 1 50 ? -18.516 5.395 17.609 1 98.19 50 ALA B C 1
ATOM 2799 O O . ALA B 1 50 ? -19.516 4.836 18.062 1 98.19 50 ALA B O 1
ATOM 2800 N N . LEU B 1 51 ? -17.891 5.051 16.531 1 98.56 51 LEU B N 1
ATOM 2801 C CA . LEU B 1 51 ? -18.25 3.857 15.766 1 98.56 51 LEU B CA 1
ATOM 2802 C C . LEU B 1 51 ? -17.078 2.889 15.68 1 98.56 51 LEU B C 1
ATOM 2804 O O . LEU B 1 51 ? -15.93 3.311 15.523 1 98.56 51 LEU B O 1
ATOM 2808 N N . GLU B 1 52 ? -17.391 1.681 15.766 1 98.25 52 GLU B N 1
ATOM 2809 C CA . GLU B 1 52 ? -16.438 0.613 15.461 1 98.25 52 GLU B CA 1
ATOM 2810 C C . GLU B 1 52 ? -16.75 -0.045 14.125 1 98.25 52 GLU B C 1
ATOM 2812 O O . GLU B 1 52 ? -17.844 -0.569 13.922 1 98.25 52 GLU B O 1
ATOM 2817 N N . VAL B 1 53 ? -15.844 0.054 13.234 1 98.31 53 VAL B N 1
ATOM 2818 C CA . VAL B 1 53 ? -15.977 -0.55 11.914 1 98.31 53 VAL B CA 1
ATOM 2819 C C . VAL B 1 53 ? -14.906 -1.62 11.719 1 98.31 53 VAL B C 1
ATOM 2821 O O . VAL B 1 53 ? -13.711 -1.326 11.781 1 98.31 53 VAL B O 1
ATOM 2824 N N . PRO B 1 54 ? -15.297 -2.918 11.469 1 97.69 54 PRO B N 1
ATOM 2825 C CA . PRO B 1 54 ? -14.281 -3.941 11.195 1 97.69 54 PRO B CA 1
ATOM 2826 C C . PRO B 1 54 ? -13.328 -3.549 10.07 1 97.69 54 PRO B C 1
ATOM 2828 O O . PRO B 1 54 ? -13.758 -2.986 9.062 1 97.69 54 PRO B O 1
ATOM 2831 N N . GLY B 1 55 ? -12.062 -3.793 10.297 1 98.44 55 GLY B N 1
ATOM 2832 C CA . GLY B 1 55 ? -11.055 -3.482 9.289 1 98.44 55 GLY B CA 1
ATOM 2833 C C . GLY B 1 55 ? -10.383 -2.143 9.523 1 98.44 55 GLY B C 1
ATOM 2834 O O . GLY B 1 55 ? -9.297 -1.887 8.984 1 98.44 55 GLY B O 1
ATOM 2835 N N . ALA B 1 56 ? -11.047 -1.212 10.242 1 98.62 56 ALA B N 1
ATOM 2836 C CA . ALA B 1 56 ? -10.477 0.101 10.523 1 98.62 56 ALA B CA 1
ATOM 2837 C C . ALA B 1 56 ? -9.383 0.007 11.578 1 98.62 56 ALA B C 1
ATOM 2839 O O . ALA B 1 56 ? -9.391 -0.91 12.406 1 98.62 56 ALA B O 1
ATOM 2840 N N . ASP B 1 57 ? -8.461 0.923 11.555 1 97.75 57 ASP B N 1
ATOM 2841 C CA . ASP B 1 57 ? -7.32 0.968 12.461 1 97.75 57 ASP B CA 1
ATOM 2842 C C . ASP B 1 57 ? -7.77 1.291 13.883 1 97.75 57 ASP B C 1
ATOM 2844 O O . ASP B 1 57 ? -7.332 0.647 14.844 1 97.75 57 ASP B O 1
ATOM 2848 N N . THR B 1 58 ? -8.578 2.322 14.055 1 97.5 58 THR B N 1
ATOM 2849 C CA . THR B 1 58 ? -9.156 2.766 15.32 1 97.5 58 THR B CA 1
ATOM 2850 C C . THR B 1 58 ? -10.633 3.104 15.148 1 97.5 58 THR B C 1
ATOM 2852 O O . THR B 1 58 ? -11.141 3.145 14.031 1 97.5 58 THR B O 1
ATOM 2855 N N . PRO B 1 59 ? -11.336 3.283 16.266 1 98.06 59 PRO B N 1
ATOM 2856 C CA . PRO B 1 59 ? -12.719 3.748 16.125 1 98.06 59 PRO B CA 1
ATOM 2857 C C . PRO B 1 59 ? -12.82 5.094 15.414 1 98.06 59 PRO B C 1
ATOM 2859 O O . PRO B 1 59 ? -11.836 5.836 15.344 1 98.06 59 PRO B O 1
ATOM 2862 N N . ILE B 1 60 ? -13.969 5.309 14.867 1 98.56 60 ILE B N 1
ATOM 2863 C CA . ILE B 1 60 ? -14.312 6.602 14.289 1 98.56 60 ILE B CA 1
ATOM 2864 C C . ILE B 1 60 ? -14.992 7.473 15.344 1 98.56 60 ILE B C 1
ATOM 2866 O O . ILE B 1 60 ? -16.031 7.094 15.906 1 98.56 60 ILE B O 1
ATOM 2870 N N . TYR B 1 61 ? -14.438 8.594 15.594 1 98.19 61 TYR B N 1
ATOM 2871 C CA . TYR B 1 61 ? -15.016 9.523 16.547 1 98.19 61 TYR B CA 1
ATOM 2872 C C . TYR B 1 61 ? -15.812 10.609 15.844 1 98.19 61 TYR B C 1
ATOM 2874 O O . TYR B 1 61 ? -15.344 11.195 14.859 1 98.19 61 TYR B O 1
ATOM 2882 N N . LEU B 1 62 ? -17.031 10.812 16.359 1 97.94 62 LEU B N 1
ATOM 2883 C CA . LEU B 1 62 ? -17.969 11.75 15.734 1 97.94 62 LEU B CA 1
ATOM 2884 C C . LEU B 1 62 ? -18.109 13.008 16.578 1 97.94 62 LEU B C 1
ATOM 2886 O O . LEU B 1 62 ? -18.484 12.938 17.75 1 97.94 62 LEU B O 1
ATOM 2890 N N . THR B 1 63 ? -17.797 14.156 15.938 1 96.62 63 THR B N 1
ATOM 2891 C CA . THR B 1 63 ? -18.016 15.422 16.625 1 96.62 63 THR B CA 1
ATOM 2892 C C . THR B 1 63 ? -19.469 15.844 16.562 1 96.62 63 THR B C 1
ATOM 2894 O O . THR B 1 63 ? -20.234 15.312 15.75 1 96.62 63 THR B O 1
ATOM 2897 N N . GLU B 1 64 ? -19.859 16.812 17.375 1 93.12 64 GLU B N 1
ATOM 2898 C CA . GLU B 1 64 ? -21.219 17.344 17.375 1 93.12 64 GLU B CA 1
ATOM 2899 C C . GLU B 1 64 ? -21.531 18.047 16.047 1 93.12 64 GLU B C 1
ATOM 2901 O O . GLU B 1 64 ? -22.688 18.094 15.633 1 93.12 64 GLU B O 1
ATOM 2906 N N . GLU B 1 65 ? -20.5 18.469 15.375 1 91.06 65 GLU B N 1
ATOM 2907 C CA . GLU B 1 65 ? -20.656 19.234 14.141 1 91.06 65 GLU B CA 1
ATOM 2908 C C . GLU B 1 65 ? -20.719 18.312 12.922 1 91.06 65 GLU B C 1
ATOM 2910 O O . GLU B 1 65 ? -20.797 18.766 11.789 1 91.06 65 GLU B O 1
ATOM 2915 N N . GLY B 1 66 ? -20.641 17 13.172 1 93.81 66 GLY B N 1
ATOM 2916 C CA . GLY B 1 66 ? -20.797 16.062 12.078 1 93.81 66 GLY B CA 1
ATOM 2917 C C . GLY B 1 66 ? -19.484 15.727 11.391 1 93.81 66 GLY B C 1
ATOM 2918 O O . GLY B 1 66 ? -19.469 15.312 10.227 1 93.81 66 GLY B O 1
ATOM 2919 N N . ILE B 1 67 ? -18.422 16 12.055 1 97.81 67 ILE B N 1
ATOM 2920 C CA . ILE B 1 67 ? -17.109 15.625 11.547 1 97.81 67 ILE B CA 1
ATOM 2921 C C . ILE B 1 67 ? -16.672 14.297 12.156 1 97.81 67 ILE B C 1
ATOM 2923 O O . ILE B 1 67 ? -16.766 14.109 13.375 1 97.81 67 ILE B O 1
ATOM 2927 N N . ALA B 1 68 ? -16.312 13.367 11.273 1 98.56 68 ALA B N 1
ATOM 2928 C CA . ALA B 1 68 ? -15.75 12.086 11.711 1 98.56 68 ALA B CA 1
ATOM 2929 C C . ALA B 1 68 ? -14.219 12.125 11.703 1 98.56 68 ALA B C 1
ATOM 2931 O O . ALA B 1 68 ? -13.609 12.688 10.789 1 98.56 68 ALA B O 1
ATOM 2932 N N . VAL B 1 69 ? -13.594 11.547 12.758 1 98.62 69 VAL B N 1
ATOM 2933 C CA . VAL B 1 69 ? -12.141 11.531 12.883 1 98.62 69 VAL B CA 1
ATOM 2934 C C . VAL B 1 69 ? -11.656 10.117 13.18 1 98.62 69 VAL B C 1
ATOM 2936 O O . VAL B 1 69 ? -12.203 9.438 14.055 1 98.62 69 VAL B O 1
ATOM 2939 N N . THR B 1 70 ? -10.695 9.633 12.469 1 98.56 70 THR B N 1
ATOM 2940 C CA . THR B 1 70 ? -10.078 8.344 12.758 1 98.56 70 THR B CA 1
ATOM 2941 C C . THR B 1 70 ? -8.641 8.305 12.25 1 98.56 70 THR B C 1
ATOM 2943 O O . THR B 1 70 ? -8.141 9.297 11.711 1 98.56 70 THR B O 1
ATOM 2946 N N . THR B 1 71 ? -7.914 7.23 12.547 1 98.56 71 THR B N 1
ATOM 2947 C CA . THR B 1 71 ? -6.559 7.02 12.055 1 98.56 71 THR B CA 1
ATOM 2948 C C . THR B 1 71 ? -6.535 5.926 10.984 1 98.56 71 THR B C 1
ATOM 2950 O O . THR B 1 71 ? -7.266 4.941 11.086 1 98.56 71 THR B O 1
ATOM 2953 N N . THR B 1 72 ? -5.691 6.109 10.047 1 98.62 72 THR B N 1
ATOM 2954 C CA . THR B 1 72 ? -5.574 5.125 8.984 1 98.62 72 THR B CA 1
ATOM 2955 C C . THR B 1 72 ? -4.59 4.023 9.367 1 98.62 72 THR B C 1
ATOM 2957 O O . THR B 1 72 ? -4.637 2.92 8.82 1 98.62 72 THR B O 1
ATOM 2960 N N . GLY B 1 73 ? -3.764 4.324 10.328 1 97.5 73 GLY B N 1
ATOM 2961 C CA . GLY B 1 73 ? -2.51 3.59 10.391 1 97.5 73 GLY B CA 1
ATOM 2962 C C . GLY B 1 73 ? -1.457 4.121 9.438 1 97.5 73 GLY B C 1
ATOM 2963 O O . GLY B 1 73 ? -1.756 4.949 8.57 1 97.5 73 GLY B O 1
ATOM 2964 N N . ILE B 1 74 ? -0.275 3.641 9.633 1 97.38 74 ILE B N 1
ATOM 2965 C CA . ILE B 1 74 ? 0.84 4.203 8.883 1 97.38 74 ILE B CA 1
ATOM 2966 C C . ILE B 1 74 ? 1.155 3.311 7.684 1 97.38 74 ILE B C 1
ATOM 2968 O O . ILE B 1 74 ? 1.286 2.092 7.828 1 97.38 74 ILE B O 1
ATOM 2972 N N . GLY B 1 75 ? 1.253 3.941 6.535 1 97.62 75 GLY B N 1
ATOM 2973 C CA . GLY B 1 75 ? 1.624 3.219 5.328 1 97.62 75 GLY B CA 1
ATOM 2974 C C . GLY B 1 75 ? 0.441 2.908 4.43 1 97.62 75 GLY B C 1
ATOM 2975 O O . GLY B 1 75 ? -0.712 3.039 4.848 1 97.62 75 GLY B O 1
ATOM 2976 N N . LYS B 1 76 ? 0.728 2.467 3.229 1 98.62 76 LYS B N 1
ATOM 2977 C CA . LYS B 1 76 ? -0.291 2.305 2.195 1 98.62 76 LYS B CA 1
ATOM 2978 C C . LYS B 1 76 ? -1.218 1.135 2.516 1 98.62 76 LYS B C 1
ATOM 2980 O O . LYS B 1 76 ? -2.432 1.229 2.324 1 98.62 76 LYS B O 1
ATOM 2985 N N . SER B 1 77 ? -0.629 -0.001 3.018 1 98.69 77 SER B N 1
ATOM 2986 C CA . SER B 1 77 ? -1.468 -1.146 3.355 1 98.69 77 SER B CA 1
ATOM 2987 C C . SER B 1 77 ? -2.498 -0.782 4.418 1 98.69 77 SER B C 1
ATOM 2989 O O . SER B 1 77 ? -3.682 -1.1 4.277 1 98.69 77 SER B O 1
ATOM 2991 N N . ASP B 1 78 ? -2.061 -0.062 5.434 1 98.56 78 ASP B N 1
ATOM 2992 C CA . ASP B 1 78 ? -2.947 0.337 6.52 1 98.56 78 ASP B CA 1
ATOM 2993 C C . ASP B 1 78 ? -3.986 1.347 6.039 1 98.56 78 ASP B C 1
ATOM 2995 O O . ASP B 1 78 ? -5.176 1.213 6.34 1 98.56 78 ASP B O 1
ATOM 2999 N N . ALA B 1 79 ? -3.523 2.309 5.324 1 98.88 79 ALA B N 1
ATOM 3000 C CA . ALA B 1 79 ? -4.414 3.375 4.871 1 98.88 79 ALA B CA 1
ATOM 3001 C C . ALA B 1 79 ? -5.496 2.83 3.945 1 98.88 79 ALA B C 1
ATOM 3003 O O . ALA B 1 79 ? -6.68 3.119 4.129 1 98.88 79 ALA B O 1
ATOM 3004 N N . ALA B 1 80 ? -5.094 2.023 2.959 1 98.94 80 ALA B N 1
ATOM 3005 C CA . ALA B 1 80 ? -6.066 1.455 2.027 1 98.94 80 ALA B CA 1
ATOM 3006 C C . ALA B 1 80 ? -7.07 0.569 2.758 1 98.94 80 ALA B C 1
ATOM 3008 O O . ALA B 1 80 ? -8.273 0.611 2.469 1 98.94 80 ALA B O 1
ATOM 3009 N N . THR B 1 81 ? -6.578 -0.233 3.689 1 98.94 81 THR B N 1
ATOM 3010 C CA . THR B 1 81 ? -7.457 -1.129 4.434 1 98.94 81 THR B CA 1
ATOM 3011 C C . THR B 1 81 ? -8.477 -0.336 5.242 1 98.94 81 THR B C 1
ATOM 3013 O O . THR B 1 81 ? -9.68 -0.595 5.156 1 98.94 81 THR B O 1
ATOM 3016 N N . THR B 1 82 ? -8.016 0.666 5.953 1 98.94 82 THR B N 1
ATOM 3017 C CA . THR B 1 82 ? -8.914 1.466 6.785 1 98.94 82 THR B CA 1
ATOM 3018 C C . THR B 1 82 ? -9.93 2.209 5.922 1 98.94 82 THR B C 1
ATOM 3020 O O . THR B 1 82 ? -11.133 2.121 6.164 1 98.94 82 THR B O 1
ATOM 3023 N N . VAL B 1 83 ? -9.492 2.893 4.941 1 98.94 83 VAL B N 1
ATOM 3024 C CA . VAL B 1 83 ? -10.367 3.74 4.141 1 98.94 83 VAL B CA 1
ATOM 3025 C C . VAL B 1 83 ? -11.391 2.875 3.41 1 98.94 83 VAL B C 1
ATOM 3027 O O . VAL B 1 83 ? -12.586 3.199 3.387 1 98.94 83 VAL B O 1
ATOM 3030 N N . THR B 1 84 ? -10.953 1.752 2.883 1 98.94 84 THR B N 1
ATOM 3031 C CA . THR B 1 84 ? -11.875 0.87 2.174 1 98.94 84 THR B CA 1
ATOM 3032 C C . THR B 1 84 ? -12.906 0.283 3.133 1 98.94 84 THR B C 1
ATOM 3034 O O . THR B 1 84 ? -14.094 0.181 2.793 1 98.94 84 THR B O 1
ATOM 3037 N N . ALA B 1 85 ? -12.461 -0.104 4.297 1 98.88 85 ALA B N 1
ATOM 3038 C CA . ALA B 1 85 ? -13.391 -0.625 5.297 1 98.88 85 ALA B CA 1
ATOM 3039 C C . ALA B 1 85 ? -14.484 0.39 5.605 1 98.88 85 ALA B C 1
ATOM 3041 O O . ALA B 1 85 ? -15.664 0.032 5.699 1 98.88 85 ALA B O 1
ATOM 3042 N N . LEU B 1 86 ? -14.102 1.637 5.738 1 98.88 86 LEU B N 1
ATOM 3043 C CA . LEU B 1 86 ? -15.062 2.691 6.035 1 98.88 86 LEU B CA 1
ATOM 3044 C C . LEU B 1 86 ? -16.016 2.896 4.867 1 98.88 86 LEU B C 1
ATOM 3046 O O . LEU B 1 86 ? -17.234 3.033 5.062 1 98.88 86 LEU B O 1
ATOM 3050 N N . LEU B 1 87 ? -15.508 2.902 3.686 1 98.81 87 LEU B N 1
ATOM 3051 C CA . LEU B 1 87 ? -16.312 3.121 2.482 1 98.81 87 LEU B CA 1
ATOM 3052 C C . LEU B 1 87 ? -17.297 1.986 2.275 1 98.81 87 LEU B C 1
ATOM 3054 O O . LEU B 1 87 ? -18.391 2.203 1.746 1 98.81 87 LEU B O 1
ATOM 3058 N N . ALA B 1 88 ? -16.953 0.804 2.721 1 98.38 88 ALA B N 1
ATOM 3059 C CA . ALA B 1 88 ? -17.766 -0.383 2.465 1 98.38 88 ALA B CA 1
ATOM 3060 C C . ALA B 1 88 ? -18.719 -0.659 3.625 1 98.38 88 ALA B C 1
ATOM 3062 O O . ALA B 1 88 ? -19.547 -1.567 3.553 1 98.38 88 ALA B O 1
ATOM 3063 N N . ALA B 1 89 ? -18.641 0.112 4.715 1 97.5 89 ALA B N 1
ATOM 3064 C CA . ALA B 1 89 ? -19.438 -0.138 5.91 1 97.5 89 ALA B CA 1
ATOM 3065 C C . ALA B 1 89 ? -20.891 0.287 5.699 1 97.5 89 ALA B C 1
ATOM 3067 O O . ALA B 1 89 ? -21.172 1.473 5.516 1 97.5 89 ALA B O 1
ATOM 3068 N N . PRO B 1 90 ? -21.922 -0.577 5.715 1 93.94 90 PRO B N 1
ATOM 3069 C CA . PRO B 1 90 ? -23.312 -0.197 5.43 1 93.94 90 PRO B CA 1
ATOM 3070 C C . PRO B 1 90 ? -23.875 0.798 6.445 1 93.94 90 PRO B C 1
ATOM 3072 O O . PRO B 1 90 ? -24.781 1.557 6.129 1 93.94 90 PRO B O 1
ATOM 3075 N N . GLY B 1 91 ? -23.344 0.883 7.605 1 96.44 91 GLY B N 1
ATOM 3076 C CA . GLY B 1 91 ? -23.859 1.807 8.609 1 96.44 91 GLY B CA 1
ATOM 3077 C C . GLY B 1 91 ? -23.141 3.148 8.594 1 96.44 91 GLY B C 1
ATOM 3078 O O . GLY B 1 91 ? -23.406 4 9.445 1 96.44 91 GLY B O 1
ATOM 3079 N N . LEU B 1 92 ? -22.281 3.375 7.648 1 97.81 92 LEU B N 1
ATOM 3080 C CA . LEU B 1 92 ? -21.547 4.617 7.449 1 97.81 92 LEU B CA 1
ATOM 3081 C C . LEU B 1 92 ? -21.641 5.086 6 1 97.81 92 LEU B C 1
ATOM 3083 O O . LEU B 1 92 ? -21.172 4.402 5.09 1 97.81 92 LEU B O 1
ATOM 3087 N N . ASP B 1 93 ? -22.312 6.199 5.832 1 97.5 93 ASP B N 1
ATOM 3088 C CA . ASP B 1 93 ? -22.5 6.746 4.492 1 97.5 93 ASP B CA 1
ATOM 3089 C C . ASP B 1 93 ? -21.594 7.949 4.258 1 97.5 93 ASP B C 1
ATOM 3091 O O . ASP B 1 93 ? -21.797 9.016 4.832 1 97.5 93 ASP B O 1
ATOM 3095 N N . LEU B 1 94 ? -20.625 7.797 3.346 1 98.12 94 LEU B N 1
ATOM 3096 C CA . LEU B 1 94 ? -19.641 8.844 3.121 1 98.12 94 LEU B CA 1
ATOM 3097 C C . LEU B 1 94 ? -19.891 9.555 1.794 1 98.12 94 LEU B C 1
ATOM 3099 O O . LEU B 1 94 ? -19.047 10.328 1.333 1 98.12 94 LEU B O 1
ATOM 3103 N N . GLU B 1 95 ? -21.016 9.352 1.197 1 96.81 95 GLU B N 1
ATOM 3104 C CA . GLU B 1 95 ? -21.328 9.914 -0.114 1 96.81 95 GLU B CA 1
ATOM 3105 C C . GLU B 1 95 ? -21.406 11.438 -0.059 1 96.81 95 GLU B C 1
ATOM 3107 O O . GLU B 1 95 ? -21.156 12.109 -1.062 1 96.81 95 GLU B O 1
ATOM 3112 N N . SER B 1 96 ? -21.688 11.984 1.111 1 96.94 96 SER B N 1
ATOM 3113 C CA . SER B 1 96 ? -21.828 13.43 1.253 1 96.94 96 SER B CA 1
ATOM 3114 C C . SER B 1 96 ? -20.688 14.008 2.094 1 96.94 96 SER B C 1
ATOM 3116 O O . SER B 1 96 ? -20.781 15.141 2.568 1 96.94 96 SER B O 1
ATOM 3118 N N . ALA B 1 97 ? -19.656 13.227 2.314 1 98.62 97 ALA B N 1
ATOM 3119 C CA . ALA B 1 97 ? -18.562 13.656 3.188 1 98.62 97 ALA B CA 1
ATOM 3120 C C . ALA B 1 97 ? -17.344 14.086 2.373 1 98.62 97 ALA B C 1
ATOM 3122 O O . ALA B 1 97 ? -16.938 13.398 1.434 1 98.62 97 ALA B O 1
ATOM 3123 N N . TYR B 1 98 ? -16.781 15.242 2.643 1 98.88 98 TYR B N 1
ATOM 3124 C CA . TYR B 1 98 ? -15.422 15.523 2.221 1 98.88 98 TYR B CA 1
ATOM 3125 C C . TYR B 1 98 ? -14.422 14.703 3.029 1 98.88 98 TYR B C 1
ATOM 3127 O O . TYR B 1 98 ? -14.586 14.531 4.238 1 98.88 98 TYR B O 1
ATOM 3135 N N . VAL B 1 99 ? -13.469 14.133 2.375 1 98.94 99 VAL B N 1
ATOM 3136 C CA . VAL B 1 99 ? -12.461 13.305 3.029 1 98.94 99 VAL B CA 1
ATOM 3137 C C . VAL B 1 99 ? -11.117 14.031 3.021 1 98.94 99 VAL B C 1
ATOM 3139 O O . VAL B 1 99 ? -10.617 14.422 1.96 1 98.94 99 VAL B O 1
ATOM 3142 N N . VAL B 1 100 ? -10.508 14.211 4.199 1 98.94 100 VAL B N 1
ATOM 3143 C CA . VAL B 1 100 ? -9.289 15 4.312 1 98.94 100 VAL B CA 1
ATOM 3144 C C . VAL B 1 100 ? -8.234 14.211 5.094 1 98.94 100 VAL B C 1
ATOM 3146 O O . VAL B 1 100 ? -8.422 13.922 6.277 1 98.94 100 VAL B O 1
ATOM 3149 N N . SER B 1 101 ? -7.16 13.805 4.395 1 98.94 101 SER B N 1
ATOM 3150 C CA . SER B 1 101 ? -5.969 13.383 5.129 1 98.94 101 SER B CA 1
ATOM 3151 C C . SER B 1 101 ? -5.258 14.578 5.754 1 98.94 101 SER B C 1
ATOM 3153 O O . SER B 1 101 ? -4.977 15.562 5.074 1 98.94 101 SER B O 1
ATOM 3155 N N . CYS B 1 102 ? -4.996 14.469 6.996 1 98.88 102 CYS B N 1
ATOM 3156 C CA . CYS B 1 102 ? -4.371 15.586 7.703 1 98.88 102 CYS B CA 1
ATOM 3157 C C . CYS B 1 102 ? -3.283 15.086 8.648 1 98.88 102 CYS B C 1
ATOM 3159 O O . CYS B 1 102 ? -3.561 14.32 9.578 1 98.88 102 CYS B O 1
ATOM 3161 N N . GLY B 1 103 ? -2.094 15.477 8.406 1 98.56 103 GLY B N 1
ATOM 3162 C CA . GLY B 1 103 ? -1.002 15.016 9.25 1 98.56 103 GLY B CA 1
ATOM 3163 C C . GLY B 1 103 ? 0.333 15.641 8.891 1 98.56 103 GLY B C 1
ATOM 3164 O O . GLY B 1 103 ? 0.382 16.641 8.18 1 98.56 103 GLY B O 1
ATOM 3165 N N . ILE B 1 104 ? 1.433 15.109 9.453 1 98.38 104 ILE B N 1
ATOM 3166 C CA . ILE B 1 104 ? 2.771 15.648 9.266 1 98.38 104 ILE B CA 1
ATOM 3167 C C . ILE B 1 104 ? 3.379 15.086 7.984 1 98.38 104 ILE B C 1
ATOM 3169 O O . ILE B 1 104 ? 2.891 14.086 7.445 1 98.38 104 ILE B O 1
ATOM 3173 N N . ALA B 1 105 ? 4.406 15.719 7.508 1 98.25 105 ALA B N 1
ATOM 3174 C CA . ALA B 1 105 ? 5.129 15.32 6.305 1 98.25 105 ALA B CA 1
ATOM 3175 C C . ALA B 1 105 ? 6.566 15.828 6.328 1 98.25 105 ALA B C 1
ATOM 3177 O O . ALA B 1 105 ? 6.902 16.719 7.117 1 98.25 105 ALA B O 1
ATOM 3178 N N . GLY B 1 106 ? 7.402 15.195 5.531 1 97.69 106 GLY B N 1
ATOM 3179 C CA . GLY B 1 106 ? 8.703 15.766 5.203 1 97.69 106 GLY B CA 1
ATOM 3180 C C . GLY B 1 106 ? 8.648 16.734 4.043 1 97.69 106 GLY B C 1
ATOM 3181 O O . GLY B 1 106 ? 7.652 16.797 3.318 1 97.69 106 GLY B O 1
ATOM 3182 N N . SER B 1 107 ? 9.703 17.5 3.91 1 98.25 107 SER B N 1
ATOM 3183 C CA . SER B 1 107 ? 9.82 18.438 2.795 1 98.25 107 SER B CA 1
ATOM 3184 C C . SER B 1 107 ? 11.281 18.703 2.453 1 98.25 107 SER B C 1
ATOM 3186 O O . SER B 1 107 ? 12.188 18.266 3.17 1 98.25 107 SER B O 1
ATOM 3188 N N . SER B 1 108 ? 11.414 19.344 1.324 1 97.25 108 SER B N 1
ATOM 3189 C CA . SER B 1 108 ? 12.719 19.891 0.967 1 97.25 108 SER B CA 1
ATOM 3190 C C . SER B 1 108 ? 12.953 21.25 1.646 1 97.25 108 SER B C 1
ATOM 3192 O O . SER B 1 108 ? 12.047 22.078 1.695 1 97.25 108 SER B O 1
ATOM 3194 N N . PRO B 1 109 ? 14.188 21.422 2.139 1 97.06 109 PRO B N 1
ATOM 3195 C CA . PRO B 1 109 ? 14.461 22.75 2.684 1 97.06 109 PRO B CA 1
ATOM 3196 C C . PRO B 1 109 ? 14.328 23.859 1.638 1 97.06 109 PRO B C 1
ATOM 3198 O O . PRO B 1 109 ? 14.102 25.016 1.987 1 97.06 109 PRO B O 1
ATOM 3201 N N . ASP B 1 110 ? 14.352 23.5 0.384 1 95.94 110 ASP B N 1
ATOM 3202 C CA . ASP B 1 110 ? 14.242 24.484 -0.693 1 95.94 110 ASP B CA 1
ATOM 3203 C C . ASP B 1 110 ? 12.797 24.922 -0.904 1 95.94 110 ASP B C 1
ATOM 3205 O O . ASP B 1 110 ? 12.539 25.906 -1.581 1 95.94 110 ASP B O 1
ATOM 3209 N N . THR B 1 111 ? 11.906 24.188 -0.302 1 95.94 111 THR B N 1
ATOM 3210 C CA . THR B 1 111 ? 10.516 24.344 -0.706 1 95.94 111 THR B CA 1
ATOM 3211 C C . THR B 1 111 ? 9.727 25.094 0.363 1 95.94 111 THR B C 1
ATOM 3213 O O . THR B 1 111 ? 8.953 26 0.049 1 95.94 111 THR B O 1
ATOM 3216 N N . ALA B 1 112 ? 9.906 24.688 1.664 1 97.25 112 ALA B N 1
ATOM 3217 C CA . ALA B 1 112 ? 9.016 25.234 2.686 1 97.25 112 ALA B CA 1
ATOM 3218 C C . ALA B 1 112 ? 9.711 25.312 4.043 1 97.25 112 ALA B C 1
ATOM 3220 O O . ALA B 1 112 ? 10.594 24.5 4.332 1 97.25 112 ALA B O 1
ATOM 3221 N N . ALA B 1 113 ? 9.211 26.266 4.832 1 98.44 113 ALA B N 1
ATOM 3222 C CA . ALA B 1 113 ? 9.641 26.344 6.223 1 98.44 113 ALA B CA 1
ATOM 3223 C C . ALA B 1 113 ? 9.047 25.203 7.051 1 98.44 113 ALA B C 1
ATOM 3225 O O . ALA B 1 113 ? 8 24.656 6.707 1 98.44 113 ALA B O 1
ATOM 3226 N N . LEU B 1 114 ? 9.797 24.875 8.125 1 98.31 114 LEU B N 1
ATOM 3227 C CA . LEU B 1 114 ? 9.227 23.938 9.094 1 98.31 114 LEU B CA 1
ATOM 3228 C C . LEU B 1 114 ? 7.93 24.484 9.672 1 98.31 114 LEU B C 1
ATOM 3230 O O . LEU B 1 114 ? 7.824 25.688 9.945 1 98.31 114 LEU B O 1
ATOM 3234 N N . GLY B 1 115 ? 6.934 23.609 9.781 1 98.62 115 GLY B N 1
ATOM 3235 C CA . GLY B 1 115 ? 5.637 24.016 10.297 1 98.62 115 GLY B CA 1
ATOM 3236 C C . GLY B 1 115 ? 4.688 24.5 9.211 1 98.62 115 GLY B C 1
ATOM 3237 O O . GLY B 1 115 ? 3.486 24.641 9.453 1 98.62 115 GLY B O 1
ATOM 3238 N N . SER B 1 116 ? 5.199 24.734 8.023 1 98.88 116 SER B N 1
ATOM 3239 C CA . SER B 1 116 ? 4.332 25.125 6.918 1 98.88 116 SER B CA 1
ATOM 3240 C C . SER B 1 116 ? 3.299 24.031 6.621 1 98.88 116 SER B C 1
ATOM 3242 O O . SER B 1 116 ? 3.533 22.859 6.891 1 98.88 116 SER B O 1
ATOM 3244 N N . VAL B 1 117 ? 2.158 24.469 6.129 1 98.94 117 VAL B N 1
ATOM 3245 C CA . VAL B 1 117 ? 1.08 23.547 5.793 1 98.94 117 VAL B CA 1
ATOM 3246 C C . VAL B 1 117 ? 0.854 23.547 4.281 1 98.94 117 VAL B C 1
ATOM 3248 O O . VAL B 1 117 ? 0.673 24.609 3.674 1 98.94 117 VAL B O 1
ATOM 3251 N N . ALA B 1 118 ? 0.899 22.391 3.705 1 98.94 118 ALA B N 1
ATOM 3252 C CA . ALA B 1 118 ? 0.715 22.234 2.264 1 98.94 118 ALA B CA 1
ATOM 3253 C C . ALA B 1 118 ? -0.637 21.609 1.949 1 98.94 118 ALA B C 1
ATOM 3255 O O . ALA B 1 118 ? -1.018 20.609 2.562 1 98.94 118 ALA B O 1
ATOM 3256 N N . VAL B 1 119 ? -1.357 22.203 1.056 1 98.94 119 VAL B N 1
ATOM 3257 C CA . VAL B 1 119 ? -2.533 21.625 0.421 1 98.94 119 VAL B CA 1
ATOM 3258 C C . VAL B 1 119 ? -2.139 20.984 -0.912 1 98.94 119 VAL B C 1
ATOM 3260 O O . VAL B 1 119 ? -1.668 21.672 -1.819 1 98.94 119 VAL B O 1
ATOM 3263 N N . ALA B 1 120 ? -2.357 19.703 -1.023 1 98.94 120 ALA B N 1
ATOM 3264 C CA . ALA B 1 120 ? -1.879 19 -2.211 1 98.94 120 ALA B CA 1
ATOM 3265 C C . ALA B 1 120 ? -2.832 19.203 -3.387 1 98.94 120 ALA B C 1
ATOM 3267 O O . ALA B 1 120 ? -4.055 19.188 -3.211 1 98.94 120 ALA B O 1
ATOM 3268 N N . ASP B 1 121 ? -2.279 19.344 -4.555 1 98.88 121 ASP B N 1
ATOM 3269 C CA . ASP B 1 121 ? -3.086 19.328 -5.77 1 98.88 121 ASP B CA 1
ATOM 3270 C C . ASP B 1 121 ? -2.824 18.062 -6.582 1 98.88 121 ASP B C 1
ATOM 3272 O O . ASP B 1 121 ? -3.568 17.75 -7.516 1 98.88 121 ASP B O 1
ATOM 3276 N N . ALA B 1 122 ? -1.803 17.328 -6.176 1 98.94 122 ALA B N 1
ATOM 3277 C CA . ALA B 1 122 ? -1.496 16.016 -6.75 1 98.94 122 ALA B CA 1
ATOM 3278 C C . ALA B 1 122 ? -0.86 15.094 -5.715 1 98.94 122 ALA B C 1
ATOM 3280 O O . ALA B 1 122 ? -0.138 15.555 -4.824 1 98.94 122 ALA B O 1
ATOM 3281 N N . VAL B 1 123 ? -1.142 13.82 -5.824 1 98.94 123 VAL B N 1
ATOM 3282 C CA . VAL B 1 123 ? -0.522 12.781 -5.016 1 98.94 123 VAL B CA 1
ATOM 3283 C C . VAL B 1 123 ? 0.229 11.805 -5.918 1 98.94 123 VAL B C 1
ATOM 3285 O O . VAL B 1 123 ? -0.364 11.188 -6.805 1 98.94 123 VAL B O 1
ATOM 3288 N N . VAL B 1 124 ? 1.546 11.688 -5.727 1 98.88 124 VAL B N 1
ATOM 3289 C CA . VAL B 1 124 ? 2.367 10.766 -6.504 1 98.88 124 VAL B CA 1
ATOM 3290 C C . VAL B 1 124 ? 2.713 9.539 -5.656 1 98.88 124 VAL B C 1
ATOM 3292 O O . VAL B 1 124 ? 3.082 9.672 -4.488 1 98.88 124 VAL B O 1
ATOM 3295 N N . ASP B 1 125 ? 2.521 8.367 -6.199 1 98.62 125 ASP B N 1
ATOM 3296 C CA . ASP B 1 125 ? 2.992 7.156 -5.543 1 98.62 125 ASP B CA 1
ATOM 3297 C C . ASP B 1 125 ? 4.453 6.879 -5.879 1 98.62 125 ASP B C 1
ATOM 3299 O O . ASP B 1 125 ? 4.754 6.297 -6.926 1 98.62 125 ASP B O 1
ATOM 3303 N N . TRP B 1 126 ? 5.332 7.152 -4.945 1 98.19 126 TRP B N 1
ATOM 3304 C CA . TRP B 1 126 ? 6.781 7.082 -5.098 1 98.19 126 TRP B CA 1
ATOM 3305 C C . TRP B 1 126 ? 7.238 5.637 -5.262 1 98.19 126 TRP B C 1
ATOM 3307 O O . TRP B 1 126 ? 8.219 5.363 -5.957 1 98.19 126 TRP B O 1
ATOM 3317 N N . ASP B 1 127 ? 6.551 4.75 -4.715 1 97.94 127 ASP B N 1
ATOM 3318 C CA . ASP B 1 127 ? 7.012 3.363 -4.707 1 97.94 127 ASP B CA 1
ATOM 3319 C C . ASP B 1 127 ? 6.77 2.695 -6.059 1 97.94 127 ASP B C 1
ATOM 3321 O O . ASP B 1 127 ? 7.379 1.67 -6.371 1 97.94 127 ASP B O 1
ATOM 3325 N N . ARG B 1 128 ? 5.855 3.205 -6.801 1 97.88 128 ARG B N 1
ATOM 3326 C CA . ARG B 1 128 ? 5.539 2.635 -8.109 1 97.88 128 ARG B CA 1
ATOM 3327 C C . ARG B 1 128 ? 6.531 3.104 -9.164 1 97.88 128 ARG B C 1
ATOM 3329 O O . ARG B 1 128 ? 6.23 4.004 -9.953 1 97.88 128 ARG B O 1
ATOM 3336 N N . LYS B 1 129 ? 7.676 2.387 -9.25 1 96.75 129 LYS B N 1
ATOM 3337 C CA . LYS B 1 129 ? 8.773 2.736 -10.148 1 96.75 129 LYS B CA 1
ATOM 3338 C C . LYS B 1 129 ? 9.711 1.554 -10.352 1 96.75 129 LYS B C 1
ATOM 3340 O O . LYS B 1 129 ? 9.656 0.574 -9.602 1 96.75 129 LYS B O 1
ATOM 3345 N N . HIS B 1 130 ? 10.547 1.69 -11.414 1 94.62 130 HIS B N 1
ATOM 3346 C CA . HIS B 1 130 ? 11.703 0.806 -11.523 1 94.62 130 HIS B CA 1
ATOM 3347 C C . HIS B 1 130 ? 12.898 1.355 -10.75 1 94.62 130 HIS B C 1
ATOM 3349 O O . HIS B 1 130 ? 13.102 2.57 -10.695 1 94.62 130 HIS B O 1
ATOM 3355 N N . ARG B 1 131 ? 13.609 0.529 -10.172 1 94.88 131 ARG B N 1
ATOM 3356 C CA . ARG B 1 131 ? 14.922 0.851 -9.633 1 94.88 131 ARG B CA 1
ATOM 3357 C C . ARG B 1 131 ? 15.984 -0.095 -10.188 1 94.88 131 ARG B C 1
ATOM 3359 O O . ARG B 1 131 ? 15.859 -1.315 -10.055 1 94.88 131 ARG B O 1
ATOM 3366 N N . TRP B 1 132 ? 17.047 0.507 -10.648 1 92.69 132 TRP B N 1
ATOM 3367 C CA . TRP B 1 132 ? 18.047 -0.252 -11.398 1 92.69 132 TRP B CA 1
ATOM 3368 C C . TRP B 1 132 ? 19.391 -0.242 -10.672 1 92.69 132 TRP B C 1
ATOM 3370 O O . TRP B 1 132 ? 19.859 0.812 -10.234 1 92.69 132 TRP B O 1
ATOM 3380 N N . ASP B 1 133 ? 19.891 -1.394 -10.578 1 90.44 133 ASP B N 1
ATOM 3381 C CA . ASP B 1 133 ? 21.297 -1.516 -10.18 1 90.44 133 ASP B CA 1
ATOM 3382 C C . ASP B 1 133 ? 22.219 -1.56 -11.398 1 90.44 133 ASP B C 1
ATOM 3384 O O . ASP B 1 133 ? 22.484 -2.633 -11.945 1 90.44 133 ASP B O 1
ATOM 3388 N N . HIS B 1 134 ? 22.734 -0.421 -11.766 1 84.06 134 HIS B N 1
ATOM 3389 C CA . HIS B 1 134 ? 23.594 -0.358 -12.945 1 84.06 134 HIS B CA 1
ATOM 3390 C C . HIS B 1 134 ? 25.016 -0.81 -12.625 1 84.06 134 HIS B C 1
ATOM 3392 O O . HIS B 1 134 ? 25.875 -0.841 -13.508 1 84.06 134 HIS B O 1
ATOM 3398 N N . GLY B 1 135 ? 25.25 -1.289 -11.43 1 72.75 135 GLY B N 1
ATOM 3399 C CA . GLY B 1 135 ? 26.578 -1.71 -11.039 1 72.75 135 GLY B CA 1
ATOM 3400 C C . GLY B 1 135 ? 27.594 -0.573 -11.023 1 72.75 135 GLY B C 1
ATOM 3401 O O . GLY B 1 135 ? 27.25 0.561 -10.68 1 72.75 135 GLY B O 1
ATOM 3402 N N . SER B 1 136 ? 28.828 -1.038 -11.125 1 57.84 136 SER B N 1
ATOM 3403 C CA . SER B 1 136 ? 29.938 -0.081 -11.102 1 57.84 136 SER B CA 1
ATOM 3404 C C . SER B 1 136 ? 29.828 0.915 -12.25 1 57.84 136 SER B C 1
ATOM 3406 O O . SER B 1 136 ? 30.484 1.957 -12.234 1 57.84 136 SER B O 1
ATOM 3408 N N . SER B 1 137 ? 29.203 0.517 -13.234 1 49.88 137 SER B N 1
ATOM 3409 C CA . SER B 1 137 ? 29.125 1.413 -14.383 1 49.88 137 SER B CA 1
ATOM 3410 C C . SER B 1 137 ? 28.141 2.551 -14.125 1 49.88 137 SER B C 1
ATOM 3412 O O . SER B 1 137 ? 28.125 3.543 -14.859 1 49.88 137 SER B O 1
ATOM 3414 N N . GLY B 1 138 ? 27.25 2.377 -13.195 1 49.62 138 GLY B N 1
ATOM 3415 C CA . GLY B 1 138 ? 26.234 3.404 -13.016 1 49.62 138 GLY B CA 1
ATOM 3416 C C . GLY B 1 138 ? 26.734 4.598 -12.219 1 49.62 138 GLY B C 1
ATOM 3417 O O . GLY B 1 138 ? 27.609 4.461 -11.367 1 49.62 138 GLY B O 1
ATOM 3418 N N . SER B 1 139 ? 26.953 5.703 -12.773 1 44.91 139 SER B N 1
ATOM 3419 C CA . SER B 1 139 ? 27.328 6.965 -12.141 1 44.91 139 SER B CA 1
ATOM 3420 C C . SER B 1 139 ? 26.375 7.293 -10.984 1 44.91 139 SER B C 1
ATOM 3422 O O . SER B 1 139 ? 25.234 7.703 -11.203 1 44.91 139 SER B O 1
ATOM 3424 N N . ASP B 1 140 ? 26.375 6.438 -9.969 1 51.16 140 ASP B N 1
ATOM 3425 C CA . ASP B 1 140 ? 25.609 6.883 -8.797 1 51.16 140 ASP B CA 1
ATOM 3426 C C . ASP B 1 140 ? 25.984 8.32 -8.422 1 51.16 140 ASP B C 1
ATOM 3428 O O . ASP B 1 140 ? 25.484 8.852 -7.43 1 51.16 140 ASP B O 1
ATOM 3432 N N . SER B 1 141 ? 27.047 8.805 -9.086 1 45.84 141 SER B N 1
ATOM 3433 C CA . SER B 1 141 ? 27.766 10.008 -8.672 1 45.84 141 SER B CA 1
ATOM 3434 C C . SER B 1 141 ? 27.047 11.266 -9.164 1 45.84 141 SER B C 1
ATOM 3436 O O . SER B 1 141 ? 27.703 12.234 -9.555 1 45.84 141 SER B O 1
ATOM 3438 N N . SER B 1 142 ? 25.844 11.141 -9.297 1 46.38 142 SER B N 1
ATOM 3439 C CA . SER B 1 142 ? 25.438 12.445 -9.789 1 46.38 142 SER B CA 1
ATOM 3440 C C . SER B 1 142 ? 25.531 13.508 -8.695 1 46.38 142 SER B C 1
ATOM 3442 O O . SER B 1 142 ? 25.109 13.281 -7.562 1 46.38 142 SER B O 1
ATOM 3444 N N . ALA B 1 143 ? 26.391 14.438 -8.961 1 43.84 143 ALA B N 1
ATOM 3445 C CA . ALA B 1 143 ? 26.531 15.617 -8.109 1 43.84 143 ALA B CA 1
ATOM 3446 C C . ALA B 1 143 ? 25.156 16.25 -7.848 1 43.84 143 ALA B C 1
ATOM 3448 O O . ALA B 1 143 ? 24.234 16.078 -8.633 1 43.84 143 ALA B O 1
ATOM 3449 N N . PRO B 1 144 ? 25.125 16.969 -6.754 1 45.19 144 PRO B N 1
ATOM 3450 C CA . PRO B 1 144 ? 23.953 17.812 -6.5 1 45.19 144 PRO B CA 1
ATOM 3451 C C . PRO B 1 144 ? 23.625 18.719 -7.676 1 45.19 144 PRO B C 1
ATOM 3453 O O . PRO B 1 144 ? 24.516 19.344 -8.25 1 45.19 144 PRO B O 1
ATOM 3456 N N . GLY B 1 145 ? 22.438 18.609 -8.312 1 47.28 145 GLY B N 1
ATOM 3457 C CA . GLY B 1 145 ? 21.984 19.391 -9.453 1 47.28 145 GLY B CA 1
ATOM 3458 C C . GLY B 1 145 ? 21.938 18.578 -10.742 1 47.28 145 GLY B C 1
ATOM 3459 O O . GLY B 1 145 ? 21.391 19.047 -11.742 1 47.28 145 GLY B O 1
ATOM 3460 N N . ASP B 1 146 ? 22.641 17.5 -10.773 1 55.81 146 ASP B N 1
ATOM 3461 C CA . ASP B 1 146 ? 22.75 16.75 -12.016 1 55.81 146 ASP B CA 1
ATOM 3462 C C . ASP B 1 146 ? 21.484 15.922 -12.273 1 55.81 146 ASP B C 1
ATOM 3464 O O . ASP B 1 146 ? 20.812 15.523 -11.328 1 55.81 146 ASP B O 1
ATOM 3468 N N . ASP B 1 147 ? 21.125 15.938 -13.469 1 63.91 147 ASP B N 1
ATOM 3469 C CA . ASP B 1 147 ? 20.094 15.047 -13.984 1 63.91 147 ASP B CA 1
ATOM 3470 C C . ASP B 1 147 ? 20.375 13.602 -13.586 1 63.91 147 ASP B C 1
ATOM 3472 O O . ASP B 1 147 ? 21.516 13.242 -13.297 1 63.91 147 ASP B O 1
ATOM 3476 N N . ILE B 1 148 ? 19.453 12.953 -13.047 1 71.06 148 ILE B N 1
ATOM 3477 C CA . ILE B 1 148 ? 19.672 11.586 -12.594 1 71.06 148 ILE B CA 1
ATOM 3478 C C . ILE B 1 148 ? 20.219 10.734 -13.734 1 71.06 148 ILE B C 1
ATOM 3480 O O . ILE B 1 148 ? 20.281 9.508 -13.633 1 71.06 148 ILE B O 1
ATOM 3484 N N . GLY B 1 149 ? 20.703 11.383 -14.797 1 69.38 149 GLY B N 1
ATOM 3485 C CA . GLY B 1 149 ? 21.359 10.656 -15.867 1 69.38 149 GLY B CA 1
ATOM 3486 C C . GLY B 1 149 ? 20.438 10.344 -17.031 1 69.38 149 GLY B C 1
ATOM 3487 O O . GLY B 1 149 ? 19.266 10.734 -17.031 1 69.38 149 GLY B O 1
ATOM 3488 N N . THR B 1 150 ? 21.062 9.75 -18.016 1 71.19 150 THR B N 1
ATOM 3489 C CA . THR B 1 150 ? 20.328 9.32 -19.188 1 71.19 150 THR B CA 1
ATOM 3490 C C . THR B 1 150 ? 19.5 8.07 -18.891 1 71.19 150 THR B C 1
ATOM 3492 O O . THR B 1 150 ? 19.672 7.449 -17.844 1 71.19 150 THR B O 1
ATOM 3495 N N . ALA B 1 151 ? 18.688 7.805 -19.766 1 68.75 151 ALA B N 1
ATOM 3496 C CA . ALA B 1 151 ? 17.766 6.672 -19.578 1 68.75 151 ALA B CA 1
ATOM 3497 C C . ALA B 1 151 ? 18.547 5.395 -19.266 1 68.75 151 ALA B C 1
ATOM 3499 O O . ALA B 1 151 ? 18.094 4.582 -18.453 1 68.75 151 ALA B O 1
ATOM 3500 N N . ASP B 1 152 ? 19.672 5.297 -19.781 1 70.31 152 ASP B N 1
ATOM 3501 C CA . ASP B 1 152 ? 20.438 4.066 -19.625 1 70.31 152 ASP B CA 1
ATOM 3502 C C . ASP B 1 152 ? 21.266 4.098 -18.328 1 70.31 152 ASP B C 1
ATOM 3504 O O . ASP B 1 152 ? 21.781 3.068 -17.891 1 70.31 152 ASP B O 1
ATOM 3508 N N . GLU B 1 153 ? 21.234 5.285 -17.656 1 78.62 153 GLU B N 1
ATOM 3509 C CA . GLU B 1 153 ? 22.109 5.441 -16.5 1 78.62 153 GLU B CA 1
ATOM 3510 C C . GLU B 1 153 ? 21.312 5.781 -15.234 1 78.62 153 GLU B C 1
ATOM 3512 O O . GLU B 1 153 ? 21.812 5.613 -14.117 1 78.62 153 GLU B O 1
ATOM 3517 N N . ARG B 1 154 ? 20.141 6.141 -15.523 1 86 154 ARG B N 1
ATOM 3518 C CA . ARG B 1 154 ? 19.422 6.641 -14.367 1 86 154 ARG B CA 1
ATOM 3519 C C . ARG B 1 154 ? 19.031 5.504 -13.43 1 86 154 ARG B C 1
ATOM 3521 O O . ARG B 1 154 ? 18.656 4.422 -13.883 1 86 154 ARG B O 1
ATOM 3528 N N . PRO B 1 155 ? 19.078 5.805 -12.164 1 91.25 155 PRO B N 1
ATOM 3529 C CA . PRO B 1 155 ? 18.859 4.77 -11.156 1 91.25 155 PRO B CA 1
ATOM 3530 C C . PRO B 1 155 ? 17.406 4.328 -11.062 1 91.25 155 PRO B C 1
ATOM 3532 O O . PRO B 1 155 ? 17.109 3.26 -10.523 1 91.25 155 PRO B O 1
ATOM 3535 N N . ILE B 1 156 ? 16.469 5.211 -11.531 1 93.94 156 ILE B N 1
ATOM 3536 C CA . ILE B 1 156 ? 15.055 4.867 -11.484 1 93.94 156 ILE B CA 1
ATOM 3537 C C . ILE B 1 156 ? 14.391 5.207 -12.812 1 93.94 156 ILE B C 1
ATOM 3539 O O . ILE B 1 156 ? 14.945 5.965 -13.617 1 93.94 156 ILE B O 1
ATOM 3543 N N . ASP B 1 157 ? 13.297 4.602 -13.062 1 93.5 157 ASP B N 1
ATOM 3544 C CA . ASP B 1 157 ? 12.5 4.859 -14.258 1 93.5 157 ASP B CA 1
ATOM 3545 C C . ASP B 1 157 ? 11.016 4.656 -13.984 1 93.5 157 ASP B C 1
ATOM 3547 O O . ASP B 1 157 ? 10.641 4.066 -12.969 1 93.5 157 ASP B O 1
ATOM 3551 N N . LEU B 1 158 ? 10.211 5.258 -14.898 1 94.56 158 LEU B N 1
ATOM 3552 C CA . LEU B 1 158 ? 8.797 4.891 -14.875 1 94.56 158 LEU B CA 1
ATOM 3553 C C . LEU B 1 158 ? 8.625 3.391 -15.094 1 94.56 158 LEU B C 1
ATOM 3555 O O . LEU B 1 158 ? 9.422 2.762 -15.789 1 94.56 158 LEU B O 1
ATOM 3559 N N . LEU B 1 159 ? 7.578 2.836 -14.477 1 92.69 159 LEU B N 1
ATOM 3560 C CA . LEU B 1 159 ? 7.297 1.424 -14.703 1 92.69 159 LEU B CA 1
ATOM 3561 C C . LEU B 1 159 ? 7.055 1.146 -16.188 1 92.69 159 LEU B C 1
ATOM 3563 O O . LEU B 1 159 ? 6.395 1.934 -16.859 1 92.69 159 LEU B O 1
ATOM 3567 N N . ALA B 1 160 ? 7.566 0.014 -16.641 1 87.19 160 ALA B N 1
ATOM 3568 C CA . ALA B 1 160 ? 7.352 -0.393 -18.031 1 87.19 160 ALA B CA 1
ATOM 3569 C C . ALA B 1 160 ? 5.891 -0.754 -18.281 1 87.19 160 ALA B C 1
ATOM 3571 O O . ALA B 1 160 ? 5.293 -0.314 -19.266 1 87.19 160 ALA B O 1
ATOM 3572 N N . TYR B 1 161 ? 5.367 -1.688 -17.438 1 86.31 161 TYR B N 1
ATOM 3573 C CA . TYR B 1 161 ? 3.93 -1.931 -17.453 1 86.31 161 TYR B CA 1
ATOM 3574 C C . TYR B 1 161 ? 3.199 -0.932 -16.562 1 86.31 161 TYR B C 1
ATOM 3576 O O . TYR B 1 161 ? 3.291 -1.004 -15.336 1 86.31 161 TYR B O 1
ATOM 3584 N N . ARG B 1 162 ? 2.504 -0.038 -17.156 1 88.62 162 ARG B N 1
ATOM 3585 C CA . ARG B 1 162 ? 1.881 1.088 -16.469 1 88.62 162 ARG B CA 1
ATOM 3586 C C . ARG B 1 162 ? 0.541 1.443 -17.109 1 88.62 162 ARG B C 1
ATOM 3588 O O . ARG B 1 162 ? 0.421 2.469 -17.781 1 88.62 162 ARG B O 1
ATOM 3595 N N . PRO B 1 163 ? -0.492 0.624 -16.797 1 87.25 163 PRO B N 1
ATOM 3596 C CA . PRO B 1 163 ? -1.797 0.857 -17.422 1 87.25 163 PRO B CA 1
ATOM 3597 C C . PRO B 1 163 ? -2.379 2.227 -17.062 1 87.25 163 PRO B C 1
ATOM 3599 O O . PRO B 1 163 ? -3.322 2.682 -17.719 1 87.25 163 PRO B O 1
ATOM 3602 N N . ARG B 1 164 ? -1.796 2.861 -16.094 1 91 164 ARG B N 1
ATOM 3603 C CA . ARG B 1 164 ? -2.115 4.23 -15.711 1 91 164 ARG B CA 1
ATOM 3604 C C . ARG B 1 164 ? -0.911 4.914 -15.07 1 91 164 ARG B C 1
ATOM 3606 O O . ARG B 1 164 ? 0.039 4.246 -14.656 1 91 164 ARG B O 1
ATOM 3613 N N . ASP B 1 165 ? -1.002 6.25 -15.062 1 95.94 165 ASP B N 1
ATOM 3614 C CA . ASP B 1 165 ? -0.012 6.965 -14.258 1 95.94 165 ASP B CA 1
ATOM 3615 C C . ASP B 1 165 ? -0.293 6.801 -12.766 1 95.94 165 ASP B C 1
ATOM 3617 O O . ASP B 1 165 ? -1.452 6.707 -12.359 1 95.94 165 ASP B O 1
ATOM 3621 N N . TYR B 1 166 ? 0.723 6.777 -12.031 1 97.75 166 TYR B N 1
ATOM 3622 C CA . TYR B 1 166 ? 0.549 6.617 -10.594 1 97.75 166 TYR B CA 1
ATOM 3623 C C . TYR B 1 166 ? 0.603 7.965 -9.883 1 97.75 166 TYR B C 1
ATOM 3625 O O . TYR B 1 166 ? 1.432 8.172 -8.992 1 97.75 166 TYR B O 1
ATOM 3633 N N . VAL B 1 167 ? -0.274 8.789 -10.375 1 98.5 167 VAL B N 1
ATOM 3634 C CA . VAL B 1 167 ? -0.535 10.141 -9.891 1 98.5 167 VAL B CA 1
ATOM 3635 C C . VAL B 1 167 ? -2.039 10.359 -9.758 1 98.5 167 VAL B C 1
ATOM 3637 O O . VAL B 1 167 ? -2.814 9.945 -10.617 1 98.5 167 VAL B O 1
ATOM 3640 N N . HIS B 1 168 ? -2.447 10.852 -8.633 1 98.75 168 HIS B N 1
ATOM 3641 C CA . HIS B 1 168 ? -3.814 11.328 -8.453 1 98.75 168 HIS B CA 1
ATOM 3642 C C . HIS B 1 168 ? -3.871 12.852 -8.5 1 98.75 168 HIS B C 1
ATOM 3644 O O . HIS B 1 168 ? -3.318 13.523 -7.625 1 98.75 168 HIS B O 1
ATOM 3650 N N . ARG B 1 169 ? -4.453 13.383 -9.492 1 98.69 169 ARG B N 1
ATOM 3651 C CA . ARG B 1 169 ? -4.723 14.812 -9.531 1 98.69 169 ARG B CA 1
ATOM 3652 C C . ARG B 1 169 ? -6.02 15.148 -8.805 1 98.69 169 ARG B C 1
ATOM 3654 O O . ARG B 1 169 ? -7.07 14.578 -9.102 1 98.69 169 ARG B O 1
ATOM 3661 N N . LEU B 1 170 ? -5.922 16.031 -7.844 1 98.88 170 LEU B N 1
ATOM 3662 C CA . LEU B 1 170 ? -7.059 16.297 -6.969 1 98.88 170 LEU B CA 1
ATOM 3663 C C . LEU B 1 170 ? -7.973 17.344 -7.566 1 98.88 170 LEU B C 1
ATOM 3665 O O . LEU B 1 170 ? -7.547 18.141 -8.422 1 98.88 170 LEU B O 1
ATOM 3669 N N . GLU B 1 171 ? -9.203 17.312 -7.191 1 98.88 171 GLU B N 1
ATOM 3670 C CA . GLU B 1 171 ? -10.25 18.156 -7.762 1 98.88 171 GLU B CA 1
ATOM 3671 C C . GLU B 1 171 ? -9.969 19.625 -7.508 1 98.88 171 GLU B C 1
ATOM 3673 O O . GLU B 1 171 ? -9.922 20.078 -6.355 1 98.88 171 GLU B O 1
ATOM 3678 N N . GLU B 1 172 ? -9.898 20.391 -8.539 1 98.69 172 GLU B N 1
ATOM 3679 C CA . GLU B 1 172 ? -9.438 21.766 -8.5 1 98.69 172 GLU B CA 1
ATOM 3680 C C . GLU B 1 172 ? -10.344 22.625 -7.609 1 98.69 172 GLU B C 1
ATOM 3682 O O . GLU B 1 172 ? -9.859 23.453 -6.836 1 98.69 172 GLU B O 1
ATOM 3687 N N . SER B 1 173 ? -11.625 22.469 -7.684 1 98.81 173 SER B N 1
ATOM 3688 C CA . SER B 1 173 ? -12.547 23.281 -6.902 1 98.81 173 SER B CA 1
ATOM 3689 C C . SER B 1 173 ? -12.383 23.031 -5.41 1 98.81 173 SER B C 1
ATOM 3691 O O . SER B 1 173 ? -12.523 23.953 -4.598 1 98.81 173 SER B O 1
ATOM 3693 N N . VAL B 1 174 ? -12.109 21.797 -5.059 1 98.94 174 VAL B N 1
ATOM 3694 C CA . VAL B 1 174 ? -11.883 21.422 -3.666 1 98.94 174 VAL B CA 1
ATOM 3695 C C . VAL B 1 174 ? -10.555 22 -3.188 1 98.94 174 VAL B C 1
ATOM 3697 O O . VAL B 1 174 ? -10.477 22.594 -2.105 1 98.94 174 VAL B O 1
ATOM 3700 N N . VAL B 1 175 ? -9.531 21.922 -3.994 1 98.94 175 VAL B N 1
ATOM 3701 C CA . VAL B 1 175 ? -8.203 22.438 -3.662 1 98.94 175 VAL B CA 1
ATOM 3702 C C . VAL B 1 175 ? -8.266 23.953 -3.51 1 98.94 175 VAL B C 1
ATOM 3704 O O . VAL B 1 175 ? -7.734 24.5 -2.543 1 98.94 175 VAL B O 1
ATOM 3707 N N . ASP B 1 176 ? -8.922 24.594 -4.422 1 98.88 176 ASP B N 1
ATOM 3708 C CA . ASP B 1 176 ? -9.016 26.062 -4.398 1 98.88 176 ASP B CA 1
ATOM 3709 C C . ASP B 1 176 ? -9.734 26.547 -3.145 1 98.88 176 ASP B C 1
ATOM 3711 O O . ASP B 1 176 ? -9.305 27.5 -2.508 1 98.88 176 ASP B O 1
ATOM 3715 N N . ARG B 1 177 ? -10.812 25.906 -2.855 1 98.81 177 ARG B N 1
ATOM 3716 C CA . ARG B 1 177 ? -11.555 26.297 -1.662 1 98.81 177 ARG B CA 1
ATOM 3717 C C . ARG B 1 177 ? -10.727 26.078 -0.402 1 98.81 177 ARG B C 1
ATOM 3719 O O . ARG B 1 177 ? -10.766 26.891 0.52 1 98.81 177 ARG B O 1
ATOM 3726 N N . ALA B 1 178 ? -9.992 25 -0.351 1 98.94 178 ALA B N 1
ATOM 3727 C CA . ALA B 1 178 ? -9.125 24.703 0.784 1 98.94 178 ALA B CA 1
ATOM 3728 C C . ALA B 1 178 ? -8.039 25.766 0.934 1 98.94 178 ALA B C 1
ATOM 3730 O O . ALA B 1 178 ? -7.773 26.234 2.043 1 98.94 178 ALA B O 1
ATOM 3731 N N . LEU B 1 179 ? -7.492 26.141 -0.178 1 98.94 179 LEU B N 1
ATOM 3732 C CA . LEU B 1 179 ? -6.422 27.141 -0.155 1 98.94 179 LEU B CA 1
ATOM 3733 C C . LEU B 1 179 ? -6.938 28.484 0.327 1 98.94 179 LEU B C 1
ATOM 3735 O O . LEU B 1 179 ? -6.254 29.188 1.076 1 98.94 179 LEU B O 1
ATOM 3739 N N . ALA B 1 180 ? -8.086 28.875 -0.107 1 98.81 180 ALA B N 1
ATOM 3740 C CA . ALA B 1 180 ? -8.688 30.125 0.353 1 98.81 180 ALA B CA 1
ATOM 3741 C C . ALA B 1 180 ? -8.883 30.109 1.866 1 98.81 180 ALA B C 1
ATOM 3743 O O . ALA B 1 180 ? -8.539 31.078 2.549 1 98.81 180 ALA B O 1
ATOM 3744 N N . ALA B 1 181 ? -9.391 29.031 2.344 1 98.88 181 ALA B N 1
ATOM 3745 C CA . ALA B 1 181 ? -9.609 28.891 3.781 1 98.88 181 ALA B CA 1
ATOM 3746 C C . ALA B 1 181 ? -8.289 28.906 4.543 1 98.88 181 ALA B C 1
ATOM 3748 O O . ALA B 1 181 ? -8.172 29.531 5.598 1 98.88 181 ALA B O 1
ATOM 3749 N N . ALA B 1 182 ? -7.324 28.156 4.051 1 98.88 182 ALA B N 1
ATOM 3750 C CA . ALA B 1 182 ? -6.012 28.078 4.68 1 98.88 182 ALA B CA 1
ATOM 3751 C C . ALA B 1 182 ? -5.359 29.453 4.762 1 98.88 182 ALA B C 1
ATOM 3753 O O . ALA B 1 182 ? -4.684 29.781 5.742 1 98.88 182 ALA B O 1
ATOM 3754 N N . GLY B 1 183 ? -5.539 30.203 3.74 1 98 183 GLY B N 1
ATOM 3755 C CA . GLY B 1 183 ? -4.945 31.531 3.662 1 98 183 GLY B CA 1
ATOM 3756 C C . GLY B 1 183 ? -5.422 32.469 4.762 1 98 183 GLY B C 1
ATOM 3757 O O . GLY B 1 183 ? -4.766 33.469 5.059 1 98 183 GLY B O 1
ATOM 3758 N N . ASP B 1 184 ? -6.504 32.156 5.383 1 97.5 184 ASP B N 1
ATOM 3759 C CA . ASP B 1 184 ? -7.086 33 6.422 1 97.5 184 ASP B CA 1
ATOM 3760 C C . ASP B 1 184 ? -6.594 32.594 7.805 1 97.5 184 ASP B C 1
ATOM 3762 O O . ASP B 1 184 ? -6.996 33.188 8.812 1 97.5 184 ASP B O 1
ATOM 3766 N N . VAL B 1 185 ? -5.773 31.594 7.863 1 98.31 185 VAL B N 1
ATOM 3767 C CA . VAL B 1 185 ? -5.273 31.078 9.141 1 98.31 185 VAL B CA 1
ATOM 3768 C C . VAL B 1 185 ? -3.799 31.438 9.297 1 98.31 185 VAL B C 1
ATOM 3770 O O . VAL B 1 185 ? -2.992 31.188 8.398 1 98.31 185 VAL B O 1
ATOM 3773 N N . ASP B 1 186 ? -3.48 32.031 10.375 1 97.12 186 ASP B N 1
ATOM 3774 C CA . ASP B 1 186 ? -2.068 32.219 10.695 1 97.12 186 ASP B CA 1
ATOM 3775 C C . ASP B 1 186 ? -1.472 30.969 11.32 1 97.12 186 ASP B C 1
ATOM 3777 O O . ASP B 1 186 ? -1.826 30.609 12.438 1 97.12 186 ASP B O 1
ATOM 3781 N N . PRO B 1 187 ? -0.554 30.359 10.578 1 98.25 187 PRO B N 1
ATOM 3782 C CA . PRO B 1 187 ? 0.07 29.203 11.227 1 98.25 187 PRO B CA 1
ATOM 3783 C C . PRO B 1 187 ? 0.854 29.578 12.484 1 98.25 187 PRO B C 1
ATOM 3785 O O . PRO B 1 187 ? 1.365 30.703 12.586 1 98.25 187 PRO B O 1
ATOM 3788 N N . LEU B 1 188 ? 0.921 28.625 13.398 1 98.5 188 LEU B N 1
ATOM 3789 C CA . LEU B 1 188 ? 1.73 28.828 14.602 1 98.5 188 LEU B CA 1
ATOM 3790 C C . LEU B 1 188 ? 3.215 28.859 14.25 1 98.5 188 LEU B C 1
ATOM 3792 O O . LEU B 1 188 ? 3.635 28.281 13.242 1 98.5 188 LEU B O 1
ATOM 3796 N N . GLU B 1 189 ? 3.939 29.562 15.102 1 98.25 189 GLU B N 1
ATOM 3797 C CA . GLU B 1 189 ? 5.398 29.609 15.016 1 98.25 189 GLU B CA 1
ATOM 3798 C C . GLU B 1 189 ? 6.039 29.062 16.281 1 98.25 189 GLU B C 1
ATOM 3800 O O . GLU B 1 189 ? 5.391 28.984 17.328 1 98.25 189 GLU B O 1
ATOM 3805 N N . ASP B 1 190 ? 7.215 28.625 16.125 1 98.19 190 ASP B N 1
ATOM 3806 C CA . ASP B 1 190 ? 7.992 28.125 17.25 1 98.19 190 ASP B CA 1
ATOM 3807 C C . ASP B 1 190 ? 9.469 28.5 17.109 1 98.19 190 ASP B C 1
ATOM 3809 O O . ASP B 1 190 ? 10.109 28.156 16.109 1 98.19 190 ASP B O 1
ATOM 3813 N N . ASP B 1 191 ? 10.047 29.156 18.156 1 97.44 191 ASP B N 1
ATOM 3814 C CA . ASP B 1 191 ? 11.406 29.672 18.109 1 97.44 191 ASP B CA 1
ATOM 3815 C C . ASP B 1 191 ? 12.422 28.547 17.984 1 97.44 191 ASP B C 1
ATOM 3817 O O . ASP B 1 191 ? 13.445 28.688 17.312 1 97.44 191 ASP B O 1
ATOM 3821 N N . ASP B 1 192 ? 12.211 27.516 18.656 1 97.62 192 ASP B N 1
ATOM 3822 C CA . ASP B 1 192 ? 13.133 26.375 18.594 1 97.62 192 ASP B CA 1
ATOM 3823 C C . ASP B 1 192 ? 13.133 25.75 17.203 1 97.62 192 ASP B C 1
ATOM 3825 O O . ASP B 1 192 ? 14.188 25.359 16.703 1 97.62 192 ASP B O 1
ATOM 3829 N N . ALA B 1 193 ? 11.945 25.594 16.641 1 97.56 193 ALA B N 1
ATOM 3830 C CA . ALA B 1 193 ? 11.852 25.094 15.273 1 97.56 193 ALA B CA 1
ATOM 3831 C C . ALA B 1 193 ? 12.578 26 14.297 1 97.56 193 ALA B C 1
ATOM 3833 O O . ALA B 1 193 ? 13.273 25.531 13.391 1 97.56 193 ALA B O 1
ATOM 3834 N N . LEU B 1 194 ? 12.414 27.266 14.492 1 97.31 194 LEU B N 1
ATOM 3835 C CA . LEU B 1 194 ? 13.07 28.234 13.633 1 97.31 194 LEU B CA 1
ATOM 3836 C C . LEU B 1 194 ? 14.586 28.156 13.781 1 97.31 194 LEU B C 1
ATOM 3838 O O . LEU B 1 194 ? 15.32 28.281 12.797 1 97.31 194 LEU B O 1
ATOM 3842 N N . GLU B 1 195 ? 15.086 28.062 14.977 1 96.19 195 GLU B N 1
ATOM 3843 C CA . GLU B 1 195 ? 16.516 27.922 15.211 1 96.19 195 GLU B CA 1
ATOM 3844 C C . GLU B 1 195 ? 17.078 26.688 14.5 1 96.19 195 GLU B C 1
ATOM 3846 O O . GLU B 1 195 ? 18.141 26.75 13.883 1 96.19 195 GLU B O 1
ATOM 3851 N N . TYR B 1 196 ? 16.375 25.625 14.625 1 95.56 196 TYR B N 1
ATOM 3852 C CA . TYR B 1 196 ? 16.781 24.406 13.938 1 95.56 196 TYR B CA 1
ATOM 3853 C C . TYR B 1 196 ? 16.781 24.609 12.422 1 95.56 196 TYR B C 1
ATOM 3855 O O . TYR B 1 196 ? 17.688 24.156 11.734 1 95.56 196 TYR B O 1
ATOM 3863 N N . GLN B 1 197 ? 15.773 25.266 11.906 1 97 197 GLN B N 1
ATOM 3864 C CA . GLN B 1 197 ? 15.633 25.562 10.484 1 97 197 GLN B CA 1
ATOM 3865 C C . GLN B 1 197 ? 16.844 26.328 9.961 1 97 197 GLN B C 1
ATOM 3867 O O . GLN B 1 197 ? 17.25 26.156 8.805 1 97 197 GLN B O 1
ATOM 3872 N N . ARG B 1 198 ? 17.453 27.078 10.742 1 96.25 198 ARG B N 1
ATOM 3873 C CA . ARG B 1 198 ? 18.578 27.922 10.344 1 96.25 198 ARG B CA 1
ATOM 3874 C C . ARG B 1 198 ? 19.812 27.078 10.039 1 96.25 198 ARG B C 1
ATOM 3876 O O . ARG B 1 198 ? 20.766 27.562 9.422 1 96.25 198 ARG B O 1
ATOM 3883 N N . GLU B 1 199 ? 19.781 25.891 10.469 1 95.19 199 GLU B N 1
ATOM 3884 C CA . GLU B 1 199 ? 20.875 24.984 10.125 1 95.19 199 GLU B CA 1
ATOM 3885 C C . GLU B 1 199 ? 20.859 24.656 8.633 1 95.19 199 GLU B C 1
ATOM 3887 O O . GLU B 1 199 ? 21.844 24.109 8.109 1 95.19 199 GLU B O 1
ATOM 3892 N N . TYR B 1 200 ? 19.719 24.969 8.023 1 96.62 200 TYR B N 1
ATOM 3893 C CA . TYR B 1 200 ? 19.562 24.719 6.602 1 96.62 200 TYR B CA 1
ATOM 3894 C C . TYR B 1 200 ? 19.594 26.016 5.812 1 96.62 200 TYR B C 1
ATOM 3896 O O . TYR B 1 200 ? 18.562 26.672 5.652 1 96.62 200 TYR B O 1
ATOM 3904 N N . PRO B 1 201 ? 20.688 26.25 5.172 1 96.38 201 PRO B N 1
ATOM 3905 C CA . PRO B 1 201 ? 20.812 27.531 4.484 1 96.38 201 PRO B CA 1
ATOM 3906 C C . PRO B 1 201 ? 19.828 27.688 3.332 1 96.38 201 PRO B C 1
ATOM 3908 O O . PRO B 1 201 ? 19.453 28.812 2.98 1 96.38 201 PRO B O 1
ATOM 3911 N N . ALA B 1 202 ? 19.375 26.609 2.789 1 95.88 202 ALA B N 1
ATOM 3912 C CA . ALA B 1 202 ? 18.484 26.672 1.641 1 95.88 202 ALA B CA 1
ATOM 3913 C C . ALA B 1 202 ? 17.047 26.938 2.082 1 95.88 202 ALA B C 1
ATOM 3915 O O . ALA B 1 202 ? 16.188 27.266 1.261 1 95.88 202 ALA B O 1
ATOM 3916 N N . ALA B 1 203 ? 16.766 26.719 3.354 1 97.44 203 ALA B N 1
ATOM 3917 C CA . ALA B 1 203 ? 15.406 26.875 3.854 1 97.44 203 ALA B CA 1
ATOM 3918 C C . ALA B 1 203 ? 15.016 28.344 3.912 1 97.44 203 ALA B C 1
ATOM 3920 O O . ALA B 1 203 ? 15.875 29.219 4.07 1 97.44 203 ALA B O 1
ATOM 3921 N N . PRO B 1 204 ? 13.727 28.578 3.756 1 95.81 204 PRO B N 1
ATOM 3922 C CA . PRO B 1 204 ? 13.281 29.969 3.961 1 95.81 204 PRO B CA 1
ATOM 3923 C C . PRO B 1 204 ? 13.688 30.516 5.328 1 95.81 204 PRO B C 1
ATOM 3925 O O . PRO B 1 204 ? 13.703 29.781 6.312 1 95.81 204 PRO B O 1
ATOM 3928 N N . GLN B 1 205 ? 13.898 31.75 5.359 1 91.81 205 GLN B N 1
ATOM 3929 C CA . GLN B 1 205 ? 14.289 32.375 6.617 1 91.81 205 GLN B CA 1
ATOM 3930 C C . GLN B 1 205 ? 13.078 32.906 7.371 1 91.81 205 GLN B C 1
ATOM 3932 O O . GLN B 1 205 ? 13.219 33.531 8.422 1 91.81 205 GLN B O 1
ATOM 3937 N N . THR B 1 206 ? 11.953 32.656 6.855 1 91.62 206 THR B N 1
ATOM 3938 C CA . THR B 1 206 ? 10.703 33.094 7.457 1 91.62 206 THR B CA 1
ATOM 3939 C C . THR B 1 206 ? 10 31.938 8.156 1 91.62 206 THR B C 1
ATOM 3941 O O . THR B 1 206 ? 10.469 30.797 8.117 1 91.62 206 THR B O 1
ATOM 3944 N N . 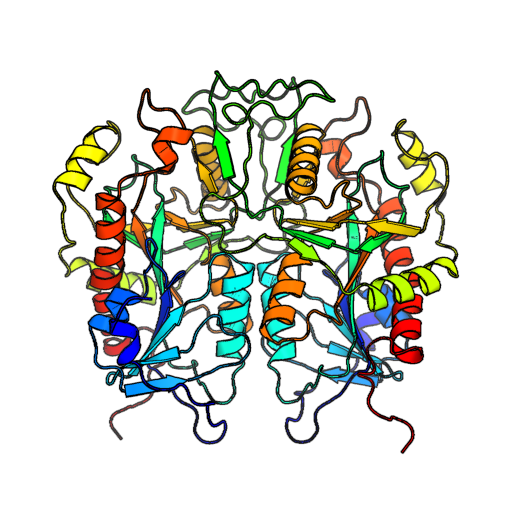GLY B 1 207 ? 8.953 32.281 8.875 1 95.88 207 GLY B N 1
ATOM 3945 C CA . GLY B 1 207 ? 8.141 31.266 9.547 1 95.88 207 GLY B CA 1
ATOM 3946 C C . GLY B 1 207 ? 7.25 30.484 8.594 1 95.88 207 GLY B C 1
ATOM 3947 O O . GLY B 1 207 ? 7.398 30.594 7.371 1 95.88 207 GLY B O 1
ATOM 3948 N N . PRO B 1 208 ? 6.375 29.688 9.156 1 98.56 208 PRO B N 1
ATOM 3949 C CA . PRO B 1 208 ? 5.516 28.797 8.375 1 98.56 208 PRO B CA 1
ATOM 3950 C C . PRO B 1 208 ? 4.613 29.547 7.402 1 98.56 208 PRO B C 1
ATOM 3952 O O . PRO B 1 208 ? 4.152 30.656 7.707 1 98.56 208 PRO B O 1
ATOM 3955 N N . THR B 1 209 ? 4.387 28.953 6.281 1 98.25 209 THR B N 1
ATOM 3956 C CA . THR B 1 209 ? 3.516 29.484 5.234 1 98.25 209 THR B CA 1
ATOM 3957 C C . THR B 1 209 ? 2.508 28.422 4.793 1 98.25 209 THR B C 1
ATOM 3959 O O . THR B 1 209 ? 2.553 27.281 5.254 1 98.25 209 THR B O 1
ATOM 3962 N N . ILE B 1 210 ? 1.539 28.859 3.959 1 98.75 210 ILE B N 1
ATOM 3963 C CA . ILE B 1 210 ? 0.635 27.953 3.266 1 98.75 210 ILE B CA 1
ATOM 3964 C C . ILE B 1 210 ? 1.168 27.656 1.863 1 98.75 210 ILE B C 1
ATOM 3966 O O . ILE B 1 210 ? 1.51 28.578 1.12 1 98.75 210 ILE B O 1
ATOM 3970 N N . GLU B 1 211 ? 1.307 26.391 1.587 1 98.44 211 GLU B N 1
ATOM 3971 C CA . GLU B 1 211 ? 1.834 25.969 0.292 1 98.44 211 GLU B CA 1
ATOM 3972 C C . GLU B 1 211 ? 0.792 25.188 -0.5 1 98.44 211 GLU B C 1
ATOM 3974 O O . GLU B 1 211 ? -0.119 24.594 0.08 1 98.44 211 GLU B O 1
ATOM 3979 N N . ARG B 1 212 ? 0.844 25.25 -1.813 1 98.75 212 ARG B N 1
ATOM 3980 C CA . ARG B 1 212 ? 0.156 24.359 -2.75 1 98.75 212 ARG B CA 1
ATOM 3981 C C . ARG B 1 212 ? 1.15 23.5 -3.512 1 98.75 212 ARG B C 1
ATOM 3983 O O . ARG B 1 212 ? 2.176 23.984 -3.988 1 98.75 212 ARG B O 1
ATOM 3990 N N . GLY B 1 213 ? 0.859 22.172 -3.611 1 98.56 213 GLY B N 1
ATOM 3991 C CA . GLY B 1 213 ? 1.727 21.422 -4.512 1 98.56 213 GLY B CA 1
ATOM 3992 C C . GLY B 1 213 ? 1.634 19.922 -4.324 1 98.56 213 GLY B C 1
ATOM 3993 O O . GLY B 1 213 ? 0.789 19.438 -3.57 1 98.56 213 GLY B O 1
ATOM 3994 N N . THR B 1 214 ? 2.535 19.203 -4.977 1 98.88 214 THR B N 1
ATOM 3995 C CA . THR B 1 214 ? 2.547 17.75 -5.043 1 98.88 214 THR B CA 1
ATOM 3996 C C . THR B 1 214 ? 2.992 17.141 -3.713 1 98.88 214 THR B C 1
ATOM 3998 O O . THR B 1 214 ? 3.969 17.594 -3.115 1 98.88 214 THR B O 1
ATOM 4001 N N . THR B 1 215 ? 2.215 16.266 -3.203 1 98.94 215 THR B N 1
ATOM 4002 C CA . THR B 1 215 ? 2.654 15.422 -2.098 1 98.94 215 THR B CA 1
ATOM 4003 C C . THR B 1 215 ? 3.049 14.039 -2.6 1 98.94 215 THR B C 1
ATOM 4005 O O . THR B 1 215 ? 2.395 13.484 -3.484 1 98.94 215 THR B O 1
ATOM 4008 N N . VAL B 1 216 ? 4.188 13.547 -2.16 1 98.94 216 VAL B N 1
ATOM 4009 C CA . VAL B 1 216 ? 4.742 12.273 -2.607 1 98.94 216 VAL B CA 1
ATOM 4010 C C . VAL B 1 216 ? 4.547 11.219 -1.523 1 98.94 216 VAL B C 1
ATOM 4012 O O . VAL B 1 216 ? 4.941 11.422 -0.372 1 98.94 216 VAL B O 1
ATOM 4015 N N . CYS B 1 217 ? 3.947 10.125 -1.938 1 98.88 217 CYS B N 1
ATOM 4016 C CA . CYS B 1 217 ? 3.621 9.039 -1.021 1 98.88 217 CYS B CA 1
ATOM 4017 C C . CYS B 1 217 ? 4.566 7.863 -1.213 1 98.88 217 CYS B C 1
ATOM 4019 O O . CYS B 1 217 ? 4.773 7.402 -2.338 1 98.88 217 CYS B O 1
ATOM 4021 N N . GLY B 1 218 ? 5.113 7.387 -0.135 1 98.44 218 GLY B N 1
ATOM 4022 C CA . GLY B 1 218 ? 5.906 6.172 -0.16 1 98.44 218 GLY B CA 1
ATOM 4023 C C . GLY B 1 218 ? 6.027 5.508 1.2 1 98.44 218 GLY B C 1
ATOM 4024 O O . GLY B 1 218 ? 6.105 6.191 2.225 1 98.44 218 GLY B O 1
ATOM 4025 N N . ASP B 1 219 ? 6.145 4.18 1.167 1 98 219 ASP B N 1
ATOM 4026 C CA . ASP B 1 219 ? 6.27 3.438 2.418 1 98 219 ASP B CA 1
ATOM 4027 C C . ASP B 1 219 ? 7.719 3.412 2.898 1 98 219 ASP B C 1
ATOM 4029 O O . ASP B 1 219 ? 7.984 3.178 4.078 1 98 219 ASP B O 1
ATOM 4033 N N . GLU B 1 220 ? 8.617 3.545 1.977 1 96.75 220 GLU B N 1
ATOM 4034 C CA . GLU B 1 220 ? 10.023 3.646 2.354 1 96.75 220 GLU B CA 1
ATOM 4035 C C . GLU B 1 220 ? 10.344 5.023 2.93 1 96.75 220 GLU B C 1
ATOM 4037 O O . GLU B 1 220 ? 10.039 6.047 2.312 1 96.75 220 GLU B O 1
ATOM 4042 N N . PHE B 1 221 ? 10.875 4.973 4.066 1 94.5 221 PHE B N 1
ATOM 4043 C CA . PHE B 1 221 ? 11.328 6.219 4.676 1 94.5 221 PHE B CA 1
ATOM 4044 C C . PHE B 1 221 ? 12.742 6.562 4.227 1 94.5 221 PHE B C 1
ATOM 4046 O O . PHE B 1 221 ? 13.711 6.281 4.934 1 94.5 221 PHE B O 1
ATOM 4053 N N . TRP B 1 222 ? 12.867 7.254 3.172 1 95.56 222 TRP B N 1
ATOM 4054 C CA . TRP B 1 222 ? 14.156 7.629 2.592 1 95.56 222 TRP B CA 1
ATOM 4055 C C . TRP B 1 222 ? 14.633 8.969 3.146 1 95.56 222 TRP B C 1
ATOM 4057 O O . TRP B 1 222 ? 13.82 9.805 3.545 1 95.56 222 TRP B O 1
ATOM 4067 N N . HIS B 1 223 ? 15.898 9.156 3.162 1 95.31 223 HIS B N 1
ATOM 4068 C CA . HIS B 1 223 ? 16.5 10.383 3.676 1 95.31 223 HIS B CA 1
ATOM 4069 C C . HIS B 1 223 ? 17.812 10.695 2.957 1 95.31 223 HIS B C 1
ATOM 4071 O O . HIS B 1 223 ? 18.688 9.836 2.85 1 95.31 223 HIS B O 1
ATOM 4077 N N . GLY B 1 224 ? 17.891 11.914 2.393 1 93.75 224 GLY B N 1
ATOM 4078 C CA . GLY B 1 224 ? 19.125 12.352 1.788 1 93.75 224 GLY B CA 1
ATOM 4079 C C . GLY B 1 224 ? 18.938 12.953 0.408 1 93.75 224 GLY B C 1
ATOM 4080 O O . GLY B 1 224 ? 17.938 12.695 -0.259 1 93.75 224 GLY B O 1
ATOM 4081 N N . PRO B 1 225 ? 19.953 13.758 -0.069 1 92.25 225 PRO B N 1
ATOM 4082 C CA . PRO B 1 225 ? 19.797 14.523 -1.308 1 92.25 225 PRO B CA 1
ATOM 4083 C C . PRO B 1 225 ? 19.672 13.633 -2.543 1 92.25 225 PRO B C 1
ATOM 4085 O O . PRO B 1 225 ? 19 14.008 -3.508 1 92.25 225 PRO B O 1
ATOM 4088 N N . ARG B 1 226 ? 20.312 12.477 -2.543 1 91.31 226 ARG B N 1
ATOM 4089 C CA . ARG B 1 226 ? 20.219 11.57 -3.686 1 91.31 226 ARG B CA 1
ATOM 4090 C C . ARG B 1 226 ? 18.766 11.172 -3.941 1 91.31 226 ARG B C 1
ATOM 4092 O O . ARG B 1 226 ? 18.266 11.289 -5.066 1 91.31 226 ARG B O 1
ATOM 4099 N N . TYR B 1 227 ? 18.125 10.75 -2.936 1 95.06 227 TYR B N 1
ATOM 4100 C CA . TYR B 1 227 ? 16.766 10.281 -3.086 1 95.06 227 TYR B CA 1
ATOM 4101 C C . TYR B 1 227 ? 15.805 11.445 -3.326 1 95.06 227 TYR B C 1
ATOM 4103 O O . TYR B 1 227 ? 14.812 11.305 -4.039 1 95.06 227 TYR B O 1
ATOM 4111 N N . ALA B 1 228 ? 16.141 12.586 -2.77 1 95.44 228 ALA B N 1
ATOM 4112 C CA . ALA B 1 228 ? 15.359 13.781 -3.066 1 95.44 228 ALA B CA 1
ATOM 4113 C C . ALA B 1 228 ? 15.391 14.102 -4.559 1 95.44 228 ALA B C 1
ATOM 4115 O O . ALA B 1 228 ? 14.367 14.461 -5.145 1 95.44 228 ALA B O 1
ATOM 4116 N N . ARG B 1 229 ? 16.547 13.93 -5.172 1 94.62 229 ARG B N 1
ATOM 4117 C CA . ARG B 1 229 ? 16.672 14.172 -6.605 1 94.62 229 ARG B CA 1
ATOM 4118 C C . ARG B 1 229 ? 15.859 13.156 -7.406 1 94.62 229 ARG B C 1
ATOM 4120 O O . ARG B 1 229 ? 15.25 13.5 -8.414 1 94.62 229 ARG B O 1
ATOM 4127 N N . GLU B 1 230 ? 15.93 11.953 -6.973 1 95.62 230 GLU B N 1
ATOM 4128 C CA . GLU B 1 230 ? 15.156 10.914 -7.648 1 95.62 230 GLU B CA 1
ATOM 4129 C C . GLU B 1 230 ? 13.656 11.188 -7.559 1 95.62 230 GLU B C 1
ATOM 4131 O O . GLU B 1 230 ? 12.938 11.031 -8.539 1 95.62 230 GLU B O 1
ATOM 4136 N N . VAL B 1 231 ? 13.219 11.609 -6.402 1 97.62 231 VAL B N 1
ATOM 4137 C CA . VAL B 1 231 ? 11.812 11.945 -6.191 1 97.62 231 VAL B CA 1
ATOM 4138 C C . VAL B 1 231 ? 11.422 13.109 -7.098 1 97.62 231 VAL B C 1
ATOM 4140 O O . VAL B 1 231 ? 10.375 13.07 -7.754 1 97.62 231 VAL B O 1
ATOM 4143 N N . ALA B 1 232 ? 12.25 14.102 -7.098 1 96.69 232 ALA B N 1
ATOM 4144 C CA . ALA B 1 232 ? 11.984 15.258 -7.961 1 96.69 232 ALA B CA 1
ATOM 4145 C C . ALA B 1 232 ? 11.867 14.828 -9.422 1 96.69 232 ALA B C 1
ATOM 4147 O O . ALA B 1 232 ? 10.977 15.297 -10.141 1 96.69 232 ALA B O 1
ATOM 4148 N N . TRP B 1 233 ? 12.742 13.938 -9.852 1 96.5 233 TRP B N 1
ATOM 4149 C CA . TRP B 1 233 ? 12.711 13.453 -11.227 1 96.5 233 TRP B CA 1
ATOM 4150 C C . TRP B 1 233 ? 11.383 12.766 -11.531 1 96.5 233 TRP B C 1
ATOM 4152 O O . TRP B 1 233 ? 10.789 13 -12.586 1 96.5 233 TRP B O 1
ATOM 4162 N N . LEU B 1 234 ? 10.961 11.906 -10.641 1 97.44 234 LEU B N 1
ATOM 4163 C CA . LEU B 1 234 ? 9.719 11.188 -10.875 1 97.44 234 LEU B CA 1
ATOM 4164 C C . LEU B 1 234 ? 8.547 12.148 -11 1 97.44 234 LEU B C 1
ATOM 4166 O O . LEU B 1 234 ? 7.684 11.977 -11.867 1 97.44 234 LEU B O 1
ATOM 4170 N N . CYS B 1 235 ? 8.469 13.141 -10.133 1 98.06 235 CYS B N 1
ATOM 4171 C CA . CYS B 1 235 ? 7.406 14.141 -10.188 1 98.06 235 CYS B CA 1
ATOM 4172 C C . CYS B 1 235 ? 7.445 14.906 -11.508 1 98.06 235 CYS B C 1
ATOM 4174 O O . CYS B 1 235 ? 6.398 15.18 -12.102 1 98.06 235 CYS B O 1
ATOM 4176 N N . GLU B 1 236 ? 8.633 15.242 -11.969 1 97 236 GLU B N 1
ATOM 4177 C CA . GLU B 1 236 ? 8.773 15.93 -13.25 1 97 236 GLU B CA 1
ATOM 4178 C C . GLU B 1 236 ? 8.328 15.039 -14.406 1 97 236 GLU B C 1
ATOM 4180 O O . GLU B 1 236 ? 7.688 15.508 -15.344 1 97 236 GLU B O 1
ATOM 4185 N N . ALA B 1 237 ? 8.688 13.805 -14.32 1 96.38 237 ALA B N 1
ATOM 4186 C CA . ALA B 1 237 ? 8.312 12.859 -15.367 1 96.38 237 ALA B CA 1
ATOM 4187 C C . ALA B 1 237 ? 6.801 12.773 -15.508 1 96.38 237 ALA B C 1
ATOM 4189 O O . ALA B 1 237 ? 6.285 12.547 -16.609 1 96.38 237 ALA B O 1
ATOM 4190 N N . TYR B 1 238 ? 6.086 12.961 -14.406 1 97.62 238 TYR B N 1
ATOM 4191 C CA . TYR B 1 238 ? 4.629 12.914 -14.422 1 97.62 238 TYR B CA 1
ATOM 4192 C C . TYR B 1 238 ? 4.039 14.297 -14.656 1 97.62 238 TYR B C 1
ATOM 4194 O O . TYR B 1 238 ? 2.82 14.461 -14.734 1 97.62 238 TYR B O 1
ATOM 4202 N N . GLY B 1 239 ? 4.855 15.312 -14.703 1 97.81 239 GLY B N 1
ATOM 4203 C CA . GLY B 1 239 ? 4.41 16.672 -14.992 1 97.81 239 GLY B CA 1
ATOM 4204 C C . GLY B 1 239 ? 3.789 17.359 -13.797 1 97.81 239 GLY B C 1
ATOM 4205 O O . GLY B 1 239 ? 2.928 18.234 -13.953 1 97.81 239 GLY B O 1
ATOM 4206 N N . VAL B 1 240 ? 4.211 16.953 -12.562 1 98.38 240 VAL B N 1
ATOM 4207 C CA . VAL B 1 240 ? 3.576 17.531 -11.383 1 98.38 240 VAL B CA 1
ATOM 4208 C C . VAL B 1 240 ? 4.645 18.047 -10.422 1 98.38 240 VAL B C 1
ATOM 4210 O O . VAL B 1 240 ? 4.406 18.156 -9.219 1 98.38 240 VAL B O 1
ATOM 4213 N N . GLY B 1 241 ? 5.875 18.219 -10.828 1 95.75 241 GLY B N 1
ATOM 4214 C CA . GLY B 1 241 ? 6.93 18.797 -10.016 1 95.75 241 GLY B CA 1
ATOM 4215 C C . GLY B 1 241 ? 6.797 20.312 -9.859 1 95.75 241 GLY B C 1
ATOM 4216 O O . GLY B 1 241 ? 6.062 20.953 -10.609 1 95.75 241 GLY B O 1
ATOM 4217 N N . PRO B 1 242 ? 7.523 20.844 -8.93 1 96.81 242 PRO B N 1
ATOM 4218 C CA . PRO B 1 242 ? 8.258 20.219 -7.836 1 96.81 242 PRO B CA 1
ATOM 4219 C C . PRO B 1 242 ? 7.34 19.688 -6.734 1 96.81 242 PRO B C 1
ATOM 4221 O O . PRO B 1 242 ? 6.203 20.156 -6.594 1 96.81 242 PRO B O 1
ATOM 4224 N N . TYR B 1 243 ? 7.82 18.703 -5.992 1 98.56 243 TYR B N 1
ATOM 4225 C CA . TYR B 1 243 ? 7.035 18.25 -4.848 1 98.56 243 TYR B CA 1
ATOM 4226 C C . TYR B 1 243 ? 7.199 19.188 -3.662 1 98.56 243 TYR B C 1
ATOM 4228 O O . TYR B 1 243 ? 8.211 19.891 -3.547 1 98.56 243 TYR B O 1
ATOM 4236 N N . VAL B 1 244 ? 6.195 19.156 -2.771 1 98.75 244 VAL B N 1
ATOM 4237 C CA . VAL B 1 244 ? 6.199 20.016 -1.602 1 98.75 244 VAL B CA 1
ATOM 4238 C C . VAL B 1 244 ? 6.352 19.188 -0.333 1 98.75 244 VAL B C 1
ATOM 4240 O O . VAL B 1 244 ? 7.086 19.562 0.583 1 98.75 244 VAL B O 1
ATOM 4243 N N . THR B 1 245 ? 5.66 18.062 -0.297 1 98.88 245 THR B N 1
ATOM 4244 C CA . THR B 1 245 ? 5.715 17.25 0.909 1 98.88 245 THR B CA 1
ATOM 4245 C C . THR B 1 245 ? 5.875 15.773 0.553 1 98.88 245 THR B C 1
ATOM 4247 O O . THR B 1 245 ? 5.617 15.375 -0.583 1 98.88 245 THR B O 1
ATOM 4250 N N . THR B 1 246 ? 6.34 14.984 1.514 1 98.62 246 THR B N 1
ATOM 4251 C CA . THR B 1 246 ? 6.434 13.531 1.434 1 98.62 246 THR B CA 1
ATOM 4252 C C . THR B 1 246 ? 5.707 12.875 2.609 1 98.62 246 THR B C 1
ATOM 4254 O O . THR B 1 246 ? 5.742 13.391 3.729 1 98.62 246 THR B O 1
ATOM 4257 N N . GLN B 1 247 ? 5.012 11.875 2.408 1 98.44 247 GLN B N 1
ATOM 4258 C CA . GLN B 1 247 ? 4.242 11.172 3.428 1 98.44 247 GLN B CA 1
ATOM 4259 C C . GLN B 1 247 ? 3.967 9.727 3.01 1 98.44 247 GLN B C 1
ATOM 4261 O O . GLN B 1 247 ? 4.488 9.258 1.996 1 98.44 247 GLN B O 1
ATOM 4266 N N . MET B 1 248 ? 3.18 8.945 3.754 1 98.31 248 MET B N 1
ATOM 4267 C CA . MET B 1 248 ? 3.195 7.5 3.537 1 98.31 248 MET B CA 1
ATOM 4268 C C . MET B 1 248 ? 1.803 6.984 3.195 1 98.31 248 MET B C 1
ATOM 4270 O O . MET B 1 248 ? 1.646 5.836 2.781 1 98.31 248 MET B O 1
ATOM 4274 N N . GLU B 1 249 ? 0.722 7.797 3.199 1 98.75 249 GLU B N 1
ATOM 4275 C CA . GLU B 1 249 ? -0.602 7.184 3.203 1 98.75 249 GLU B CA 1
ATOM 4276 C C . GLU B 1 249 ? -1.419 7.625 1.993 1 98.75 249 GLU B C 1
ATOM 4278 O O . GLU B 1 249 ? -2.307 6.902 1.538 1 98.75 249 GLU B O 1
ATOM 4283 N N . ASP B 1 250 ? -1.187 8.719 1.42 1 98.94 250 ASP B N 1
ATOM 4284 C CA . ASP B 1 250 ? -2.18 9.461 0.651 1 98.94 250 ASP B CA 1
ATOM 4285 C C . ASP B 1 250 ? -2.484 8.766 -0.672 1 98.94 250 ASP B C 1
ATOM 4287 O O . ASP B 1 250 ? -3.613 8.828 -1.165 1 98.94 250 ASP B O 1
ATOM 4291 N N . ALA B 1 251 ? -1.498 8.133 -1.329 1 98.94 251 ALA B N 1
ATOM 4292 C CA . ALA B 1 251 ? -1.76 7.441 -2.59 1 98.94 251 ALA B CA 1
ATOM 4293 C C . ALA B 1 251 ? -2.75 6.301 -2.396 1 98.94 251 ALA B C 1
ATOM 4295 O O . ALA B 1 251 ? -3.621 6.074 -3.24 1 98.94 251 ALA B O 1
ATOM 4296 N N . ALA B 1 252 ? -2.6 5.605 -1.328 1 98.94 252 ALA B N 1
ATOM 4297 C CA . ALA B 1 252 ? -3.498 4.492 -1.03 1 98.94 252 ALA B CA 1
ATOM 4298 C C . ALA B 1 252 ? -4.902 4.996 -0.7 1 98.94 252 ALA B C 1
ATOM 4300 O O . ALA B 1 252 ? -5.895 4.398 -1.12 1 98.94 252 ALA B O 1
ATOM 4301 N N . THR B 1 253 ? -4.965 6.082 0.093 1 98.94 253 THR B N 1
ATOM 4302 C CA . THR B 1 253 ? -6.25 6.691 0.405 1 98.94 253 THR B CA 1
ATOM 4303 C C . THR B 1 253 ? -6.977 7.105 -0.872 1 98.94 253 THR B C 1
ATOM 4305 O O . THR B 1 253 ? -8.156 6.785 -1.055 1 98.94 253 THR B O 1
ATOM 4308 N N . ALA B 1 254 ? -6.277 7.73 -1.754 1 98.94 254 ALA B N 1
ATOM 4309 C CA . ALA B 1 254 ? -6.855 8.18 -3.02 1 98.94 254 ALA B CA 1
ATOM 4310 C C . ALA B 1 254 ? -7.316 6.992 -3.859 1 98.94 254 ALA B C 1
ATOM 4312 O O . ALA B 1 254 ? -8.375 7.047 -4.492 1 98.94 254 ALA B O 1
ATOM 4313 N N . THR B 1 255 ? -6.531 5.918 -3.855 1 98.81 255 THR B N 1
ATOM 4314 C CA . THR B 1 255 ? -6.887 4.723 -4.613 1 98.81 255 THR B CA 1
ATOM 4315 C C . THR B 1 255 ? -8.195 4.125 -4.102 1 98.81 255 THR B C 1
ATOM 4317 O O . THR B 1 255 ? -9.078 3.789 -4.887 1 98.81 255 THR B O 1
ATOM 4320 N N . ALA B 1 256 ? -8.297 4.008 -2.812 1 98.94 256 ALA B N 1
ATOM 4321 C CA . ALA B 1 256 ? -9.523 3.471 -2.23 1 98.94 256 ALA B CA 1
ATOM 4322 C C . ALA B 1 256 ? -10.734 4.328 -2.598 1 98.94 256 ALA B C 1
ATOM 4324 O O . ALA B 1 256 ? -11.758 3.812 -3.043 1 98.94 256 ALA B O 1
ATOM 4325 N N . LEU B 1 257 ? -10.586 5.621 -2.473 1 98.94 257 LEU B N 1
ATOM 4326 C CA . LEU B 1 257 ? -11.68 6.531 -2.787 1 98.94 257 LEU B CA 1
ATOM 4327 C C . LEU B 1 257 ? -12.047 6.449 -4.266 1 98.94 257 LEU B C 1
ATOM 4329 O O . LEU B 1 257 ? -13.227 6.473 -4.617 1 98.94 257 LEU B O 1
ATOM 4333 N N . GLU B 1 258 ? -11.086 6.375 -5.082 1 98.69 258 GLU B N 1
ATOM 4334 C CA . GLU B 1 258 ? -11.32 6.277 -6.52 1 98.69 258 GLU B CA 1
ATOM 4335 C C . GLU B 1 258 ? -12.141 5.039 -6.863 1 98.69 258 GLU B C 1
ATOM 4337 O O . GLU B 1 258 ? -13.047 5.102 -7.695 1 98.69 258 GLU B O 1
ATOM 4342 N N . ARG B 1 259 ? -11.844 3.945 -6.246 1 98.5 259 ARG B N 1
ATOM 4343 C CA . ARG B 1 259 ? -12.516 2.68 -6.527 1 98.5 259 ARG B CA 1
ATOM 4344 C C . ARG B 1 259 ? -13.984 2.74 -6.133 1 98.5 259 ARG B C 1
ATOM 4346 O O . ARG B 1 259 ? -14.789 1.93 -6.598 1 98.5 259 ARG B O 1
ATOM 4353 N N . PHE B 1 260 ? -14.328 3.664 -5.27 1 98.56 260 PHE B N 1
ATOM 4354 C CA . PHE B 1 260 ? -15.719 3.842 -4.863 1 98.56 260 PHE B CA 1
ATOM 4355 C C . PHE B 1 260 ? -16.328 5.051 -5.555 1 98.56 260 PHE B C 1
ATOM 4357 O O . PHE B 1 260 ? -17.453 5.461 -5.219 1 98.56 260 PHE B O 1
ATOM 4364 N N . GLY B 1 261 ? -15.602 5.695 -6.469 1 98.19 261 GLY B N 1
ATOM 4365 C CA . GLY B 1 261 ? -16.094 6.832 -7.223 1 98.19 261 GLY B CA 1
ATOM 4366 C C . GLY B 1 261 ? -16.156 8.109 -6.402 1 98.19 261 GLY B C 1
ATOM 4367 O O . GLY B 1 261 ? -16.969 9 -6.691 1 98.19 261 GLY B O 1
ATOM 4368 N N . LEU B 1 262 ? -15.281 8.203 -5.328 1 98.62 262 LEU B N 1
ATOM 4369 C CA . LEU B 1 262 ? -15.406 9.32 -4.402 1 98.62 262 LEU B CA 1
ATOM 4370 C C . LEU B 1 262 ? -14.094 10.094 -4.312 1 98.62 262 LEU B C 1
ATOM 4372 O O . LEU B 1 262 ? -13.867 10.836 -3.352 1 98.62 262 LEU B O 1
ATOM 4376 N N . ARG B 1 263 ? -13.195 9.992 -5.227 1 98.62 263 ARG B N 1
ATOM 4377 C CA . ARG B 1 263 ? -11.891 10.633 -5.141 1 98.62 263 ARG B CA 1
ATOM 4378 C C . ARG B 1 263 ? -12.016 12.148 -5.289 1 98.62 263 ARG B C 1
ATOM 4380 O O . ARG B 1 263 ? -11.211 12.898 -4.738 1 98.62 263 ARG B O 1
ATOM 4387 N N . ASP B 1 264 ? -13.055 12.633 -5.969 1 98.62 264 ASP B N 1
ATOM 4388 C CA . ASP B 1 264 ? -13.203 14.062 -6.215 1 98.62 264 ASP B CA 1
ATOM 4389 C C . ASP B 1 264 ? -13.328 14.836 -4.906 1 98.62 264 ASP B C 1
ATOM 4391 O O . ASP B 1 264 ? -13.055 16.047 -4.859 1 98.62 264 ASP B O 1
ATOM 4395 N N . ARG B 1 265 ? -13.75 14.219 -3.896 1 98.5 265 ARG B N 1
ATOM 4396 C CA . ARG B 1 265 ? -14 14.906 -2.633 1 98.5 265 ARG B CA 1
ATOM 4397 C C . ARG B 1 265 ? -12.812 14.766 -1.689 1 98.5 265 ARG B C 1
ATOM 4399 O O . ARG B 1 265 ? -12.883 15.164 -0.526 1 98.5 265 ARG B O 1
ATOM 4406 N N . TYR B 1 266 ? -11.695 14.234 -2.139 1 98.94 266 TYR B N 1
ATOM 4407 C CA . TYR B 1 266 ? -10.508 13.961 -1.334 1 98.94 266 TYR B CA 1
ATOM 4408 C C . TYR B 1 266 ? -9.57 15.164 -1.336 1 98.94 266 TYR B C 1
ATOM 4410 O O . TYR B 1 266 ? -9.367 15.805 -2.371 1 98.94 266 TYR B O 1
ATOM 4418 N N . LEU B 1 267 ? -8.992 15.406 -0.211 1 98.94 267 LEU B N 1
ATOM 4419 C CA . LEU B 1 267 ? -7.953 16.422 -0.046 1 98.94 267 LEU B CA 1
ATOM 4420 C C . LEU B 1 267 ? -6.863 15.922 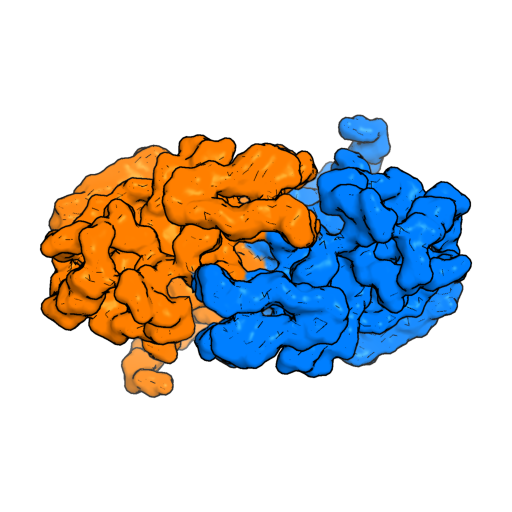0.9 1 98.94 267 LEU B C 1
ATOM 4422 O O . LEU B 1 267 ? -7.148 15.219 1.871 1 98.94 267 LEU B O 1
ATOM 4426 N N . SER B 1 268 ? -5.605 16.266 0.616 1 98.94 268 SER B N 1
ATOM 4427 C CA . SER B 1 268 ? -4.477 16.031 1.508 1 98.94 268 SER B CA 1
ATOM 4428 C C . SER B 1 268 ? -3.92 17.328 2.062 1 98.94 268 SER B C 1
ATOM 4430 O O . SER B 1 268 ? -3.549 18.219 1.301 1 98.94 268 SER B O 1
ATOM 4432 N N . VAL B 1 269 ? -3.865 17.438 3.342 1 98.94 269 VAL B N 1
ATOM 4433 C CA . VAL B 1 269 ? -3.312 18.578 4.07 1 98.94 269 VAL B CA 1
ATOM 4434 C C . VAL B 1 269 ? -2.174 18.109 4.977 1 98.94 269 VAL B C 1
ATOM 4436 O O . VAL B 1 269 ? -2.396 17.344 5.918 1 98.94 269 VAL B O 1
ATOM 4439 N N . ARG B 1 270 ? -0.954 18.562 4.695 1 98.88 270 ARG B N 1
ATOM 4440 C CA . ARG B 1 270 ? 0.225 18.062 5.398 1 98.88 270 ARG B CA 1
ATOM 4441 C C . ARG B 1 270 ? 1.085 19.219 5.91 1 98.88 270 ARG B C 1
ATOM 4443 O O . ARG B 1 270 ? 1.301 20.203 5.203 1 98.88 270 ARG B O 1
ATOM 4450 N N . ALA B 1 271 ? 1.533 19.078 7.113 1 98.88 271 ALA B N 1
ATOM 4451 C CA . ALA B 1 271 ? 2.426 20.078 7.68 1 98.88 271 ALA B CA 1
ATOM 4452 C C . ALA B 1 271 ? 3.857 19.562 7.77 1 98.88 271 ALA B C 1
ATOM 4454 O O . ALA B 1 271 ? 4.078 18.391 8.125 1 98.88 271 ALA B O 1
ATOM 4455 N N . VAL B 1 272 ? 4.809 20.422 7.547 1 98.69 272 VAL B N 1
ATOM 4456 C CA . VAL B 1 272 ? 6.215 20.047 7.43 1 98.69 272 VAL B CA 1
ATOM 4457 C C . VAL B 1 272 ? 6.816 19.859 8.82 1 98.69 272 VAL B C 1
ATOM 4459 O O . VAL B 1 272 ? 6.996 20.828 9.562 1 98.69 272 VAL B O 1
ATOM 4462 N N . SER B 1 273 ? 7.191 18.641 9.109 1 97.88 273 SER B N 1
ATOM 4463 C CA . SER B 1 273 ? 7.742 18.328 10.422 1 97.88 273 SER B CA 1
ATOM 4464 C C . SER B 1 273 ? 9.266 18.219 10.375 1 97.88 273 SER B C 1
ATOM 4466 O O . SER B 1 273 ? 9.93 18.375 11.398 1 97.88 273 SER B O 1
ATOM 4468 N N . ASN B 1 274 ? 9.828 17.906 9.25 1 97.12 274 ASN B N 1
ATOM 4469 C CA . ASN B 1 274 ? 11.258 17.688 9.062 1 97.12 274 ASN B CA 1
ATOM 4470 C C . ASN B 1 274 ? 11.664 17.844 7.598 1 97.12 274 ASN B C 1
ATOM 4472 O O . ASN B 1 274 ? 10.812 17.828 6.711 1 97.12 274 ASN B O 1
ATOM 4476 N N . TYR B 1 275 ? 12.945 18.047 7.438 1 97.56 275 TYR B N 1
ATOM 4477 C CA . TYR B 1 275 ? 13.461 18.047 6.074 1 97.56 275 TYR B CA 1
ATOM 4478 C C . TYR B 1 275 ? 13.914 16.656 5.656 1 97.56 275 TYR B C 1
ATOM 4480 O O . TYR B 1 275 ? 14.367 15.867 6.488 1 97.56 275 TYR B O 1
ATOM 4488 N N . ASP B 1 276 ? 13.828 16.359 4.422 1 96.69 276 ASP B N 1
ATOM 4489 C CA . ASP B 1 276 ? 14.055 15.031 3.871 1 96.69 276 ASP B CA 1
ATOM 4490 C C . ASP B 1 276 ? 15.547 14.766 3.664 1 96.69 276 ASP B C 1
ATOM 4492 O O . ASP B 1 276 ? 15.922 13.75 3.076 1 96.69 276 ASP B O 1
ATOM 4496 N N . ARG B 1 277 ? 16.344 15.594 4.191 1 95.75 277 ARG B N 1
ATOM 4497 C CA . ARG B 1 277 ? 17.781 15.469 4.047 1 95.75 277 ARG B CA 1
ATOM 4498 C C . ARG B 1 277 ? 18.516 16.188 5.188 1 95.75 277 ARG B C 1
ATOM 4500 O O . ARG B 1 277 ? 17.938 17.047 5.859 1 95.75 277 ARG B O 1
ATOM 4507 N N . PRO B 1 278 ? 19.812 15.812 5.324 1 94.69 278 PRO B N 1
ATOM 4508 C CA . PRO B 1 278 ? 20.578 16.453 6.395 1 94.69 278 PRO B CA 1
ATOM 4509 C C . PRO B 1 278 ? 20.984 17.891 6.047 1 94.69 278 PRO B C 1
ATOM 4511 O O . PRO B 1 278 ? 21.078 18.234 4.867 1 94.69 278 PRO B O 1
ATOM 4514 N N . ALA B 1 279 ? 21.141 18.656 7.113 1 94.56 279 ALA B N 1
ATOM 4515 C CA . ALA B 1 279 ? 21.812 19.938 6.938 1 94.56 279 ALA B CA 1
ATOM 4516 C C . ALA B 1 279 ? 23.266 19.75 6.512 1 94.56 279 ALA B C 1
ATOM 4518 O O . ALA B 1 279 ? 23.828 18.656 6.656 1 94.56 279 ALA B O 1
ATOM 4519 N N . PRO B 1 280 ? 23.797 20.828 5.941 1 91.94 280 PRO B N 1
ATOM 4520 C CA . PRO B 1 280 ? 25.203 20.703 5.594 1 91.94 280 PRO B CA 1
ATOM 4521 C C . PRO B 1 280 ? 26.078 20.281 6.777 1 91.94 280 PRO B C 1
ATOM 4523 O O . PRO B 1 280 ? 25.969 20.859 7.863 1 91.94 280 PRO B O 1
ATOM 4526 N N . GLY B 1 281 ? 26.859 19.219 6.562 1 89.31 281 GLY B N 1
ATOM 4527 C CA . GLY B 1 281 ? 27.781 18.766 7.59 1 89.31 281 GLY B CA 1
ATOM 4528 C C . GLY B 1 281 ? 27.141 17.781 8.562 1 89.31 281 GLY B C 1
ATOM 4529 O O . GLY B 1 281 ? 27.844 17.203 9.398 1 89.31 281 GLY B O 1
ATOM 4530 N N . GLU B 1 282 ? 25.922 17.641 8.5 1 89.81 282 GLU B N 1
ATOM 4531 C CA . GLU B 1 282 ? 25.203 16.719 9.367 1 89.81 282 GLU B CA 1
ATOM 4532 C C . GLU B 1 282 ? 25.062 15.344 8.719 1 89.81 282 GLU B C 1
ATOM 4534 O O . GLU B 1 282 ? 24.797 15.234 7.52 1 89.81 282 GLU B O 1
ATOM 4539 N N . SER B 1 283 ? 25.25 14.289 9.516 1 85.81 283 SER B N 1
ATOM 4540 C CA . SER B 1 283 ? 25.047 12.945 8.977 1 85.81 283 SER B CA 1
ATOM 4541 C C . SER B 1 283 ? 23.562 12.648 8.789 1 85.81 283 SER B C 1
ATOM 4543 O O . SER B 1 283 ? 22.719 13.273 9.422 1 85.81 283 SER B O 1
ATOM 4545 N N . VAL B 1 284 ? 23.328 11.68 7.945 1 85.94 284 VAL B N 1
ATOM 4546 C CA . VAL B 1 284 ? 21.953 11.312 7.648 1 85.94 284 VAL B CA 1
ATOM 4547 C C . VAL B 1 284 ? 21.297 10.711 8.891 1 85.94 284 VAL B C 1
ATOM 4549 O O . VAL B 1 284 ? 20.109 10.961 9.164 1 85.94 284 VAL B O 1
ATOM 4552 N N . ALA B 1 285 ? 21.969 10.008 9.695 1 78.56 285 ALA B N 1
ATOM 4553 C CA . ALA B 1 285 ? 21.453 9.391 10.914 1 78.56 285 ALA B CA 1
ATOM 4554 C C . ALA B 1 285 ? 21.078 10.453 11.945 1 78.56 285 ALA B C 1
ATOM 4556 O O . ALA B 1 285 ? 20.016 10.367 12.57 1 78.56 285 ALA B O 1
ATOM 4557 N N . GLU B 1 286 ? 21.953 11.445 12.039 1 80.94 286 GLU B N 1
ATOM 4558 C CA . GLU B 1 286 ? 21.688 12.539 12.969 1 80.94 286 GLU B CA 1
ATOM 4559 C C . GLU B 1 286 ? 20.484 13.352 12.531 1 80.94 286 GLU B C 1
ATOM 4561 O O . GLU B 1 286 ? 19.656 13.742 13.359 1 80.94 286 GLU B O 1
ATOM 4566 N N . SER B 1 287 ? 20.438 13.531 11.32 1 86.75 287 SER B N 1
ATOM 4567 C CA . SER B 1 287 ? 19.359 14.344 10.766 1 86.75 287 SER B CA 1
ATOM 4568 C C . SER B 1 287 ? 18.016 13.664 10.938 1 86.75 287 SER B C 1
ATOM 4570 O O . SER B 1 287 ? 16.984 14.328 11.117 1 86.75 287 SER B O 1
ATOM 4572 N N . PHE B 1 288 ? 17.969 12.422 10.992 1 81 288 PHE B N 1
ATOM 4573 C CA . PHE B 1 288 ? 16.734 11.656 11.016 1 81 288 PHE B CA 1
ATOM 4574 C C . PHE B 1 288 ? 16.016 11.828 12.352 1 81 288 PHE B C 1
ATOM 4576 O O . PHE B 1 288 ? 14.789 11.773 12.406 1 81 288 PHE B O 1
ATOM 4583 N N . ASP B 1 289 ? 16.75 12.094 13.375 1 76.38 289 ASP B N 1
ATOM 4584 C CA . ASP B 1 289 ? 16.156 12.305 14.688 1 76.38 289 ASP B CA 1
ATOM 4585 C C . ASP B 1 289 ? 15.234 13.523 14.695 1 76.38 289 ASP B C 1
ATOM 4587 O O . ASP B 1 289 ? 14.32 13.617 15.516 1 76.38 289 ASP B O 1
ATOM 4591 N N . GLY B 1 290 ? 15.5 14.336 13.773 1 80.19 290 GLY B N 1
ATOM 4592 C CA . GLY B 1 290 ? 14.695 15.539 13.648 1 80.19 290 GLY B CA 1
ATOM 4593 C C . GLY B 1 290 ? 14.711 16.406 14.891 1 80.19 290 GLY B C 1
ATOM 4594 O O . GLY B 1 290 ? 15.727 16.469 15.594 1 80.19 290 GLY B O 1
ATOM 4595 N N . ASP B 1 291 ? 13.75 17.266 15.023 1 92 291 ASP B N 1
ATOM 4596 C CA . ASP B 1 291 ? 13.586 18.203 16.125 1 92 291 ASP B CA 1
ATOM 4597 C C . ASP B 1 291 ? 12.18 18.109 16.719 1 92 291 ASP B C 1
ATOM 4599 O O . ASP B 1 291 ? 11.188 18.344 16.031 1 92 291 ASP B O 1
ATOM 4603 N N . PRO B 1 292 ? 12.156 17.812 18.047 1 94.81 292 PRO B N 1
ATOM 4604 C CA . PRO B 1 292 ? 10.836 17.656 18.672 1 94.81 292 PRO B CA 1
ATOM 4605 C C . PRO B 1 292 ? 9.961 18.906 18.531 1 94.81 292 PRO B C 1
ATOM 4607 O O . PRO B 1 292 ? 8.734 18.797 18.453 1 94.81 292 PRO B O 1
ATOM 4610 N N . ALA B 1 293 ? 10.57 20.047 18.484 1 97.31 293 ALA B N 1
ATOM 4611 C CA . ALA B 1 293 ? 9.812 21.281 18.344 1 97.31 293 ALA B CA 1
ATOM 4612 C C . ALA B 1 293 ? 9.148 21.375 16.984 1 97.31 293 ALA B C 1
ATOM 4614 O O . ALA B 1 293 ? 8.008 21.828 16.875 1 97.31 293 ALA B O 1
ATOM 4615 N N . SER B 1 294 ? 9.898 21.047 15.977 1 97.62 294 SER B N 1
ATOM 4616 C CA . SER B 1 294 ? 9.312 21.109 14.641 1 97.62 294 SER B CA 1
ATOM 4617 C C . SER B 1 294 ? 8.219 20.078 14.469 1 97.62 294 SER B C 1
ATOM 4619 O O . SER B 1 294 ? 7.23 20.312 13.766 1 97.62 294 SER B O 1
ATOM 4621 N N . LEU B 1 295 ? 8.383 18.906 15.102 1 97.44 295 LEU B N 1
ATOM 4622 C CA . LEU B 1 295 ? 7.355 17.875 15.07 1 97.44 295 LEU B CA 1
ATOM 4623 C C . LEU B 1 295 ? 6.07 18.359 15.727 1 97.44 295 LEU B C 1
ATOM 4625 O O . LEU B 1 295 ? 4.988 18.266 15.141 1 97.44 295 LEU B O 1
ATOM 4629 N N . ALA B 1 296 ? 6.195 18.828 16.906 1 97.75 296 ALA B N 1
ATOM 4630 C CA . ALA B 1 296 ? 5.035 19.328 17.625 1 97.75 296 ALA B CA 1
ATOM 4631 C C . ALA B 1 296 ? 4.352 20.453 16.875 1 97.75 296 ALA B C 1
ATOM 4633 O O . ALA B 1 296 ? 3.121 20.5 16.781 1 97.75 296 ALA B O 1
ATOM 4634 N N . LEU B 1 297 ? 5.176 21.359 16.344 1 98.62 297 LEU B N 1
ATOM 4635 C CA . LEU B 1 297 ? 4.664 22.484 15.57 1 98.62 297 LEU B CA 1
ATOM 4636 C C . LEU B 1 297 ? 3.861 22 14.367 1 98.62 297 LEU B C 1
ATOM 4638 O O . LEU B 1 297 ? 2.77 22.5 14.102 1 98.62 297 LEU B O 1
ATOM 4642 N N . ALA B 1 298 ? 4.387 21.031 13.68 1 98.62 298 ALA B N 1
ATOM 4643 C CA . ALA B 1 298 ? 3.729 20.5 12.492 1 98.62 298 ALA B CA 1
ATOM 4644 C C . ALA B 1 298 ? 2.404 19.844 12.844 1 98.62 298 ALA B C 1
ATOM 4646 O O . ALA B 1 298 ? 1.406 20.016 12.141 1 98.62 298 ALA B O 1
ATOM 4647 N N . ILE B 1 299 ? 2.357 19.031 13.914 1 98.5 299 ILE B N 1
ATOM 4648 C CA . ILE B 1 299 ? 1.131 18.391 14.359 1 98.5 299 ILE 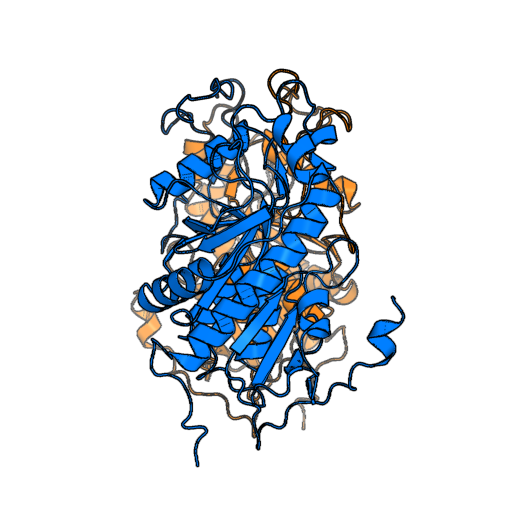B CA 1
ATOM 4649 C C . ILE B 1 299 ? 0.057 19.438 14.633 1 98.5 299 ILE B C 1
ATOM 4651 O O . ILE B 1 299 ? -1.073 19.312 14.148 1 98.5 299 ILE B O 1
ATOM 4655 N N . ASP B 1 300 ? 0.385 20.438 15.281 1 98.38 300 ASP B N 1
ATOM 4656 C CA . ASP B 1 300 ? -0.574 21.469 15.664 1 98.38 300 ASP B CA 1
ATOM 4657 C C . ASP B 1 300 ? -1.02 22.281 14.453 1 98.38 300 ASP B C 1
ATOM 4659 O O . ASP B 1 300 ? -2.205 22.578 14.305 1 98.38 300 ASP B O 1
ATOM 4663 N N . ASN B 1 301 ? -0.064 22.641 13.609 1 98.88 301 ASN B N 1
ATOM 4664 C CA . ASN B 1 301 ? -0.401 23.438 12.43 1 98.88 301 ASN B CA 1
ATOM 4665 C C . ASN B 1 301 ? -1.273 22.656 11.453 1 98.88 301 ASN B C 1
ATOM 4667 O O . ASN B 1 301 ? -2.16 23.219 10.812 1 98.88 301 ASN B O 1
ATOM 4671 N N . ALA B 1 302 ? -0.948 21.359 11.273 1 98.88 302 ALA B N 1
ATOM 4672 C CA . ALA B 1 302 ? -1.803 20.547 10.414 1 98.88 302 ALA B CA 1
ATOM 4673 C C . ALA B 1 302 ? -3.254 20.594 10.883 1 98.88 302 ALA B C 1
ATOM 4675 O O . ALA B 1 302 ? -4.164 20.828 10.078 1 98.88 302 ALA B O 1
ATOM 4676 N N . ALA B 1 303 ? -3.451 20.406 12.148 1 98.5 303 ALA B N 1
ATOM 4677 C CA . ALA B 1 303 ? -4.805 20.391 12.695 1 98.5 303 ALA B CA 1
ATOM 4678 C C . ALA B 1 303 ? -5.441 21.766 12.633 1 98.5 303 ALA B C 1
ATOM 4680 O O . ALA B 1 303 ? -6.625 21.906 12.312 1 98.5 303 ALA B O 1
ATOM 4681 N N . ARG B 1 304 ? -4.668 22.797 12.969 1 98.44 304 ARG B N 1
ATOM 4682 C CA . ARG B 1 304 ? -5.16 24.172 12.984 1 98.44 304 ARG B CA 1
ATOM 4683 C C . ARG B 1 304 ? -5.645 24.594 11.602 1 98.44 304 ARG B C 1
ATOM 4685 O O . ARG B 1 304 ? -6.785 25.031 11.445 1 98.44 304 ARG B O 1
ATOM 4692 N N . VAL B 1 305 ? -4.828 24.438 10.641 1 98.88 305 VAL B N 1
ATOM 4693 C CA . VAL B 1 305 ? -5.176 24.812 9.273 1 98.88 305 VAL B CA 1
ATOM 4694 C C . VAL B 1 305 ? -6.188 23.812 8.711 1 98.88 305 VAL B C 1
ATOM 4696 O O . VAL B 1 305 ? -7.145 24.203 8.039 1 98.88 305 VAL B O 1
ATOM 4699 N N . GLY B 1 306 ? -5.973 22.516 8.977 1 98.81 306 GLY B N 1
ATOM 4700 C CA . GLY B 1 306 ? -6.887 21.484 8.516 1 98.81 306 GLY B CA 1
ATOM 4701 C C . GLY B 1 306 ? -8.312 21.703 8.984 1 98.81 306 GLY B C 1
ATOM 4702 O O . GLY B 1 306 ? -9.258 21.484 8.227 1 98.81 306 GLY B O 1
ATOM 4703 N N . SER B 1 307 ? -8.5 22.109 10.188 1 98.12 307 SER B N 1
ATOM 4704 C CA . SER B 1 307 ? -9.836 22.328 10.734 1 98.12 307 SER B CA 1
ATOM 4705 C C . SER B 1 307 ? -10.547 23.469 10 1 98.12 307 SER B C 1
ATOM 4707 O O . SER B 1 307 ? -11.734 23.359 9.703 1 98.12 307 SER B O 1
ATOM 4709 N N . ALA B 1 308 ? -9.828 24.516 9.734 1 98.56 308 ALA B N 1
ATOM 4710 C CA . ALA B 1 308 ? -10.398 25.625 8.977 1 98.56 308 ALA B CA 1
ATOM 4711 C C . ALA B 1 308 ? -10.82 25.188 7.582 1 98.56 308 ALA B C 1
ATOM 4713 O O . ALA B 1 308 ? -11.875 25.578 7.086 1 98.56 308 ALA B O 1
ATOM 4714 N N . ILE B 1 309 ? -10.016 24.375 6.984 1 98.94 309 ILE B N 1
ATOM 4715 C CA . ILE B 1 309 ? -10.297 23.859 5.648 1 98.94 309 ILE B CA 1
ATOM 4716 C C . ILE B 1 309 ? -11.555 23 5.68 1 98.94 309 ILE B C 1
ATOM 4718 O O . ILE B 1 309 ? -12.453 23.172 4.852 1 98.94 309 ILE B O 1
ATOM 4722 N N . VAL B 1 310 ? -11.602 22.094 6.605 1 98.69 310 VAL B N 1
ATOM 4723 C CA . VAL B 1 310 ? -12.742 21.172 6.703 1 98.69 310 VAL B CA 1
ATOM 4724 C C . VAL B 1 310 ? -14.031 21.969 6.891 1 98.69 310 VAL B C 1
ATOM 4726 O O . VAL B 1 310 ? -15.023 21.734 6.207 1 98.69 310 VAL B O 1
ATOM 4729 N N . GLU B 1 311 ? -14.039 22.953 7.754 1 97.81 311 GLU B N 1
ATOM 4730 C CA . GLU B 1 311 ? -15.211 23.781 7.984 1 97.81 311 GLU B CA 1
ATOM 4731 C C . GLU B 1 311 ? -15.617 24.531 6.715 1 97.81 311 GLU B C 1
ATOM 4733 O O . GLU B 1 311 ? -16.797 24.594 6.379 1 97.81 311 GLU B O 1
ATOM 4738 N N . ALA B 1 312 ? -14.633 25.016 6.059 1 98.56 312 ALA B N 1
ATOM 4739 C CA . ALA B 1 312 ? -14.898 25.766 4.836 1 98.56 312 ALA B CA 1
ATOM 4740 C C . ALA B 1 312 ? -15.484 24.859 3.75 1 98.56 312 ALA B C 1
ATOM 4742 O O . ALA B 1 312 ? -16.375 25.281 3.002 1 98.56 312 ALA B O 1
ATOM 4743 N N . LEU B 1 313 ? -14.953 23.656 3.582 1 98.69 313 LEU B N 1
ATOM 4744 C CA . LEU B 1 313 ? -15.461 22.719 2.59 1 98.69 313 LEU B CA 1
ATOM 4745 C C . LEU B 1 313 ? -16.922 22.375 2.873 1 98.69 313 LEU B C 1
ATOM 4747 O O . LEU B 1 313 ? -17.75 22.328 1.955 1 98.69 313 LEU B O 1
ATOM 4751 N N . ILE B 1 314 ? -17.188 22.141 4.141 1 98.06 314 ILE B N 1
ATOM 4752 C CA . ILE B 1 314 ? -18.547 21.797 4.527 1 98.06 314 ILE B CA 1
ATOM 4753 C C . ILE B 1 314 ? -19.484 22.969 4.238 1 98.06 314 ILE B C 1
ATOM 4755 O O . ILE B 1 314 ? -20.578 22.781 3.68 1 98.06 314 ILE B O 1
ATOM 4759 N N . GLU B 1 315 ? -19.062 24.125 4.594 1 97.38 315 GLU B N 1
ATOM 4760 C CA . GLU B 1 315 ? -19.906 25.312 4.453 1 97.38 315 GLU B CA 1
ATOM 4761 C C . GLU B 1 315 ? -20.125 25.672 2.984 1 97.38 315 GLU B C 1
ATOM 4763 O O . GLU B 1 315 ? -21.25 25.891 2.555 1 97.38 315 GLU B O 1
ATOM 4768 N N . ALA B 1 316 ? -19.062 25.688 2.225 1 97.88 316 ALA B N 1
ATOM 4769 C CA . ALA B 1 316 ? -19.125 26.141 0.84 1 97.88 316 ALA B CA 1
ATOM 4770 C C . ALA B 1 316 ? -19.625 25.031 -0.082 1 97.88 316 ALA B C 1
ATOM 4772 O O . ALA B 1 316 ? -20.172 25.312 -1.152 1 97.88 316 ALA B O 1
ATOM 4773 N N . ASP B 1 317 ? -19.344 23.828 0.227 1 98.12 317 ASP B N 1
ATOM 4774 C CA . ASP B 1 317 ? -19.75 22.641 -0.522 1 98.12 317 ASP B CA 1
ATOM 4775 C C . ASP B 1 317 ? -19.453 22.797 -2.012 1 98.12 317 ASP B C 1
ATOM 4777 O O . ASP B 1 317 ? -20.359 22.703 -2.842 1 98.12 317 ASP B O 1
ATOM 4781 N N . PRO B 1 318 ? -18.219 22.953 -2.34 1 98.12 318 PRO B N 1
ATOM 4782 C CA . PRO B 1 318 ? -17.875 23.25 -3.732 1 98.12 318 PRO B CA 1
ATOM 4783 C C . PRO B 1 318 ? -18.344 22.172 -4.703 1 98.12 318 PRO B C 1
ATOM 4785 O O . PRO B 1 318 ? -18.516 22.438 -5.898 1 98.12 318 PRO B O 1
ATOM 4788 N N . LEU B 1 319 ? -18.578 20.922 -4.227 1 98.06 319 LEU B N 1
ATOM 4789 C CA . LEU B 1 319 ? -19.016 19.844 -5.109 1 98.06 319 LEU B CA 1
ATOM 4790 C C . LEU B 1 319 ? -20.531 19.688 -5.062 1 98.06 319 LEU B C 1
ATOM 4792 O O . LEU B 1 319 ? -21.094 18.906 -5.84 1 98.06 319 LEU B O 1
ATOM 4796 N N . GLY B 1 320 ? -21.188 20.328 -4.211 1 97.62 320 GLY B N 1
ATOM 4797 C CA . GLY B 1 320 ? -22.625 20.203 -4.059 1 97.62 320 GLY B CA 1
ATOM 4798 C C . GLY B 1 320 ? -23.062 18.828 -3.561 1 97.62 320 GLY B C 1
ATOM 4799 O O . GLY B 1 320 ? -24.078 18.297 -4.004 1 97.62 320 GLY B O 1
ATOM 4800 N N . ILE B 1 321 ? -22.297 18.312 -2.658 1 95.62 321 ILE B N 1
ATOM 4801 C CA . ILE B 1 321 ? -22.562 16.938 -2.238 1 95.62 321 ILE B CA 1
ATOM 4802 C C . ILE B 1 321 ? -23.281 16.938 -0.893 1 95.62 321 ILE B C 1
ATOM 4804 O O . ILE B 1 321 ? -23.781 15.906 -0.446 1 95.62 321 ILE B O 1
ATOM 4808 N N . GLY B 1 322 ? -23.359 18.062 -0.254 1 89 322 GLY B N 1
ATOM 4809 C CA . GLY B 1 322 ? -23.938 18.141 1.079 1 89 322 GLY B CA 1
ATOM 4810 C C . GLY B 1 322 ? -25.406 17.797 1.113 1 89 322 GLY B C 1
ATOM 4811 O O . GLY B 1 322 ? -26.109 17.922 0.104 1 89 322 GLY B O 1
ATOM 4812 N N . THR B 1 323 ? -25.812 16.984 2.178 1 72.88 323 THR B N 1
ATOM 4813 C CA . THR B 1 323 ? -27.234 16.734 2.385 1 72.88 323 THR B CA 1
ATOM 4814 C C . THR B 1 323 ? -27.922 17.953 2.99 1 72.88 323 THR B C 1
ATOM 4816 O O . THR B 1 323 ? -27.281 18.75 3.67 1 72.88 323 THR B O 1
ATOM 4819 N N . ASP B 1 324 ? -29.062 18.438 2.502 1 56.56 324 ASP B N 1
ATOM 4820 C CA . ASP B 1 324 ? -29.859 19.484 3.115 1 56.56 324 ASP B CA 1
ATOM 4821 C C . ASP B 1 324 ? -30 19.281 4.621 1 56.56 324 ASP B C 1
ATOM 4823 O O . ASP B 1 324 ? -30.594 18.297 5.062 1 56.56 324 ASP B O 1
ATOM 4827 N N . ARG B 1 325 ? -29.188 19.547 5.348 1 47.31 325 ARG B N 1
ATOM 4828 C CA . ARG B 1 325 ? -29.266 19.406 6.801 1 47.31 325 ARG B CA 1
ATOM 4829 C C . ARG B 1 325 ? -30.328 20.328 7.375 1 47.31 325 ARG B C 1
ATOM 4831 O O . ARG B 1 325 ? -30.578 20.328 8.586 1 47.31 325 ARG B O 1
ATOM 4838 N N . SER B 1 326 ? -31 21.359 6.75 1 34.12 326 SER B N 1
ATOM 4839 C CA . SER B 1 326 ? -32.094 22.141 7.297 1 34.12 326 SER B CA 1
ATOM 4840 C C . SER B 1 326 ? -33.406 21.344 7.312 1 34.12 326 SER B C 1
ATOM 4842 O O . SER B 1 326 ? -34.438 21.844 7.742 1 34.12 326 SER B O 1
ATOM 4844 N N . ALA B 1 327 ? -33.781 20.328 6.926 1 24.89 327 ALA B N 1
ATOM 4845 C CA . ALA B 1 327 ? -35.094 19.812 7.266 1 24.89 327 ALA B CA 1
ATOM 4846 C C . ALA B 1 327 ? -35.125 19.281 8.695 1 24.89 327 ALA B C 1
ATOM 4848 O O . ALA B 1 327 ? -34.188 18.594 9.125 1 24.89 327 ALA B O 1
#